Protein 5N1T (pdb70)

Nearest PDB structures (foldseek):
  5n1t-assembly1_M  TM=1.008E+00  e=1.669E-22  Thioalkalivibrio paradoxus ARh 1
  5n1t-assembly1_W  TM=9.907E-01  e=2.065E-19  Thioalkalivibrio paradoxus ARh 1
  8ytr-assembly1_A  TM=9.575E-01  e=2.217E-18  Thioalkalivibrio paradoxus ARh 1
  2c9r-assembly1_A  TM=8.818E-01  e=1.464E-06  Pseudomonas syringae pv. tomato
  6d5a-assembly1_A  TM=7.548E-01  e=6.895E-02  Mycobacterium tuberculosis H37Rv

Secondary structure (DSSP, 8-state):
--EEEEE--SHHHHHHHHHHHHH-TTSEEEEE-S-SEEE-STTHHHHHTTSS-SGGGEEESTHHHHTT--EEE-S-EEEEETTTTEEEETTS-EEE-SEEEE---EEE-TTSSBT-SGGGGTTS---SS-SHHHHHHHHHHHHS-TT-EEEEE--SSS----HHHHHHHHHHHHHHHH-TT-EEEEE-SSS--TTHHHHHHHHHHHSTTTEEEE-GGGT----EEETTTTEEEETTEEEE-SEEEE---EEE-HHHHHTT---TTSSB-B-TTT-BBSSSTTEEE-GGGB--TT--S-HHHHHHHHHHHHHHHHHHHTT-------EEEEEEEEEETTEEEEEEEEEEESSSSEEEPTT-EEPPTT--HHHHHHHHHHHHHHHHHHHHHHH-/-HHHHHHHHHHHHHH-GGG--SSSSPP-TT--HHHHHHHHHHHHHSSS--SSHHHHHTTS-HHHHHHHHHHHHH-/---EEEEES-SSEE--TT--EEEEEESS---TTT-EEEEEEE---TT-B-SHHHHHHHHHT--SS--S-SSEEE--EEE---EEEEE-SSPPPSEEEEEEEEEE-TTS-EEEEEEEEEE-----/---EEEEES-SSEE--SS--EEEEEEEEEEESTT-EEEEEEE---TT-B-SHHHHHHHHTT--TT--S-SSEE---EEE--EEEEEEEE-SSPPPSEEEEEEEEEEBTTS-EEEEEEEEEE---

Solvent-accessible surface area: 28149 Å² total

CATH classification: 3.50.50.60 (+2 more: 3.50.50.60, 3.90.760.10)

Foldseek 3Di:
DAEEEEEAQALFRLLLLQLLCVVPVPYQAEYEHQDQKDADLVVLLCVLLVNDHRVVRMFGQVCCCVPSNHHYHNFAFDAQPLPQQWTATPVRDIDHHQFYEYEFAKDFDQPFAAQRHPVLCQQANQCLPPDPRSVSQSVLLVPDAQQFEEEEEAEDDDDLFCSSLLSLLSSLSSCVVPRLNYAYEYLYLAPDGDCRLVSVVLCCPPPNPRYDYDYNVNFSHFRHDHSVFQWTQTPVGIDHGSHYHYNHDIAADPHCVVHVQADPVRAGEAQLQQQAGPTRGRYHYAALRHDNFPQGNYSQRSSFNSNSNSQSVVCVVVVHDRDFGKGKDKDWGPSDLQFIKMWIFIWGQDPSHIDTDPPTGIPDNDDDSVVRNVNSVVSVVCSVVSCVSSRD/DVLLVVLQVVVCVQCNVLQPRPDDPHGDAPDALCVQLVVLVCLCVCVDPDPCSNVVSVVDDSVSSSSNSHVSNVD/DWDWDAKPVGAEADAPAQAFKIKTFIPAAFDDVPKDKWKWFDDADPVGDDDSVVLQVRQVVDEPPDDDDPTDIDDWDWDAVRMIMTGHPGRDDWGWMKMWMWTADPVGDTDIDIGIHGHHHDHD/DWAFPDWPVAAEEDADAFAFKIKTATPFKWAPVPKDKWKWFQDAPPVGDDDSVVLQVSLVVDARPDDDDPIGTDDWDWDARIDRMIMIGDPGGDDWGKMKMWMWTQGPVGDTDIDIGIYGHPHD

Radius of gyration: 30.97 Å; Cα contacts (8 Å, |Δi|>4): 1777; chains: 4; bounding box: 60×83×96 Å

Sequence (715 aa):
AQRVVVIGGGFGGSTCARYLRHFDPDLEVTLINPSDTYTTCPFSNLVLGGERDLASITHDLSQLEHHHGVRLVQRWVESIDADGHRVVLDDGSAIGYDRLVVSPGIDLRWDAVEGYDQAAQEAMPHAWRPGEQTLLLRRQLEAMSDGGVVVIAPPANPFRPPGPYERASLIAHYLKHHKPRSKILILDAKDAFAKQGLFQTGWETLYPGMIEWVPGIEGGTVERVDAATGEVFTPSGRYRGDVVNLIPPQHAGAIARNTGLTDDSGWCPVNQQTFESLQIPHIHVIGDASIAGAMPKAGFAANSQAKVCAAAVVAALHGFDPTEPSWSSTCYSLVGPEYGISVSAVYRLDNGSIVASEGAGVSPGEADDHFRQLEAVYARGWYDNITAEMYGDLRGALLAGNCYGCHGPNGDSQGGIPSLSGLDADQIAETMLAFRSGTRESTVMQRQASGYSEDEIASIAQHIAQHHAHLRAADPPEAIVDAAGLREIRLVFSEPVVDRFSTFRAFRLSLPENGIRNLTQLNTLASELGVDTEESAHHEVELESDLSAEVTLHSDEPLPAGAYAVVWRVLSVDGHTTTGFHAFVHAGGTAHAHLRAADPPEAIVDAAGLREIRLVFSEPVVDRFSTFRAFRLSLPENGIRNLTQLNTLASELGVDTEESAHHEVELESDLSQSAEVTLHSDEPLPAGAYAVVWRVLSVDGHTTTGFHAFVHAGG

B-factor: mean 56.75, std 15.1, range [27.3, 133.66]

Structure (mmCIF, N/CA/C/O backbone):
data_5N1T
#
_entry.id   5N1T
#
_cell.length_a   39.530
_cell.length_b   138.400
_cell.length_c   155.810
_cell.angle_alpha   90.00
_cell.angle_beta   90.00
_cell.angle_gamma   90.00
#
_symmetry.space_group_name_H-M   'P 21 21 21'
#
loop_
_entity.id
_entity.type
_entity.pdbx_description
1 polymer 'flavin-binding subunit of sulfide dehydrogenase'
2 polymer 'Cytochrome C'
3 polymer CopC
4 non-polymer 'FLAVIN-ADENINE DINUCLEOTIDE'
5 non-polymer 'HEME C'
6 non-polymer 'COPPER (II) ION'
7 non-polymer GLYCEROL
8 water water
#
loop_
_atom_site.group_PDB
_atom_site.id
_atom_site.type_symbol
_atom_site.label_atom_id
_atom_site.label_alt_id
_atom_site.label_comp_id
_atom_site.label_asym_id
_atom_site.label_entity_id
_atom_site.label_seq_id
_atom_site.pdbx_PDB_ins_code
_atom_site.Cartn_x
_atom_site.Cartn_y
_atom_site.Cartn_z
_atom_site.occupancy
_atom_site.B_iso_or_equiv
_atom_site.auth_seq_id
_atom_site.auth_comp_id
_atom_site.auth_asym_id
_atom_site.auth_atom_id
_atom_site.pdbx_PDB_model_num
ATOM 1 N N . ALA A 1 37 ? -9.957 -23.302 5.774 1.00 58.77 33 ALA A N 1
ATOM 2 C CA . ALA A 1 37 ? -9.451 -21.916 5.524 1.00 68.07 33 ALA A CA 1
ATOM 3 C C . ALA A 1 37 ? -8.286 -21.625 6.454 1.00 75.16 33 ALA A C 1
ATOM 4 O O . ALA A 1 37 ? -8.441 -21.617 7.692 1.00 81.58 33 ALA A O 1
ATOM 6 N N . GLN A 1 38 ? -7.122 -21.387 5.858 1.00 70.99 34 GLN A N 1
ATOM 7 C CA . GLN A 1 38 ? -5.907 -21.086 6.609 1.00 69.49 34 GLN A CA 1
ATOM 8 C C . GLN A 1 38 ? -5.851 -19.723 7.335 1.00 71.15 34 GLN A C 1
ATOM 9 O O . GLN A 1 38 ? -6.299 -18.698 6.796 1.00 70.35 34 GLN A O 1
ATOM 15 N N . ARG A 1 39 ? -5.300 -19.731 8.558 1.00 68.54 35 ARG A N 1
ATOM 16 C CA . ARG A 1 39 ? -5.263 -18.523 9.423 1.00 70.94 35 ARG A CA 1
ATOM 17 C C . ARG A 1 39 ? -3.866 -17.858 9.653 1.00 64.99 35 ARG A C 1
ATOM 18 O O . ARG A 1 39 ? -2.854 -18.521 9.962 1.00 58.46 35 ARG A O 1
ATOM 26 N N . VAL A 1 40 ? -3.824 -16.541 9.458 1.00 60.29 36 VAL A N 1
ATOM 27 C CA . VAL A 1 40 ? -2.672 -15.732 9.864 1.00 54.97 36 VAL A CA 1
ATOM 28 C C . VAL A 1 40 ? -3.121 -14.647 10.845 1.00 55.12 36 VAL A C 1
ATOM 29 O O . VAL A 1 40 ? -4.066 -13.858 10.594 1.00 47.76 36 VAL A O 1
ATOM 33 N N . VAL A 1 41 ? -2.437 -14.640 11.978 1.00 56.11 37 VAL A N 1
ATOM 34 C CA . VAL A 1 41 ? -2.682 -13.650 12.997 1.00 55.26 37 VAL A CA 1
ATOM 35 C C . VAL A 1 41 ? -1.471 -12.744 13.012 1.00 50.53 37 VAL A C 1
ATOM 36 O O . VAL A 1 41 ? -0.311 -13.207 13.085 1.00 47.56 37 VAL A O 1
ATOM 40 N N . VAL A 1 42 ? -1.779 -11.459 12.878 1.00 46.03 38 VAL A N 1
ATOM 41 C CA . VAL A 1 42 ? -0.810 -10.387 12.959 1.00 49.49 38 VAL A CA 1
ATOM 42 C C . VAL A 1 42 ? -1.004 -9.573 14.271 1.00 52.88 38 VAL A C 1
ATOM 43 O O . VAL A 1 42 ? -2.120 -9.075 14.579 1.00 49.74 38 VAL A O 1
ATOM 47 N N . ILE A 1 43 ? 0.097 -9.472 15.028 1.00 49.55 39 ILE A N 1
ATOM 48 C CA . ILE A 1 43 ? 0.180 -8.670 16.240 1.00 45.95 39 ILE A CA 1
ATOM 49 C C . ILE A 1 43 ? 0.784 -7.294 15.939 1.00 46.64 39 ILE A C 1
ATOM 50 O O . ILE A 1 43 ? 2.000 -7.151 15.623 1.00 43.29 39 ILE A O 1
ATOM 55 N N . GLY A 1 44 ? -0.093 -6.295 16.039 1.00 41.22 40 GLY A N 1
ATOM 56 C CA . GLY A 1 44 ? 0.267 -4.906 15.952 1.00 40.59 40 GLY A CA 1
ATOM 57 C C . GLY A 1 44 ? -0.181 -4.248 14.686 1.00 41.35 40 GLY A C 1
ATOM 58 O O . GLY A 1 44 ? -0.050 -4.821 13.615 1.00 45.96 40 GLY A O 1
ATOM 59 N N . GLY A 1 45 ? -0.682 -3.027 14.803 1.00 40.88 41 GLY A N 1
ATOM 60 C CA . GLY A 1 45 ? -1.226 -2.318 13.661 1.00 42.70 41 GLY A CA 1
ATOM 61 C C . GLY A 1 45 ? -0.422 -1.122 13.206 1.00 48.97 41 GLY A C 1
ATOM 62 O O . GLY A 1 45 ? -0.975 -0.228 12.565 1.00 52.47 41 GLY A O 1
ATOM 63 N N . GLY A 1 46 ? 0.879 -1.113 13.523 1.00 45.88 42 GLY A N 1
ATOM 64 C CA . GLY A 1 46 ? 1.792 -0.080 13.062 1.00 40.76 42 GLY A CA 1
ATOM 65 C C . GLY A 1 46 ? 2.364 -0.325 11.682 1.00 47.14 42 GLY A C 1
ATOM 66 O O . GLY A 1 46 ? 1.739 -1.020 10.870 1.00 54.73 42 GLY A O 1
ATOM 67 N N . PHE A 1 47 ? 3.553 0.235 11.410 1.00 41.63 43 PHE A N 1
ATOM 68 C CA . PHE A 1 47 ? 4.137 0.176 10.071 1.00 40.10 43 PHE A CA 1
ATOM 69 C C . PHE A 1 47 ? 4.240 -1.270 9.555 1.00 44.18 43 PHE A C 1
ATOM 70 O O . PHE A 1 47 ? 3.858 -1.550 8.422 1.00 53.98 43 PHE A O 1
ATOM 78 N N . GLY A 1 48 ? 4.676 -2.180 10.419 1.00 43.29 44 GLY A N 1
ATOM 79 C CA . GLY A 1 48 ? 4.886 -3.558 10.065 1.00 44.35 44 GLY A CA 1
ATOM 80 C C . GLY A 1 48 ? 3.588 -4.298 9.903 1.00 47.70 44 GLY A C 1
ATOM 81 O O . GLY A 1 48 ? 3.277 -4.757 8.816 1.00 51.17 44 GLY A O 1
ATOM 82 N N . GLY A 1 49 ? 2.815 -4.397 10.976 1.00 50.27 45 GLY A N 1
ATOM 83 C CA . GLY A 1 49 ? 1.634 -5.265 10.990 1.00 54.78 45 GLY A CA 1
ATOM 84 C C . GLY A 1 49 ? 0.494 -4.949 10.021 1.00 59.83 45 GLY A C 1
ATOM 85 O O . GLY A 1 49 ? -0.055 -5.852 9.375 1.00 63.71 45 GLY A O 1
ATOM 86 N N . SER A 1 50 ? 0.133 -3.676 9.925 1.00 50.84 46 SER A N 1
ATOM 87 C CA . SER A 1 50 ? -0.933 -3.274 9.061 1.00 49.45 46 SER A CA 1
ATOM 88 C C . SER A 1 50 ? -0.534 -3.531 7.595 1.00 49.90 46 SER A C 1
ATOM 89 O O . SER A 1 50 ? -1.298 -4.131 6.843 1.00 51.68 46 SER A O 1
ATOM 92 N N . THR A 1 51 ? 0.668 -3.121 7.209 1.00 47.76 47 THR A N 1
ATOM 93 C CA . THR A 1 51 ? 1.195 -3.484 5.893 1.00 50.52 47 THR A CA 1
ATOM 94 C C . THR A 1 51 ? 1.150 -5.021 5.665 1.00 49.83 47 THR A C 1
ATOM 95 O O . THR A 1 51 ? 0.725 -5.468 4.600 1.00 54.49 47 THR A O 1
ATOM 99 N N . CYS A 1 52 ? 1.538 -5.811 6.662 1.00 43.30 48 CYS A N 1
ATOM 100 C CA . CYS A 1 52 ? 1.491 -7.266 6.538 1.00 45.01 48 CYS A CA 1
ATOM 101 C C . CYS A 1 52 ? 0.054 -7.720 6.331 1.00 45.77 48 CYS A C 1
ATOM 102 O O . CYS A 1 52 ? -0.248 -8.385 5.361 1.00 49.74 48 CYS A O 1
ATOM 105 N N . ALA A 1 53 ? -0.848 -7.318 7.208 1.00 51.56 49 ALA A N 1
ATOM 106 C CA . ALA A 1 53 ? -2.230 -7.746 7.072 1.00 54.43 49 ALA A CA 1
ATOM 107 C C . ALA A 1 53 ? -2.791 -7.447 5.652 1.00 60.28 49 ALA A C 1
ATOM 108 O O . ALA A 1 53 ? -3.285 -8.377 5.005 1.00 59.02 49 ALA A O 1
ATOM 110 N N . ARG A 1 54 ? -2.644 -6.199 5.157 1.00 55.19 50 ARG A N 1
ATOM 111 C CA . ARG A 1 54 ? -3.103 -5.808 3.822 1.00 51.66 50 ARG A CA 1
ATOM 112 C C . ARG A 1 54 ? -2.524 -6.677 2.701 1.00 59.10 50 ARG A C 1
ATOM 113 O O . ARG A 1 54 ? -3.251 -7.054 1.768 1.00 66.26 50 ARG A O 1
ATOM 121 N N . TYR A 1 55 ? -1.229 -6.985 2.793 1.00 53.20 51 TYR A N 1
ATOM 122 C CA . TYR A 1 55 ? -0.536 -7.686 1.716 1.00 52.72 51 TYR A CA 1
ATOM 123 C C . TYR A 1 55 ? -0.822 -9.170 1.715 1.00 53.45 51 TYR A C 1
ATOM 124 O O . TYR A 1 55 ? -0.775 -9.829 0.658 1.00 53.26 51 TYR A O 1
ATOM 133 N N . LEU A 1 56 ? -1.087 -9.685 2.910 1.00 50.78 52 LEU A N 1
ATOM 134 C CA . LEU A 1 56 ? -1.520 -11.059 3.085 1.00 51.51 52 LEU A CA 1
ATOM 135 C C . LEU A 1 56 ? -2.807 -11.332 2.287 1.00 49.80 52 LEU A C 1
ATOM 136 O O . LEU A 1 56 ? -2.832 -12.219 1.437 1.00 55.08 52 LEU A O 1
ATOM 141 N N . ARG A 1 57 ? -3.831 -10.518 2.503 1.00 46.28 53 ARG A N 1
ATOM 142 C CA . ARG A 1 57 ? -5.032 -10.551 1.680 1.00 47.49 53 ARG A CA 1
ATOM 143 C C . ARG A 1 57 ? -4.806 -10.255 0.170 1.00 50.30 53 ARG A C 1
ATOM 144 O O . ARG A 1 57 ? -5.539 -10.785 -0.679 1.00 52.58 53 ARG A O 1
ATOM 152 N N . HIS A 1 58 ? -3.824 -9.418 -0.166 1.00 47.97 54 HIS A N 1
ATOM 153 C CA . HIS A 1 58 ? -3.457 -9.179 -1.572 1.00 48.96 54 HIS A CA 1
ATOM 154 C C . HIS A 1 58 ? -2.822 -10.433 -2.168 1.00 53.01 54 HIS A C 1
ATOM 155 O O . HIS A 1 58 ? -3.092 -10.772 -3.308 1.00 59.24 54 HIS A O 1
ATOM 162 N N . PHE A 1 59 ? -1.998 -11.134 -1.398 1.00 55.13 55 PHE A N 1
ATOM 163 C CA . PHE A 1 59 ? -1.269 -12.259 -1.933 1.00 53.91 55 PHE A CA 1
ATOM 164 C C . PHE A 1 59 ? -2.068 -13.550 -1.931 1.00 57.58 55 PHE A C 1
ATOM 165 O O . PHE A 1 59 ? -1.909 -14.388 -2.816 1.00 53.47 55 PHE A O 1
ATOM 173 N N . ASP A 1 60 ? -2.917 -13.715 -0.925 1.00 57.97 56 ASP A N 1
ATOM 174 C CA . ASP A 1 60 ? -3.830 -14.836 -0.890 1.00 53.15 56 ASP A CA 1
ATOM 175 C C . ASP A 1 60 ? -5.148 -14.441 -0.261 1.00 49.70 56 ASP A C 1
ATOM 176 O O . ASP A 1 60 ? -5.292 -14.579 0.955 1.00 57.52 56 ASP A O 1
ATOM 181 N N . PRO A 1 61 ? -6.123 -13.981 -1.071 1.00 49.07 57 PRO A N 1
ATOM 182 C CA . PRO A 1 61 ? -7.438 -13.582 -0.488 1.00 51.31 57 PRO A CA 1
ATOM 183 C C . PRO A 1 61 ? -8.292 -14.732 0.134 1.00 53.50 57 PRO A C 1
ATOM 184 O O . PRO A 1 61 ? -9.338 -14.464 0.717 1.00 56.91 57 PRO A O 1
ATOM 188 N N . ASP A 1 62 ? -7.814 -15.971 0.058 1.00 53.52 58 ASP A N 1
ATOM 189 C CA . ASP A 1 62 ? -8.400 -17.102 0.775 1.00 60.68 58 ASP A CA 1
ATOM 190 C C . ASP A 1 62 ? -8.004 -17.198 2.263 1.00 65.37 58 ASP A C 1
ATOM 191 O O . ASP A 1 62 ? -8.390 -18.172 2.942 1.00 67.93 58 ASP A O 1
ATOM 196 N N . LEU A 1 63 ? -7.217 -16.257 2.791 1.00 68.07 59 LEU A N 1
ATOM 197 C CA . LEU A 1 63 ? -6.782 -16.411 4.206 1.00 58.68 59 LEU A CA 1
ATOM 198 C C . LEU A 1 63 ? -7.717 -15.723 5.144 1.00 58.28 59 LEU A C 1
ATOM 199 O O . LEU A 1 63 ? -8.279 -14.660 4.801 1.00 58.46 59 LEU A O 1
ATOM 204 N N . GLU A 1 64 ? -7.897 -16.361 6.307 1.00 59.60 60 GLU A N 1
ATOM 205 C CA . GLU A 1 64 ? -8.570 -15.752 7.457 1.00 62.29 60 GLU A CA 1
ATOM 206 C C . GLU A 1 64 ? -7.454 -14.998 8.192 1.00 61.50 60 GLU A C 1
ATOM 207 O O . GLU A 1 64 ? -6.620 -15.620 8.882 1.00 63.88 60 GLU A O 1
ATOM 209 N N . VAL A 1 65 ? -7.416 -13.675 7.987 1.00 55.32 61 VAL A N 1
ATOM 210 C CA . VAL A 1 65 ? -6.360 -12.784 8.521 1.00 50.31 61 VAL A CA 1
ATOM 211 C C . VAL A 1 65 ? -6.918 -11.954 9.671 1.00 53.98 61 VAL A C 1
ATOM 212 O O . VAL A 1 65 ? -7.864 -11.153 9.503 1.00 55.20 61 VAL A O 1
ATOM 216 N N . THR A 1 66 ? -6.314 -12.123 10.841 1.00 60.11 62 THR A N 1
ATOM 217 C CA . THR A 1 66 ? -6.730 -11.346 12.002 1.00 61.34 62 THR A CA 1
ATOM 218 C C . THR A 1 66 ? -5.557 -10.511 12.523 1.00 60.63 62 THR A C 1
ATOM 219 O O . THR A 1 66 ? -4.496 -11.048 12.872 1.00 54.88 62 THR A O 1
ATOM 223 N N . LEU A 1 67 ? -5.768 -9.198 12.556 1.00 60.75 63 LEU A N 1
ATOM 224 C CA . LEU A 1 67 ? -4.804 -8.255 13.092 1.00 60.14 63 LEU A CA 1
ATOM 225 C C . LEU A 1 67 ? -5.266 -7.725 14.448 1.00 63.89 63 LEU A C 1
ATOM 226 O O . LEU A 1 67 ? -6.401 -7.213 14.571 1.00 58.57 63 LEU A O 1
ATOM 231 N N . ILE A 1 68 ? -4.356 -7.811 15.430 1.00 56.59 64 ILE A N 1
ATOM 232 C CA . ILE A 1 68 ? -4.639 -7.492 16.841 1.00 50.26 64 ILE A CA 1
ATOM 233 C C . ILE A 1 68 ? -3.790 -6.319 17.310 1.00 49.46 64 ILE A C 1
ATOM 234 O O . ILE A 1 68 ? -2.567 -6.335 17.214 1.00 50.58 64 ILE A O 1
ATOM 239 N N . ASN A 1 69 ? -4.464 -5.313 17.843 1.00 45.72 65 ASN A N 1
ATOM 240 C CA . ASN A 1 69 ? -3.833 -4.089 18.209 1.00 47.67 65 ASN A CA 1
ATOM 241 C C . ASN A 1 69 ? -4.690 -3.465 19.318 1.00 48.77 65 ASN A C 1
ATOM 242 O O . ASN A 1 69 ? -5.897 -3.561 19.262 1.00 52.69 65 ASN A O 1
ATOM 247 N N . PRO A 1 70 ? -4.079 -2.850 20.353 1.00 54.73 66 PRO A N 1
ATOM 248 C CA . PRO A 1 70 ? -4.936 -2.357 21.467 1.00 50.93 66 PRO A CA 1
ATOM 249 C C . 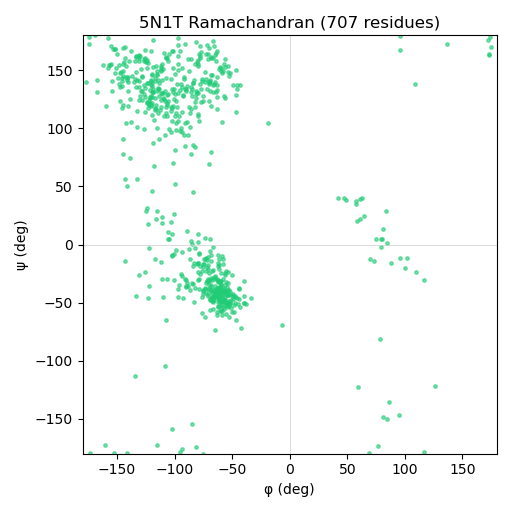PRO A 1 70 ? -5.927 -1.304 21.063 1.00 48.11 66 PRO A C 1
ATOM 250 O O . PRO A 1 70 ? -6.783 -0.962 21.842 1.00 53.71 66 PRO A O 1
ATOM 254 N N . SER A 1 71 ? -5.832 -0.787 19.853 1.00 49.87 67 SER A N 1
ATOM 255 C CA . SER A 1 71 ? -6.629 0.372 19.535 1.00 49.64 67 SER A CA 1
ATOM 256 C C . SER A 1 71 ? -7.082 0.442 18.082 1.00 54.24 67 SER A C 1
ATOM 257 O O . SER A 1 71 ? -6.412 -0.023 17.170 1.00 62.64 67 SER A O 1
ATOM 260 N N . ASP A 1 72 ? -8.267 1.015 17.926 1.00 59.31 68 ASP A N 1
ATOM 261 C CA . ASP A 1 72 ? -8.891 1.403 16.682 1.00 53.77 68 ASP A CA 1
ATOM 262 C C . ASP A 1 72 ? -8.038 2.419 15.904 1.00 53.49 68 ASP A C 1
ATOM 263 O O . ASP A 1 72 ? -8.155 2.550 14.672 1.00 53.81 68 ASP A O 1
ATOM 268 N N . THR A 1 73 ? -7.198 3.155 16.635 1.00 55.88 69 THR A N 1
ATOM 269 C CA . THR A 1 73 ? -6.337 4.195 16.053 1.00 55.24 69 THR A CA 1
ATOM 270 C C . THR A 1 73 ? -4.829 3.967 16.232 1.00 50.27 69 THR A C 1
ATOM 271 O O . THR A 1 73 ? -4.379 3.303 17.166 1.00 57.29 69 THR A O 1
ATOM 275 N N . TYR A 1 74 ? -4.054 4.513 15.310 1.00 46.37 70 TYR A N 1
ATOM 276 C CA . TYR A 1 74 ? -2.602 4.504 15.426 1.00 47.11 70 TYR A CA 1
ATOM 277 C C . TYR A 1 74 ? -2.010 5.896 15.202 1.00 48.97 70 TYR A C 1
ATOM 278 O O . TYR A 1 74 ? -2.286 6.562 14.183 1.00 45.11 70 TYR A O 1
ATOM 287 N N . THR A 1 75 ? -1.191 6.329 16.158 1.00 48.23 71 THR A N 1
ATOM 288 C CA . THR A 1 75 ? -0.451 7.568 15.987 1.00 50.01 71 THR A CA 1
ATOM 289 C C . THR A 1 75 ? 0.971 7.223 15.581 1.00 48.07 71 THR A C 1
ATOM 290 O O . THR A 1 75 ? 1.570 6.307 16.161 1.00 46.18 71 THR A O 1
ATOM 294 N N . THR A 1 76 ? 1.465 7.936 14.559 1.00 42.77 72 THR A N 1
ATOM 295 C CA . THR A 1 76 ? 2.785 7.717 13.984 1.00 42.51 72 THR A CA 1
ATOM 296 C C . THR A 1 76 ? 3.789 8.516 14.805 1.00 46.79 72 THR A C 1
ATOM 297 O O . THR A 1 76 ? 3.481 9.672 15.161 1.00 47.18 72 THR A O 1
ATOM 301 N N . CYS A 1 77 ? 4.943 7.903 15.141 1.00 48.37 73 CYS A N 1
ATOM 302 C CA . CYS A 1 77 ? 6.105 8.640 15.681 1.00 44.30 73 CYS A CA 1
ATOM 303 C C . CYS A 1 77 ? 6.671 9.542 14.560 1.00 44.68 73 CYS A C 1
ATOM 304 O O . CYS A 1 77 ? 6.902 10.736 14.784 1.00 43.29 73 CYS A O 1
ATOM 307 N N . PRO A 1 78 ? 6.823 9.011 13.319 1.00 41.96 74 PRO A N 1
ATOM 308 C CA . PRO A 1 78 ? 7.091 9.929 12.214 1.00 38.05 74 PRO A CA 1
ATOM 309 C C . PRO A 1 78 ? 6.132 11.086 12.193 1.00 36.08 74 PRO A C 1
ATOM 310 O O . PRO A 1 78 ? 4.951 10.927 12.411 1.00 40.46 74 PRO A O 1
ATOM 314 N N . PHE A 1 79 ? 6.664 12.258 11.950 1.00 40.22 75 PHE A N 1
ATOM 315 C CA . PHE A 1 79 ? 5.891 13.503 11.955 1.00 39.84 75 PHE A CA 1
ATOM 316 C C . PHE A 1 79 ? 5.447 14.045 13.321 1.00 40.79 75 PHE A C 1
ATOM 317 O O . PHE A 1 79 ? 5.124 15.240 13.426 1.00 41.12 75 PHE A O 1
ATOM 325 N N . SER A 1 80 ? 5.534 13.210 14.373 1.00 41.87 76 SER A N 1
ATOM 326 C CA . SER A 1 80 ? 5.414 13.698 15.752 1.00 39.74 76 SER A CA 1
ATOM 327 C C . SER A 1 80 ? 6.437 14.797 16.034 1.00 44.14 76 SER A C 1
ATOM 328 O O . SER A 1 80 ? 6.152 15.655 16.883 1.00 53.60 76 SER A O 1
ATOM 331 N N . ASN A 1 81 ? 7.589 14.834 15.336 1.00 37.42 77 ASN A N 1
ATOM 332 C CA . ASN A 1 81 ? 8.452 16.008 15.537 1.00 36.75 77 ASN A CA 1
ATOM 333 C C . ASN A 1 81 ? 7.739 17.316 15.165 1.00 41.83 77 ASN A C 1
ATOM 334 O O . ASN A 1 81 ? 7.805 18.299 15.907 1.00 44.48 77 ASN A O 1
ATOM 339 N N . LEU A 1 82 ? 7.002 17.319 14.059 1.00 42.61 78 LEU A N 1
ATOM 340 C CA . LEU A 1 82 ? 6.180 18.479 13.713 1.00 37.30 78 LEU A CA 1
ATOM 341 C C . LEU A 1 82 ? 5.151 18.831 14.797 1.00 37.92 78 LEU A C 1
ATOM 342 O O . LEU A 1 82 ? 4.800 20.004 14.941 1.00 34.16 78 LEU A O 1
ATOM 347 N N . VAL A 1 83 ? 4.671 17.835 15.559 1.00 37.13 79 VAL A N 1
ATOM 348 C CA . VAL A 1 83 ? 3.851 18.135 16.766 1.00 38.81 79 VAL A CA 1
ATOM 349 C C . VAL A 1 83 ? 4.726 18.847 17.794 1.00 40.43 79 VAL A C 1
ATOM 350 O O . VAL A 1 83 ? 4.334 19.879 18.349 1.00 46.51 79 VAL A O 1
ATOM 354 N N . LEU A 1 84 ? 5.935 18.347 18.014 1.00 41.32 80 LEU A N 1
ATOM 355 C CA . LEU A 1 84 ? 6.797 19.000 18.975 1.00 37.98 80 LEU A CA 1
ATOM 356 C C . LEU A 1 84 ? 7.123 20.407 18.516 1.00 38.24 80 LEU A C 1
ATOM 357 O O . LEU A 1 84 ? 7.149 21.334 19.324 1.00 39.09 80 LEU A O 1
ATOM 362 N N . GLY A 1 85 ? 7.307 20.580 17.210 1.00 37.60 81 GLY A N 1
ATOM 363 C CA . GLY A 1 85 ? 7.562 21.889 16.659 1.00 41.59 81 GLY A CA 1
ATOM 364 C C . GLY A 1 85 ? 6.322 22.745 16.477 1.00 45.09 81 GLY A C 1
ATOM 365 O O . GLY A 1 85 ? 6.417 23.804 15.869 1.00 54.69 81 GLY A O 1
ATOM 366 N N . GLY A 1 86 ? 5.177 22.289 16.996 1.00 45.98 82 GLY A N 1
ATOM 367 C CA . GLY A 1 86 ? 3.880 22.991 16.918 1.00 46.49 82 GLY A CA 1
ATOM 368 C C . GLY A 1 86 ? 3.380 23.307 15.497 1.00 56.30 82 GLY A C 1
ATOM 369 O O . GLY A 1 86 ? 2.777 24.370 15.283 1.00 54.20 82 GLY A O 1
ATOM 370 N N . GLU A 1 87 ? 3.653 22.416 14.528 1.00 52.79 83 GLU A N 1
ATOM 371 C CA . GLU A 1 87 ? 3.172 22.556 13.142 1.00 52.98 83 GLU A CA 1
ATOM 372 C C . GLU A 1 87 ? 1.848 21.806 12.885 1.00 53.52 83 GLU A C 1
ATOM 373 O O . GLU A 1 87 ? 1.087 22.176 11.986 1.00 53.40 83 GLU A O 1
ATOM 379 N N . ARG A 1 88 ? 1.599 20.741 13.652 1.00 49.86 84 ARG A N 1
ATOM 380 C CA . ARG A 1 88 ? 0.375 19.944 13.567 1.00 47.93 84 ARG A CA 1
ATOM 381 C C . ARG A 1 88 ? -0.028 19.544 14.966 1.00 51.11 84 ARG A C 1
ATOM 382 O O . ARG A 1 88 ? 0.689 19.868 15.940 1.00 57.88 84 ARG A O 1
ATOM 390 N N . ASP A 1 89 ? -1.127 18.794 15.075 1.00 45.42 85 ASP A N 1
ATOM 391 C CA . ASP A 1 89 ? -1.478 18.161 16.356 1.00 48.33 85 ASP A CA 1
ATOM 392 C C . ASP A 1 89 ? -1.508 16.633 16.255 1.00 46.78 85 ASP A C 1
ATOM 393 O O . ASP A 1 89 ? -1.343 16.079 15.167 1.00 47.86 85 ASP A O 1
ATOM 398 N N . LEU A 1 90 ? -1.726 15.954 17.378 1.00 43.29 86 LEU A N 1
ATOM 399 C CA . LEU A 1 90 ? -1.770 14.520 17.357 1.00 43.53 86 LEU A CA 1
ATOM 400 C C . LEU A 1 90 ? -2.853 13.946 16.445 1.00 48.71 86 LEU A C 1
ATOM 401 O O . LEU A 1 90 ? -2.638 12.868 15.871 1.00 53.78 86 LEU A O 1
ATOM 406 N N . ALA A 1 91 ? -3.989 14.646 16.290 1.00 48.19 87 ALA A N 1
ATOM 407 C CA . ALA A 1 91 ? -5.083 14.149 15.428 1.00 48.23 87 ALA A CA 1
ATOM 408 C C . ALA A 1 91 ? -4.601 13.994 13.981 1.00 43.99 87 ALA A C 1
ATOM 409 O O . ALA A 1 91 ? -4.758 12.944 13.386 1.00 44.12 87 ALA A O 1
ATOM 411 N N . SER A 1 92 ? -3.960 15.030 13.469 1.00 45.23 88 SER A N 1
ATOM 412 C CA . SER A 1 92 ? -3.358 15.032 12.141 1.00 49.07 88 SER A CA 1
ATOM 413 C C . SER A 1 92 ? -2.277 13.964 11.872 1.00 52.17 88 SER A C 1
ATOM 414 O O . SER A 1 92 ? -1.863 13.785 10.732 1.00 58.40 88 SER A O 1
ATOM 417 N N . ILE A 1 93 ? -1.811 13.253 12.886 1.00 49.91 89 ILE A N 1
ATOM 418 C CA . ILE A 1 93 ? -0.893 12.143 12.626 1.00 43.61 89 ILE A CA 1
ATOM 419 C C . ILE A 1 93 ? -1.427 10.845 13.194 1.00 48.77 89 ILE A C 1
ATOM 420 O O . ILE A 1 93 ? -0.677 9.879 13.357 1.00 57.71 89 ILE A O 1
ATOM 425 N N . THR A 1 94 ? -2.733 10.834 13.491 1.00 56.27 90 THR A N 1
ATOM 426 C CA . THR A 1 94 ? -3.473 9.636 13.926 1.00 55.64 90 THR A CA 1
ATOM 427 C C . THR A 1 94 ? -4.337 9.059 12.797 1.00 54.89 90 THR A C 1
ATOM 428 O O . THR A 1 94 ? -4.880 9.814 11.969 1.00 60.06 90 THR A O 1
ATOM 432 N N . HIS A 1 95 ? -4.422 7.728 12.730 1.00 49.40 91 HIS A N 1
ATOM 433 C CA . HIS A 1 95 ? -5.094 7.059 11.598 1.00 45.02 91 HIS A CA 1
ATOM 434 C C . HIS A 1 95 ? -6.030 5.976 12.096 1.00 51.55 91 HIS A C 1
ATOM 435 O O . HIS A 1 95 ? -5.773 5.351 13.137 1.00 49.92 91 HIS A O 1
ATOM 442 N N . ASP A 1 96 ? -7.114 5.761 11.344 1.00 55.92 92 ASP A N 1
ATOM 443 C CA . ASP A 1 96 ? -8.076 4.693 11.627 1.00 58.73 92 ASP A CA 1
ATOM 444 C C . ASP A 1 96 ? -7.581 3.403 10.965 1.00 51.53 92 ASP A C 1
ATOM 445 O O . ASP A 1 96 ? -7.245 3.398 9.790 1.00 46.53 92 ASP A O 1
ATOM 450 N N . LEU A 1 97 ? -7.561 2.317 11.728 1.00 49.06 93 LEU A N 1
ATOM 451 C CA . LEU A 1 97 ? -7.316 0.960 11.216 1.00 49.96 93 LEU A CA 1
ATOM 452 C C . LEU A 1 97 ? -8.552 0.250 10.605 1.00 59.55 93 LEU A C 1
ATOM 453 O O . LEU A 1 97 ? -8.439 -0.886 10.121 1.00 63.47 93 LEU A O 1
ATOM 458 N N . SER A 1 98 ? -9.721 0.909 10.658 1.00 60.31 94 SER A N 1
ATOM 459 C CA . SER A 1 98 ? -11.015 0.306 10.312 1.00 63.88 94 SER A CA 1
ATOM 460 C C . SER A 1 98 ? -11.038 -0.138 8.852 1.00 62.29 94 SER A C 1
ATOM 461 O O . SER A 1 98 ? -11.475 -1.247 8.541 1.00 60.28 94 SER A O 1
ATOM 464 N N . GLN A 1 99 ? -10.534 0.722 7.976 1.00 58.20 95 GLN A N 1
ATOM 465 C CA . GLN A 1 99 ? -10.297 0.374 6.590 1.00 58.23 95 GLN A CA 1
ATOM 466 C C . GLN A 1 99 ? -9.730 -1.038 6.351 1.00 59.07 95 GLN A C 1
ATOM 467 O O . GLN A 1 99 ? -10.039 -1.653 5.346 1.00 60.91 95 GLN A O 1
ATOM 473 N N . LEU A 1 100 ? -8.944 -1.583 7.271 1.00 53.79 96 LEU A N 1
ATOM 474 C CA . LEU A 1 100 ? -8.391 -2.919 7.027 1.00 56.31 96 LEU A CA 1
ATOM 475 C C . LEU A 1 100 ? -9.443 -4.029 7.038 1.00 59.84 96 LEU A C 1
ATOM 476 O O . LEU A 1 100 ? -9.262 -5.075 6.384 1.00 54.59 96 LEU A O 1
ATOM 481 N N . GLU A 1 101 ? -10.508 -3.794 7.815 1.00 65.94 97 GLU A N 1
ATOM 482 C CA . GLU A 1 101 ? -11.652 -4.702 7.985 1.00 61.37 97 GLU A CA 1
ATOM 483 C C . GLU A 1 101 ? -12.715 -4.310 6.967 1.00 63.83 97 GLU A C 1
ATOM 484 O O . GLU A 1 101 ? -13.255 -5.175 6.267 1.00 64.86 97 GLU A O 1
ATOM 490 N N . HIS A 1 102 ? -12.986 -3.008 6.861 1.00 59.63 98 HIS A N 1
ATOM 491 C CA . HIS A 1 102 ? -14.075 -2.539 6.030 1.00 63.51 98 HIS A CA 1
ATOM 492 C C . HIS A 1 102 ? -13.735 -2.827 4.570 1.00 69.65 98 HIS A C 1
ATOM 493 O O . HIS A 1 102 ? -14.582 -3.367 3.836 1.00 74.30 98 HIS A O 1
ATOM 500 N N . HIS A 1 103 ? -12.492 -2.538 4.167 1.00 65.71 99 HIS A N 1
ATOM 501 C CA . HIS A 1 103 ? -12.103 -2.699 2.761 1.00 60.42 99 HIS A CA 1
ATOM 502 C C . HIS A 1 103 ? -11.382 -4.002 2.419 1.00 56.53 99 HIS A C 1
ATOM 503 O O . HIS A 1 103 ? -11.738 -4.646 1.437 1.00 62.16 99 HIS A O 1
ATOM 510 N N . HIS A 1 104 ? -10.416 -4.422 3.229 1.00 57.29 100 HIS A N 1
ATOM 511 C CA . HIS A 1 104 ? -9.527 -5.554 2.869 1.00 53.02 100 HIS A CA 1
ATOM 512 C C . HIS A 1 104 ? -9.836 -6.848 3.643 1.00 52.68 100 HIS A C 1
ATOM 513 O O . HIS A 1 104 ? -9.113 -7.861 3.529 1.00 50.85 100 HIS A O 1
ATOM 520 N N . GLY A 1 105 ? -10.908 -6.803 4.439 1.00 51.86 101 GLY A N 1
ATOM 521 C CA . GLY A 1 105 ? -11.456 -7.990 5.111 1.00 55.95 101 GLY A CA 1
ATOM 522 C C . GLY A 1 105 ? -10.510 -8.628 6.100 1.00 62.44 101 GLY A C 1
ATOM 523 O O . GLY A 1 105 ? -10.401 -9.853 6.166 1.00 64.68 101 GLY A O 1
ATOM 524 N N . VAL A 1 106 ? -9.798 -7.779 6.839 1.00 66.12 102 VAL A N 1
ATOM 525 C CA . VAL A 1 106 ? -8.941 -8.211 7.919 1.00 64.01 102 VAL A CA 1
ATOM 526 C C . VAL A 1 106 ? -9.767 -8.007 9.162 1.00 63.67 102 VAL A C 1
ATOM 527 O O . VAL A 1 106 ? -10.149 -6.881 9.463 1.00 64.95 102 VAL A O 1
ATOM 531 N N . ARG A 1 107 ? -10.036 -9.094 9.879 1.00 66.49 103 ARG A N 1
ATOM 532 C CA . ARG A 1 107 ? -10.702 -8.996 11.177 1.00 73.94 103 ARG A CA 1
ATOM 533 C C . ARG A 1 107 ? -9.821 -8.207 12.178 1.00 72.9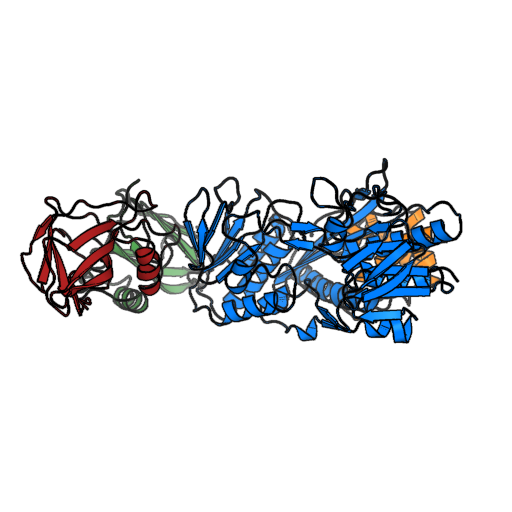0 103 ARG A C 1
ATOM 534 O O . ARG A 1 107 ? -8.693 -8.600 12.510 1.00 77.74 103 ARG A O 1
ATOM 542 N N . LEU A 1 108 ? -10.349 -7.076 12.613 1.00 63.18 104 LEU A N 1
ATOM 543 C CA . LEU A 1 108 ? -9.643 -6.167 13.467 1.00 65.68 104 LEU A CA 1
ATOM 544 C C . LEU A 1 108 ? -10.054 -6.346 14.938 1.00 63.71 104 LEU A C 1
ATOM 545 O O . LEU A 1 108 ? -11.143 -5.933 15.320 1.00 67.76 104 LEU A O 1
ATOM 550 N N . VAL A 1 109 ? -9.184 -6.978 15.737 1.00 60.86 105 VAL A N 1
ATOM 551 C CA . VAL A 1 109 ? -9.374 -7.207 17.197 1.00 57.80 105 VAL A CA 1
ATOM 552 C C . VAL A 1 109 ? -8.709 -6.089 18.058 1.00 59.69 105 VAL A C 1
ATOM 553 O O . VAL A 1 109 ? -7.486 -5.954 18.078 1.00 63.11 105 VAL A O 1
ATOM 557 N N . GLN A 1 110 ? -9.502 -5.297 18.767 1.00 58.93 106 GLN A N 1
ATOM 558 C CA . GLN A 1 110 ? -8.950 -4.299 19.671 1.00 60.05 106 GLN A CA 1
ATOM 559 C C . GLN A 1 110 ? -8.644 -4.867 21.054 1.00 65.33 106 GLN A C 1
ATOM 560 O O . GLN A 1 110 ? -9.406 -4.656 21.994 1.00 66.00 106 GLN A O 1
ATOM 566 N N . ARG A 1 111 ? -7.528 -5.582 21.173 1.00 72.84 107 ARG A N 1
ATOM 567 C CA . ARG A 1 111 ? -7.083 -6.174 22.437 1.00 71.30 107 ARG A CA 1
ATOM 568 C C . ARG A 1 111 ? -5.563 -6.095 22.554 1.00 68.59 107 ARG A C 1
ATOM 569 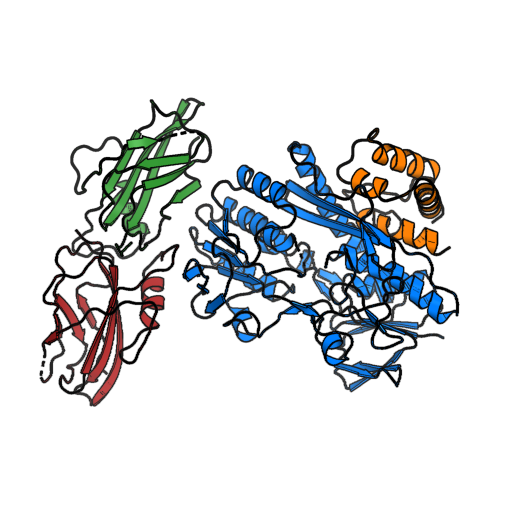O O . ARG A 1 111 ? -4.886 -5.729 21.596 1.00 70.44 107 ARG A O 1
ATOM 577 N N . TRP A 1 112 ? -5.052 -6.410 23.749 1.00 68.70 108 TRP A N 1
ATOM 578 C CA . TRP A 1 112 ? -3.627 -6.627 24.010 1.00 64.87 108 TRP A CA 1
ATOM 579 C C . TRP A 1 112 ? -3.359 -8.104 23.884 1.00 56.99 108 TRP A C 1
ATOM 580 O O . TRP A 1 112 ? -4.125 -8.885 24.382 1.00 62.35 108 TRP A O 1
ATOM 591 N N . VAL A 1 113 ? -2.296 -8.508 23.217 1.00 52.17 109 VAL A N 1
ATOM 592 C CA . VAL A 1 113 ? -1.904 -9.902 23.280 1.00 50.11 109 VAL A CA 1
ATOM 593 C C . VAL A 1 113 ? -1.008 -10.047 24.496 1.00 57.21 109 VAL A C 1
ATOM 594 O O . VAL A 1 113 ? 0.054 -9.428 24.542 1.00 62.40 109 VAL A O 1
ATOM 598 N N . GLU A 1 114 ? -1.438 -10.870 25.462 1.00 58.29 110 GLU A N 1
ATOM 599 C CA . GLU A 1 114 ? -0.687 -11.138 26.705 1.00 59.40 110 GLU A CA 1
ATOM 600 C C . GLU A 1 114 ? 0.313 -12.302 26.619 1.00 63.01 110 GLU A C 1
ATOM 601 O O . GLU A 1 114 ? 1.382 -12.260 27.246 1.00 62.63 110 GLU A O 1
ATOM 607 N N . SER A 1 115 ? -0.037 -13.347 25.868 1.00 59.78 111 SER A N 1
ATOM 608 C CA . SER A 1 115 ? 0.747 -14.584 25.871 1.00 58.86 111 SER A CA 1
ATOM 609 C C . SER A 1 115 ? 0.702 -15.202 24.480 1.00 61.53 111 SER A C 1
ATOM 610 O O . SER A 1 115 ? -0.292 -15.044 23.752 1.00 61.56 111 SER A O 1
ATOM 612 N N . ILE A 1 116 ? 1.785 -15.884 24.108 1.00 59.33 112 ILE A N 1
ATOM 613 C CA . ILE A 1 116 ? 1.819 -16.650 22.869 1.00 58.45 112 ILE A CA 1
ATOM 614 C C . ILE A 1 116 ? 2.013 -18.130 23.224 1.00 60.66 112 ILE A C 1
ATOM 615 O O . ILE A 1 116 ? 3.055 -18.530 23.805 1.00 55.76 112 ILE A O 1
ATOM 620 N N . ASP A 1 117 ? 0.991 -18.930 22.893 1.00 60.95 113 ASP A N 1
ATOM 621 C CA . ASP A 1 117 ? 1.083 -20.398 22.978 1.00 62.13 113 ASP A CA 1
ATOM 622 C C . ASP A 1 117 ? 1.634 -20.873 21.647 1.00 56.64 113 ASP A C 1
ATOM 623 O O . ASP A 1 117 ? 0.894 -21.027 20.684 1.00 57.52 113 ASP A O 1
ATOM 628 N N . ALA A 1 118 ? 2.949 -21.048 21.603 1.00 58.15 114 ALA A N 1
ATOM 629 C CA . ALA A 1 118 ? 3.659 -21.456 20.393 1.00 67.09 114 ALA A CA 1
ATOM 630 C C . ALA A 1 118 ? 3.299 -22.862 19.937 1.00 73.46 114 ALA A C 1
ATOM 631 O O . ALA A 1 118 ? 3.115 -23.091 18.746 1.00 83.30 114 ALA A O 1
ATOM 633 N N . ASP A 1 119 ? 3.231 -23.791 20.892 1.00 81.72 115 ASP A N 1
ATOM 634 C CA . ASP A 1 119 ? 2.885 -25.185 20.640 1.00 85.56 115 ASP A CA 1
ATOM 635 C C . ASP A 1 119 ? 1.429 -25.319 20.181 1.00 81.43 115 ASP A C 1
ATOM 636 O O . ASP A 1 119 ? 1.166 -25.854 19.101 1.00 83.27 115 ASP A O 1
ATOM 641 N N . GLY A 1 120 ? 0.503 -24.799 20.989 1.00 69.35 116 GLY A N 1
ATOM 642 C CA . GLY A 1 120 ? -0.921 -24.836 20.687 1.00 68.54 116 GLY A CA 1
ATOM 643 C C . GLY A 1 120 ? -1.401 -23.886 19.592 1.00 72.74 116 GLY A C 1
ATOM 644 O O . GLY A 1 120 ? -2.623 -23.771 19.367 1.00 73.22 116 GLY A O 1
ATOM 645 N N . HIS A 1 121 ? -0.452 -23.198 18.936 1.00 68.13 117 HIS A N 1
ATOM 646 C CA . HIS A 1 121 ? -0.692 -22.268 17.813 1.00 60.41 117 HIS A CA 1
ATOM 647 C C . HIS A 1 121 ? -1.831 -21.270 18.052 1.00 59.26 117 HIS A C 1
ATOM 648 O O . HIS A 1 121 ? -2.641 -20.953 17.154 1.00 53.82 117 HIS A O 1
ATOM 655 N N . ARG A 1 122 ? -1.860 -20.788 19.294 1.00 59.82 118 ARG A N 1
ATOM 656 C CA . ARG A 1 122 ? -2.874 -19.885 19.802 1.00 58.16 118 ARG A CA 1
ATOM 657 C C . ARG A 1 122 ? -2.208 -18.614 20.404 1.00 62.45 118 ARG A C 1
ATOM 658 O O . ARG A 1 122 ? -1.016 -18.585 20.753 1.00 67.90 118 ARG A O 1
ATOM 660 N N . VAL A 1 123 ? -3.010 -17.571 20.514 1.00 63.38 119 VAL A N 1
ATOM 661 C CA . VAL A 1 123 ? -2.627 -16.272 21.017 1.00 63.19 119 VAL A CA 1
ATOM 662 C C . VAL A 1 123 ? -3.676 -15.993 22.133 1.00 75.04 119 VAL A C 1
ATOM 663 O O . VAL A 1 123 ? -4.887 -16.181 21.907 1.00 73.56 119 VAL A O 1
ATOM 667 N N . VAL A 1 124 ? -3.224 -15.611 23.340 1.00 74.77 120 VAL A N 1
ATOM 668 C CA . VAL A 1 124 ? -4.140 -15.270 24.452 1.00 68.36 120 VAL A CA 1
ATOM 669 C C . VAL A 1 124 ? -4.236 -13.760 24.615 1.00 68.82 120 VAL A C 1
ATOM 670 O O . VAL A 1 124 ? -3.225 -13.074 24.641 1.00 73.58 120 VAL A O 1
ATOM 674 N N . LEU A 1 125 ? -5.458 -13.263 24.753 1.00 66.90 121 LEU A N 1
ATOM 675 C CA . LEU A 1 125 ? -5.701 -11.837 24.920 1.00 64.97 121 LEU A CA 1
ATOM 676 C C . LEU A 1 125 ? -5.881 -11.394 26.393 1.00 67.97 121 LEU A C 1
ATOM 677 O O . LEU A 1 125 ? -5.807 -12.221 27.307 1.00 71.28 121 LEU A O 1
ATOM 682 N N . ASP A 1 126 ? -6.066 -10.087 26.609 1.00 65.18 122 ASP A N 1
ATOM 683 C CA . ASP A 1 126 ? -6.176 -9.503 27.948 1.00 67.28 122 ASP A CA 1
ATOM 684 C C . ASP A 1 126 ? -7.539 -9.788 28.559 1.00 77.65 122 ASP A C 1
ATOM 685 O O . ASP A 1 126 ? -7.684 -9.754 29.783 1.00 92.19 122 ASP A O 1
ATOM 690 N N . ASP A 1 127 ? -8.528 -10.064 27.703 1.00 80.00 123 ASP A N 1
ATOM 691 C CA . ASP A 1 127 ? -9.911 -10.355 28.117 1.00 69.21 123 ASP A CA 1
ATOM 692 C C . ASP A 1 127 ? -10.066 -11.834 28.469 1.00 64.76 123 ASP A C 1
ATOM 693 O O . ASP A 1 127 ? -11.163 -12.269 28.810 1.00 70.69 123 ASP A O 1
ATOM 698 N N . GLY A 1 128 ? -8.973 -12.592 28.353 1.00 57.70 124 GLY A N 1
ATOM 699 C CA . GLY A 1 128 ? -8.972 -14.031 28.546 1.00 52.95 124 GLY A CA 1
ATOM 700 C C . GLY A 1 128 ? -9.279 -14.856 27.298 1.00 61.62 124 GLY A C 1
ATOM 701 O O . GLY A 1 128 ? -9.023 -16.061 27.299 1.00 59.42 124 GLY A O 1
ATOM 702 N N . SER A 1 129 ? -9.824 -14.243 26.233 1.00 61.64 125 SER A N 1
ATOM 703 C CA . SER A 1 129 ? -10.129 -14.989 24.987 1.00 59.69 125 SER A CA 1
ATOM 704 C C . SER A 1 129 ? -8.856 -15.531 24.300 1.00 59.95 125 SER A C 1
ATOM 705 O O . SER A 1 129 ? -7.728 -15.126 24.648 1.00 67.93 125 SER A O 1
ATOM 708 N N . ALA A 1 130 ? -9.033 -16.490 23.390 1.00 54.45 126 ALA A N 1
ATOM 709 C CA . ALA A 1 130 ? -7.928 -17.030 22.570 1.00 56.71 126 ALA A CA 1
ATOM 710 C C . ALA A 1 130 ? -8.250 -16.977 21.066 1.00 60.74 126 ALA A C 1
ATOM 711 O O . ALA A 1 130 ? -9.421 -16.877 20.687 1.00 65.09 126 ALA A O 1
ATOM 713 N N . ILE A 1 131 ? -7.209 -16.997 20.225 1.00 62.91 127 ILE A N 1
ATOM 714 C CA . ILE A 1 131 ? -7.318 -16.843 18.757 1.00 54.85 127 ILE A CA 1
ATOM 715 C C . ILE A 1 131 ? -6.202 -17.676 18.132 1.00 59.32 127 ILE A C 1
ATOM 716 O O . ILE A 1 131 ? -5.041 -17.516 18.478 1.00 71.09 127 ILE A O 1
ATOM 721 N N . GLY A 1 132 ? -6.561 -18.608 17.255 1.00 60.44 128 GLY A N 1
ATOM 722 C CA . GLY A 1 132 ? -5.611 -19.617 16.742 1.00 53.17 128 GLY A CA 1
ATOM 723 C C . GLY A 1 132 ? -5.036 -19.211 15.401 1.00 56.05 128 GLY A C 1
ATOM 724 O O . GLY A 1 132 ? -5.649 -18.443 14.639 1.00 55.66 128 GLY A O 1
ATOM 725 N N . TYR A 1 133 ? -3.852 -19.736 15.110 1.00 57.06 129 TYR A N 1
ATOM 726 C CA . TYR A 1 133 ? -3.029 -19.254 13.996 1.00 55.92 129 TYR A CA 1
ATOM 727 C C . TYR A 1 133 ? -2.356 -20.435 13.337 1.00 58.61 129 TYR A C 1
ATOM 728 O O . TYR A 1 133 ? -1.971 -21.410 14.015 1.00 61.50 129 TYR A O 1
ATOM 737 N N . ASP A 1 134 ? -2.211 -20.369 12.019 1.00 59.63 130 ASP A N 1
ATOM 738 C CA . ASP A 1 134 ? -1.391 -21.375 11.328 1.00 61.06 130 ASP A CA 1
ATOM 739 C C . ASP A 1 134 ? -0.006 -20.839 11.180 1.00 60.19 130 ASP A C 1
ATOM 740 O O . ASP A 1 134 ? 0.951 -21.598 11.062 1.00 60.83 130 ASP A O 1
ATOM 745 N N . ARG A 1 135 ? 0.065 -19.508 11.178 1.00 64.93 131 ARG A N 1
ATOM 746 C CA . ARG A 1 135 ? 1.292 -18.744 11.014 1.00 57.28 131 ARG A CA 1
ATOM 747 C C . ARG A 1 135 ? 1.081 -17.407 11.691 1.00 56.72 131 ARG A C 1
ATOM 748 O O . ARG A 1 135 ? 0.036 -16.750 11.511 1.00 62.58 131 ARG A O 1
ATOM 756 N N . LEU A 1 136 ? 2.052 -17.021 12.505 1.00 57.63 132 LEU A N 1
ATOM 757 C CA . LEU A 1 136 ? 1.941 -15.781 13.297 1.00 58.06 132 LEU A CA 1
ATOM 758 C C . LEU A 1 136 ? 2.961 -14.678 12.894 1.00 57.45 132 LEU A C 1
ATOM 759 O O . LEU A 1 136 ? 4.176 -14.916 12.791 1.00 56.11 132 LEU A O 1
ATOM 764 N N . VAL A 1 137 ? 2.444 -13.480 12.643 1.00 55.68 133 VAL A N 1
ATOM 765 C CA . VAL A 1 137 ? 3.295 -12.318 12.415 1.00 55.13 133 VAL A CA 1
ATOM 766 C C . VAL A 1 137 ? 3.277 -11.391 13.643 1.00 52.94 133 VAL A C 1
ATOM 767 O O . VAL A 1 137 ? 2.232 -10.927 14.101 1.00 48.93 133 VAL A O 1
ATOM 771 N N . VAL A 1 138 ? 4.469 -11.145 14.161 1.00 54.88 134 VAL A N 1
ATOM 772 C CA . VAL A 1 138 ? 4.691 -10.347 15.358 1.00 52.42 134 VAL A CA 1
ATOM 773 C C . VAL A 1 138 ? 5.427 -9.061 14.939 1.00 48.83 134 VAL A C 1
ATOM 774 O O . VAL A 1 138 ? 6.553 -9.126 14.419 1.00 56.29 134 VAL A O 1
ATOM 778 N N . SER A 1 139 ? 4.783 -7.913 15.120 1.00 42.29 135 SER A N 1
ATOM 779 C CA . SER A 1 139 ? 5.424 -6.639 14.829 1.00 42.84 135 SER A CA 1
ATOM 780 C C . SER A 1 139 ? 5.078 -5.642 15.894 1.00 42.68 135 SER A C 1
ATOM 781 O O . SER A 1 139 ? 4.286 -4.759 15.603 1.00 44.75 135 SER A O 1
ATOM 784 N N . PRO A 1 140 ? 5.686 -5.763 17.121 1.00 43.60 136 PRO A N 1
ATOM 785 C CA . PRO A 1 140 ? 5.258 -5.016 18.311 1.00 39.32 136 PRO A CA 1
ATOM 786 C C . PRO A 1 140 ? 5.981 -3.721 18.554 1.00 44.26 136 PRO A C 1
ATOM 787 O O . PRO A 1 140 ? 5.601 -2.986 19.466 1.00 48.93 136 PRO A O 1
ATOM 791 N N . GLY A 1 141 ? 7.010 -3.425 17.768 1.00 46.53 137 GLY A N 1
ATOM 792 C CA . GLY A 1 141 ? 7.729 -2.176 17.958 1.00 45.87 137 GLY A CA 1
ATOM 793 C C . GLY A 1 141 ? 8.730 -2.288 19.082 1.00 45.05 137 GLY A C 1
ATOM 794 O O . GLY A 1 141 ? 9.299 -3.360 19.329 1.00 50.64 137 GLY A O 1
ATOM 795 N N . ILE A 1 142 ? 8.952 -1.171 19.752 1.00 46.21 138 ILE A N 1
ATOM 796 C CA . ILE A 1 142 ? 9.968 -1.070 20.805 1.00 47.60 138 ILE A CA 1
ATOM 797 C C . ILE A 1 142 ? 9.393 -0.877 22.214 1.00 48.13 138 ILE A C 1
ATOM 798 O O . ILE A 1 142 ? 8.281 -0.351 22.403 1.00 44.87 138 ILE A O 1
ATOM 803 N N . ASP A 1 143 ? 10.184 -1.323 23.189 1.00 50.92 139 ASP A N 1
ATOM 804 C CA . ASP A 1 143 ? 10.098 -0.873 24.563 1.00 47.39 139 ASP A CA 1
ATOM 805 C C . ASP A 1 143 ? 11.379 -0.167 24.939 1.00 43.50 139 ASP A C 1
ATOM 806 O O . ASP A 1 143 ? 12.450 -0.403 24.345 1.00 47.82 139 ASP A O 1
ATOM 811 N N . LEU A 1 144 ? 11.247 0.738 25.897 1.00 43.34 140 LEU A N 1
ATOM 812 C CA . LEU A 1 144 ? 12.385 1.479 26.502 1.00 41.36 140 LEU A CA 1
ATOM 813 C C . LEU A 1 144 ? 13.023 0.696 27.618 1.00 42.66 140 LEU A C 1
ATOM 814 O O . LEU A 1 144 ? 12.326 0.110 28.448 1.00 48.08 140 LEU A O 1
ATOM 819 N N . ARG A 1 145 ? 14.346 0.630 27.635 1.00 45.46 141 ARG A N 1
ATOM 820 C CA . ARG A 1 145 ? 15.029 -0.148 28.682 1.00 46.89 141 ARG A CA 1
ATOM 821 C C . ARG A 1 145 ? 15.067 0.653 29.987 1.00 50.44 141 ARG A C 1
ATOM 822 O O . ARG A 1 145 ? 15.812 1.633 30.112 1.00 57.95 141 ARG A O 1
ATOM 830 N N . TRP A 1 146 ? 14.246 0.246 30.953 1.00 52.99 142 TRP A N 1
ATOM 831 C CA . TRP A 1 146 ? 14.071 1.026 32.175 1.00 55.98 142 TRP A CA 1
ATOM 832 C C . TRP A 1 146 ? 15.255 0.917 33.168 1.00 62.03 142 TRP A C 1
ATOM 833 O O . TRP A 1 146 ? 15.458 1.772 34.051 1.00 72.69 142 TRP A O 1
ATOM 844 N N . ASP A 1 147 ? 16.048 -0.127 32.997 1.00 59.65 143 ASP A N 1
ATOM 845 C CA . ASP A 1 147 ? 17.186 -0.388 33.859 1.00 57.96 143 ASP A CA 1
ATOM 846 C C . ASP A 1 147 ? 18.523 0.058 33.234 1.00 57.33 143 ASP A C 1
ATOM 847 O O . ASP A 1 147 ? 19.560 -0.485 33.566 1.00 59.39 143 ASP A O 1
ATOM 852 N N . ALA A 1 148 ? 18.516 1.040 32.338 1.00 54.22 144 ALA A N 1
ATOM 853 C CA . ALA A 1 148 ? 19.701 1.239 31.507 1.00 48.64 144 ALA A CA 1
ATOM 854 C C . ALA A 1 148 ? 20.482 2.496 31.821 1.00 50.75 144 ALA A C 1
ATOM 855 O O . ALA A 1 148 ? 21.732 2.452 31.859 1.00 53.48 144 ALA A O 1
ATOM 857 N N . VAL A 1 149 ? 19.741 3.600 31.984 1.00 42.97 145 VAL A N 1
ATOM 858 C CA . VAL A 1 149 ? 20.265 4.885 32.400 1.00 41.98 145 VAL A CA 1
ATOM 859 C C . VAL A 1 149 ? 19.789 5.054 33.838 1.00 44.85 145 VAL A C 1
ATOM 860 O O . VAL A 1 149 ? 18.593 5.192 34.099 1.00 47.96 145 VAL A O 1
ATOM 864 N N . GLU A 1 150 ? 20.747 5.038 34.759 1.00 45.37 146 GLU A N 1
ATOM 865 C CA . GLU A 1 150 ? 20.524 5.241 36.162 1.00 47.06 146 GLU A CA 1
ATOM 866 C C . GLU A 1 150 ? 19.630 6.455 36.347 1.00 47.16 146 GLU A C 1
ATOM 867 O O . GLU A 1 150 ? 19.873 7.521 35.755 1.00 55.14 146 GLU A O 1
ATOM 873 N N . GLY A 1 151 ? 18.565 6.287 37.112 1.00 43.03 147 GLY A N 1
ATOM 874 C CA . GLY A 1 151 ? 17.644 7.393 37.349 1.00 40.80 147 GLY A CA 1
ATOM 875 C C . GLY A 1 151 ? 16.398 7.338 36.489 1.00 44.35 147 GLY A C 1
ATOM 876 O O . GLY A 1 151 ? 15.388 7.951 36.817 1.00 51.07 147 GLY A O 1
ATOM 877 N N . TYR A 1 152 ? 16.448 6.603 35.389 1.00 44.15 148 TYR A N 1
ATOM 878 C CA . TYR A 1 152 ? 15.364 6.662 34.392 1.00 44.97 148 TYR A CA 1
ATOM 879 C C . TYR A 1 152 ? 14.600 5.374 34.300 1.00 50.92 148 TYR A C 1
ATOM 880 O O . TYR A 1 152 ? 14.954 4.472 33.530 1.00 55.12 148 TYR A O 1
ATOM 889 N N . ASP A 1 153 ? 13.551 5.300 35.100 1.00 56.60 149 ASP A N 1
ATOM 890 C CA . ASP A 1 153 ? 12.712 4.123 35.177 1.00 60.10 149 ASP A CA 1
ATOM 891 C C . ASP A 1 153 ? 11.358 4.567 34.653 1.00 64.68 149 ASP A C 1
ATOM 892 O O . ASP A 1 153 ? 11.223 5.697 34.182 1.00 68.87 149 ASP A O 1
ATOM 897 N N . GLN A 1 154 ? 10.350 3.711 34.758 1.00 64.74 150 GLN A N 1
ATOM 898 C CA . GLN A 1 154 ? 9.020 4.069 34.312 1.00 61.56 150 GLN A CA 1
ATOM 899 C C . GLN A 1 154 ? 8.518 5.386 34.909 1.00 59.44 150 GLN A C 1
ATOM 900 O O . GLN A 1 154 ? 7.964 6.212 34.187 1.00 65.04 150 GLN A O 1
ATOM 906 N N . ALA A 1 155 ? 8.752 5.599 36.199 1.00 54.44 151 ALA A N 1
ATOM 907 C CA . ALA A 1 155 ? 8.297 6.801 36.893 1.00 55.04 151 ALA A CA 1
ATOM 908 C C . ALA A 1 155 ? 8.955 8.124 36.396 1.00 63.89 151 ALA A C 1
ATOM 909 O O . ALA A 1 155 ? 8.327 9.206 36.436 1.00 63.86 151 ALA A O 1
ATOM 911 N N . ALA A 1 156 ? 10.199 8.042 35.907 1.00 63.19 152 ALA A N 1
ATOM 912 C CA . ALA A 1 156 ? 10.892 9.234 35.375 1.00 63.83 152 ALA A CA 1
ATOM 913 C C . ALA A 1 156 ? 10.289 9.788 34.062 1.00 62.48 152 ALA A C 1
ATOM 914 O O . ALA A 1 156 ? 10.576 10.924 33.698 1.00 64.12 152 ALA A O 1
ATOM 916 N N . GLN A 1 157 ? 9.436 9.016 33.381 1.00 56.66 153 GLN A N 1
ATOM 917 C CA . GLN A 1 157 ? 8.963 9.400 32.051 1.00 61.12 153 GLN A CA 1
ATOM 918 C C . GLN A 1 157 ? 7.922 10.527 32.010 1.00 60.75 153 GLN A C 1
ATOM 919 O O . GLN A 1 157 ? 7.668 11.083 30.946 1.00 65.85 153 GLN A O 1
ATOM 925 N N . GLU A 1 158 ? 7.349 10.880 33.156 1.00 66.80 154 GLU A N 1
ATOM 926 C CA . GLU A 1 158 ? 6.374 11.976 33.192 1.00 73.43 154 GLU A CA 1
ATOM 927 C C . GLU A 1 158 ? 7.072 13.324 33.171 1.00 69.84 154 GLU A C 1
ATOM 928 O O . GLU A 1 158 ? 6.588 14.255 32.522 1.00 74.15 154 GLU A O 1
ATOM 934 N N . ALA A 1 159 ? 8.201 13.421 33.875 1.00 65.81 155 ALA A N 1
ATOM 935 C CA . ALA A 1 159 ? 8.979 14.677 33.943 1.00 66.38 155 ALA A CA 1
ATOM 936 C C . ALA A 1 159 ? 10.034 14.787 32.850 1.00 62.23 155 ALA A C 1
ATOM 937 O O . ALA A 1 159 ? 10.264 15.874 32.321 1.00 70.80 155 ALA A O 1
ATOM 939 N N . MET A 1 160 ? 10.644 13.651 32.506 1.00 52.54 156 MET A N 1
ATOM 940 C CA . MET A 1 160 ? 11.739 13.559 31.535 1.00 48.60 156 MET A CA 1
ATOM 941 C C . MET A 1 160 ? 11.277 12.673 30.348 1.00 46.11 156 MET A C 1
ATOM 942 O O . MET A 1 160 ? 11.792 11.583 30.135 1.00 51.11 156 MET A O 1
ATOM 947 N N . PRO A 1 161 ? 10.313 13.148 29.549 1.00 41.16 157 PRO A N 1
ATOM 948 C CA . PRO A 1 161 ? 9.752 12.270 28.534 1.00 40.81 157 PRO A CA 1
ATOM 949 C C . PRO A 1 161 ? 10.770 11.829 27.484 1.00 40.33 157 PRO A C 1
ATOM 950 O O . PRO A 1 161 ? 11.646 12.605 27.119 1.00 40.94 157 PRO A O 1
ATOM 954 N N . HIS A 1 162 ? 10.647 10.583 27.023 1.00 41.42 158 HIS A N 1
ATOM 955 C CA . HIS A 1 162 ? 11.369 10.100 25.855 1.00 39.83 158 HIS A CA 1
ATOM 956 C C . HIS A 1 162 ? 10.609 10.496 24.576 1.00 42.35 158 HIS A C 1
ATOM 957 O O . HIS A 1 162 ? 11.189 11.051 23.652 1.00 42.46 158 HIS A O 1
ATOM 964 N N . ALA A 1 163 ? 9.303 10.220 24.532 1.00 41.47 159 ALA A N 1
ATOM 965 C CA . ALA A 1 163 ? 8.497 10.406 23.322 1.00 40.29 159 ALA A CA 1
ATOM 966 C C . ALA A 1 163 ? 8.982 9.564 22.159 1.00 40.43 159 ALA A C 1
ATOM 967 O O . ALA A 1 163 ? 8.729 9.908 21.011 1.00 42.65 159 ALA A O 1
ATOM 969 N N . TRP A 1 164 ? 9.707 8.490 22.452 1.00 41.25 160 TRP A N 1
ATOM 970 C CA . TRP A 1 164 ? 10.082 7.513 21.418 1.00 41.58 160 TRP A CA 1
ATOM 971 C C . TRP A 1 164 ? 8.959 6.523 21.048 1.00 41.39 160 TRP A C 1
ATOM 972 O O . TRP A 1 164 ? 9.048 5.825 20.035 1.00 42.61 160 TRP A O 1
ATOM 983 N N . ARG A 1 165 ? 7.945 6.449 21.918 1.00 43.29 161 ARG A N 1
ATOM 984 C CA . ARG A 1 165 ? 6.603 5.961 21.601 1.00 41.99 161 ARG A CA 1
ATOM 985 C C . ARG A 1 165 ? 5.622 7.120 21.659 1.00 38.56 161 ARG A C 1
ATOM 986 O O . ARG A 1 165 ? 5.589 7.855 22.632 1.00 37.10 161 ARG A O 1
ATOM 994 N N . PRO A 1 166 ? 4.889 7.347 20.561 1.00 39.11 162 PRO A N 1
ATOM 995 C CA . PRO A 1 166 ? 4.136 8.579 20.364 1.00 38.80 162 PRO A CA 1
ATOM 996 C C . PRO A 1 166 ? 2.747 8.537 21.008 1.00 40.60 162 PRO A C 1
ATOM 997 O O . PRO A 1 166 ? 2.200 7.463 21.234 1.00 45.33 162 PRO A O 1
ATOM 1001 N N . GLY A 1 167 ? 2.177 9.702 21.251 1.00 39.49 163 GLY A N 1
ATOM 1002 C CA . GLY A 1 167 ? 0.861 9.830 21.829 1.00 40.85 163 GLY A CA 1
ATOM 1003 C C . GLY A 1 167 ? 0.968 10.715 23.050 1.00 44.81 163 GLY A C 1
ATOM 1004 O O . GLY A 1 167 ? 1.419 11.872 22.969 1.00 41.64 163 GLY A O 1
ATOM 1005 N N . GLU A 1 168 ? 0.551 10.135 24.171 1.00 46.99 164 GLU A N 1
ATOM 1006 C CA . GLU A 1 168 ? 0.671 10.690 25.500 1.00 47.92 164 GLU A CA 1
ATOM 1007 C C . GLU A 1 168 ? 2.026 11.417 25.754 1.00 49.94 164 GLU A C 1
ATOM 1008 O O . GLU A 1 168 ? 2.038 12.574 26.203 1.00 47.53 164 GLU A O 1
ATOM 1014 N N . GLN A 1 169 ? 3.145 10.753 25.437 1.00 46.84 165 GLN A N 1
ATOM 1015 C CA . GLN A 1 169 ? 4.488 11.318 25.626 1.00 40.50 165 GLN A CA 1
ATOM 1016 C C . GLN A 1 169 ? 4.768 12.549 24.731 1.00 42.79 165 GLN A C 1
ATOM 1017 O O . GLN A 1 169 ? 5.245 13.570 25.250 1.00 43.76 165 GLN A O 1
ATOM 1023 N N . THR A 1 170 ? 4.404 12.490 23.434 1.00 37.29 166 THR A N 1
ATOM 1024 C CA . THR A 1 170 ? 4.572 13.612 22.492 1.00 33.77 166 THR A CA 1
ATOM 1025 C C . THR A 1 170 ? 3.890 14.822 23.085 1.00 38.45 166 THR A C 1
ATOM 1026 O O . THR A 1 170 ? 4.383 15.959 22.983 1.00 40.75 166 THR A O 1
ATOM 1030 N N . LEU A 1 171 ? 2.766 14.552 23.744 1.00 41.28 167 LEU A N 1
ATOM 1031 C CA . LEU A 1 171 ? 1.869 15.577 24.180 1.00 43.37 167 LEU A CA 1
ATOM 1032 C C . LEU A 1 171 ? 2.483 16.231 25.399 1.00 46.32 167 LEU A C 1
ATOM 1033 O O . LEU A 1 171 ? 2.530 17.463 25.503 1.00 46.08 167 LEU A O 1
ATOM 1038 N N . LEU A 1 172 ? 2.983 15.392 26.292 1.00 45.00 168 LEU A N 1
ATOM 1039 C CA . LEU A 1 172 ? 3.674 15.837 27.477 1.00 48.49 168 LEU A CA 1
ATOM 1040 C C . LEU A 1 172 ? 4.882 16.713 27.141 1.00 46.80 168 LEU A C 1
ATOM 1041 O O . LEU A 1 172 ? 5.000 17.794 27.690 1.00 52.98 168 LEU A O 1
ATOM 1046 N N . LEU A 1 173 ? 5.741 16.289 26.217 1.00 45.09 169 LEU A N 1
ATOM 1047 C CA . LEU A 1 173 ? 6.930 17.070 25.864 1.00 44.48 169 LEU A CA 1
ATOM 1048 C C . LEU A 1 173 ? 6.570 18.409 25.245 1.00 44.96 169 LEU A C 1
ATOM 1049 O O . LEU A 1 173 ? 7.220 19.404 25.533 1.00 55.42 169 LEU A O 1
ATOM 1054 N N . ARG A 1 174 ? 5.575 18.440 24.364 1.00 41.94 170 ARG A N 1
ATOM 1055 C CA . ARG A 1 174 ? 5.189 19.697 23.709 1.00 39.29 170 ARG A CA 1
ATOM 1056 C C . ARG A 1 174 ? 4.688 20.709 24.749 1.00 40.37 170 ARG A C 1
ATOM 1057 O O . ARG A 1 174 ? 5.066 21.864 24.687 1.00 44.82 170 ARG A O 1
ATOM 1065 N N . ARG A 1 175 ? 3.836 20.259 25.675 1.00 41.00 171 ARG A N 1
ATOM 1066 C CA . ARG A 1 175 ? 3.312 21.073 26.758 1.00 47.35 171 ARG A CA 1
ATOM 1067 C C . ARG A 1 175 ? 4.476 21.617 27.604 1.00 48.59 171 ARG A C 1
ATOM 1068 O O . ARG A 1 175 ? 4.485 22.820 27.972 1.00 51.37 171 ARG A O 1
ATOM 1076 N N . GLN A 1 176 ? 5.493 20.783 27.836 1.00 41.36 172 GLN A N 1
ATOM 1077 C CA . GLN A 1 176 ? 6.728 21.305 28.432 1.00 42.47 172 GLN A CA 1
ATOM 1078 C C . GLN A 1 176 ? 7.377 22.455 27.609 1.00 44.44 172 GLN A C 1
ATOM 1079 O O . GLN A 1 176 ? 7.679 23.505 28.176 1.00 54.13 172 GLN A O 1
ATOM 1085 N N . LEU A 1 177 ? 7.550 22.279 26.291 1.00 43.02 173 LEU A N 1
ATOM 1086 C CA . LEU A 1 177 ? 8.181 23.300 25.428 1.00 41.67 173 LEU A CA 1
ATOM 1087 C C . LEU A 1 177 ? 7.389 24.594 25.378 1.00 45.85 173 LEU A C 1
ATOM 1088 O O . LEU A 1 177 ? 7.950 25.693 25.212 1.00 48.32 173 LEU A O 1
ATOM 1093 N N . GLU A 1 178 ? 6.080 24.447 25.541 1.00 47.49 174 GLU A N 1
ATOM 1094 C CA . GLU A 1 178 ? 5.168 25.565 25.525 1.00 44.40 174 GLU A CA 1
ATOM 1095 C C . GLU A 1 178 ? 5.271 26.348 26.836 1.00 45.05 174 GLU A C 1
ATOM 1096 O O . GLU A 1 178 ? 5.244 27.577 26.849 1.00 47.35 174 GLU A O 1
ATOM 1102 N N . ALA A 1 179 ? 5.396 25.626 27.937 1.00 41.40 175 ALA A N 1
ATOM 1103 C CA . ALA A 1 179 ? 5.523 26.253 29.232 1.00 44.78 175 ALA A CA 1
ATOM 1104 C C . ALA A 1 179 ? 6.920 26.799 29.504 1.00 48.07 175 ALA A C 1
ATOM 1105 O O . ALA A 1 179 ? 7.070 27.632 30.392 1.00 51.75 175 ALA A O 1
ATOM 1107 N N . MET A 1 180 ? 7.931 26.345 28.761 1.00 48.80 176 MET A N 1
ATOM 1108 C CA . MET A 1 180 ? 9.302 26.796 29.014 1.00 51.57 176 MET A CA 1
ATOM 1109 C C . MET A 1 180 ? 9.413 28.278 28.687 1.00 50.90 176 MET A C 1
ATOM 1110 O O . MET A 1 180 ? 8.961 28.744 27.636 1.00 54.16 176 MET A O 1
ATOM 1115 N N . SER A 1 181 ? 9.997 29.019 29.610 1.00 54.60 177 SER A N 1
ATOM 1116 C CA . SER A 1 181 ? 10.214 30.450 29.416 1.00 54.69 177 SER A CA 1
ATOM 1117 C C . SER A 1 181 ? 11.386 30.676 28.457 1.00 51.52 177 SER A C 1
ATOM 1118 O O . SER A 1 181 ? 12.393 29.948 28.471 1.00 49.76 177 SER A O 1
ATOM 1121 N N . ASP A 1 182 ? 11.209 31.680 27.607 1.00 49.25 178 ASP A N 1
ATOM 1122 C CA . ASP A 1 182 ? 12.187 32.116 26.638 1.00 46.37 178 ASP A CA 1
ATOM 1123 C C . ASP A 1 182 ? 13.529 32.197 27.321 1.00 46.86 178 ASP A C 1
ATOM 1124 O O . ASP A 1 182 ? 13.644 32.720 28.421 1.00 48.51 178 ASP A O 1
ATOM 1129 N N . GLY A 1 183 ? 14.549 31.662 26.680 1.00 49.99 179 GLY A N 1
ATOM 1130 C CA . GLY A 1 183 ? 15.880 31.728 27.267 1.00 51.93 179 GLY A CA 1
ATOM 1131 C C . GLY A 1 183 ? 16.301 30.432 27.909 1.00 47.46 179 GLY A C 1
ATOM 1132 O O . GLY A 1 183 ? 17.469 30.287 28.240 1.00 49.70 179 GLY A O 1
ATOM 1133 N N . GLY A 1 184 ? 15.355 29.498 28.067 1.00 48.05 180 GLY A N 1
ATOM 1134 C CA . GLY A 1 184 ? 15.632 28.147 28.585 1.00 45.94 180 GLY A CA 1
ATOM 1135 C C . GLY A 1 184 ? 16.395 27.226 27.633 1.00 45.07 180 GLY A C 1
ATOM 1136 O O . GLY A 1 184 ? 16.585 27.540 26.431 1.00 38.80 180 GLY A O 1
ATOM 1137 N N . VAL A 1 185 ? 16.787 26.074 28.181 1.00 42.10 181 VAL A N 1
ATOM 1138 C CA . VAL A 1 185 ? 17.658 25.102 27.533 1.00 43.88 181 VAL A CA 1
ATOM 1139 C C . VAL A 1 185 ? 16.897 23.788 27.424 1.00 46.32 181 VAL A C 1
ATOM 1140 O O . VAL A 1 185 ? 16.495 23.205 28.451 1.00 53.10 181 VAL A O 1
ATOM 1144 N N . VAL A 1 186 ? 16.706 23.318 26.198 1.00 44.44 182 VAL A N 1
ATOM 1145 C CA . VAL A 1 186 ? 16.135 21.983 25.940 1.00 42.49 182 VAL A CA 1
ATOM 1146 C C . VAL A 1 186 ? 17.278 20.998 25.808 1.00 38.36 182 VAL A C 1
ATOM 1147 O O . VAL A 1 186 ? 18.191 21.226 25.035 1.00 40.27 182 VAL A O 1
ATOM 1151 N N . VAL A 1 187 ? 17.231 19.902 26.543 1.00 36.27 183 VAL A N 1
ATOM 1152 C CA . VAL A 1 187 ? 18.308 18.918 26.485 1.00 36.76 183 VAL A CA 1
ATOM 1153 C C . VAL A 1 187 ? 17.755 17.672 25.819 1.00 40.98 183 VAL A C 1
ATOM 1154 O O . VAL A 1 187 ? 16.668 17.173 26.192 1.00 45.50 183 VAL A O 1
ATOM 1158 N N . ILE A 1 188 ? 18.488 17.189 24.825 1.00 35.35 184 ILE A N 1
ATOM 1159 C CA . ILE A 1 188 ? 18.104 16.010 24.097 1.00 36.57 184 ILE A CA 1
ATOM 1160 C C . ILE A 1 188 ? 19.284 15.044 24.222 1.00 38.67 184 ILE A C 1
ATOM 1161 O O . ILE A 1 188 ? 20.415 15.364 23.785 1.00 37.81 184 ILE A O 1
ATOM 1166 N N . ALA A 1 189 ? 18.986 13.860 24.770 1.00 33.45 185 ALA A N 1
ATOM 1167 C CA . ALA A 1 189 ? 19.963 12.841 25.058 1.00 34.71 185 ALA A CA 1
ATOM 1168 C C . ALA A 1 189 ? 19.682 11.549 24.275 1.00 36.85 185 ALA A C 1
ATOM 1169 O O . ALA A 1 189 ? 19.006 10.640 24.787 1.00 39.85 185 ALA A O 1
ATOM 1171 N N . PRO A 1 190 ? 20.215 11.450 23.037 1.00 35.85 186 PRO A N 1
ATOM 1172 C CA . PRO A 1 190 ? 19.956 10.247 22.270 1.00 35.39 186 PRO A CA 1
ATOM 1173 C C . PRO A 1 190 ? 20.872 9.099 22.671 1.00 37.20 186 PRO A C 1
ATOM 1174 O O . PRO A 1 190 ? 21.963 9.330 23.211 1.00 35.65 186 PRO A O 1
ATOM 1178 N N . PRO A 1 191 ? 20.437 7.853 22.404 1.00 40.61 187 PRO A N 1
ATOM 1179 C CA . PRO A 1 191 ? 21.233 6.746 22.925 1.00 40.95 187 PRO A CA 1
ATOM 1180 C C . PRO A 1 191 ? 22.282 6.211 21.928 1.00 39.28 187 PRO A C 1
ATOM 1181 O O . PRO A 1 191 ? 22.453 6.754 20.846 1.00 38.43 187 PRO A O 1
ATOM 1185 N N . ALA A 1 192 ? 22.970 5.152 22.331 1.00 41.09 188 ALA A N 1
ATOM 1186 C CA . ALA A 1 192 ? 23.867 4.386 21.483 1.00 41.93 188 ALA A CA 1
ATOM 1187 C C . ALA A 1 192 ? 23.084 3.532 20.495 1.00 43.40 188 ALA A C 1
ATOM 1188 O O . ALA A 1 192 ? 22.012 3.039 20.815 1.00 51.51 188 ALA A O 1
ATOM 1190 N N . ASN A 1 193 ? 23.631 3.295 19.318 1.00 40.09 189 ASN A N 1
ATOM 1191 C CA . ASN A 1 193 ? 23.028 2.299 18.440 1.00 39.10 189 ASN A CA 1
ATOM 1192 C C . ASN A 1 193 ? 22.902 0.920 19.111 1.00 43.04 189 ASN A C 1
ATOM 1193 O O . ASN A 1 193 ? 23.659 0.619 20.019 1.00 47.21 189 ASN A O 1
ATOM 1198 N N . PRO A 1 194 ? 21.931 0.101 18.700 1.00 47.47 190 PRO A N 1
ATOM 1199 C CA . PRO A 1 194 ? 20.891 0.483 17.703 1.00 40.53 190 PRO A CA 1
ATOM 1200 C C . PRO A 1 194 ? 19.611 1.018 18.376 1.00 41.15 190 PRO A C 1
ATOM 1201 O O . PRO A 1 194 ? 19.276 0.656 19.512 1.00 41.82 190 PRO A O 1
ATOM 1205 N N . PHE A 1 195 ? 18.896 1.884 17.680 1.00 41.33 191 PHE A N 1
ATOM 1206 C CA . PHE A 1 195 ? 17.648 2.438 18.209 1.00 38.87 191 PHE A CA 1
ATOM 1207 C C . PHE A 1 195 ? 16.713 2.860 17.068 1.00 42.72 191 PHE A C 1
ATOM 1208 O O . PHE A 1 195 ? 17.141 2.938 15.881 1.00 45.72 191 PHE A O 1
ATOM 1216 N N . ARG A 1 196 ? 15.456 3.142 17.433 1.00 38.79 192 ARG A N 1
ATOM 1217 C CA . ARG A 1 196 ? 14.432 3.471 16.484 1.00 35.36 192 ARG A CA 1
ATOM 1218 C C . ARG A 1 196 ? 14.711 4.844 15.877 1.00 37.37 192 ARG A C 1
ATOM 1219 O O . ARG A 1 196 ? 14.789 5.848 16.594 1.00 43.87 192 ARG A O 1
ATOM 1234 N N . PRO A 1 198 ? 17.378 6.359 13.454 1.00 38.35 194 PRO A N 1
ATOM 1235 C CA . PRO A 1 198 ? 18.620 7.020 13.856 1.00 41.12 194 PRO A CA 1
ATOM 1236 C C . PRO A 1 198 ? 18.706 8.550 13.594 1.00 40.46 194 PRO A C 1
ATOM 1237 O O . PRO A 1 198 ? 19.415 9.233 14.307 1.00 43.18 194 PRO A O 1
ATOM 1241 N N . PRO A 1 199 ? 18.038 9.087 12.563 1.00 42.85 195 PRO A N 1
ATOM 1242 C CA . PRO A 1 199 ? 18.111 10.577 12.519 1.00 38.93 195 PRO A CA 1
ATOM 1243 C C . PRO A 1 199 ? 17.144 11.292 13.450 1.00 40.45 195 PRO A C 1
ATOM 1244 O O . PRO A 1 199 ? 17.302 12.501 13.744 1.00 41.56 195 PRO A O 1
ATOM 1248 N N . GLY A 1 200 ? 16.140 10.547 13.907 1.00 40.80 196 GLY A N 1
ATOM 1249 C CA . GLY A 1 200 ? 14.975 11.094 14.593 1.00 38.44 196 GLY A CA 1
ATOM 1250 C C . GLY A 1 200 ? 15.299 12.124 15.651 1.00 40.12 196 GLY A C 1
ATOM 1251 O O . GLY A 1 200 ? 14.643 13.163 15.675 1.00 40.84 196 GLY A O 1
ATOM 1252 N N . PRO A 1 201 ? 16.317 11.851 16.531 1.00 41.56 197 PRO A N 1
ATOM 1253 C CA . PRO A 1 201 ? 16.647 12.827 17.594 1.00 38.93 197 PRO A CA 1
ATOM 1254 C C . PRO A 1 201 ? 17.178 14.143 17.039 1.00 38.82 197 PRO A C 1
ATOM 1255 O O . PRO A 1 201 ? 16.975 15.184 17.666 1.00 34.45 197 PRO A O 1
ATOM 1259 N N . TYR A 1 202 ? 17.798 14.085 15.849 1.00 38.57 198 TYR A N 1
ATOM 1260 C CA . TYR A 1 202 ? 18.446 15.259 15.209 1.00 40.00 198 TYR A CA 1
ATOM 1261 C C . TYR A 1 202 ? 17.446 16.095 14.405 1.00 44.22 198 TYR A C 1
ATOM 1262 O O . TYR A 1 202 ? 17.546 17.325 14.385 1.00 42.56 198 TYR A O 1
ATOM 1271 N N . GLU A 1 203 ? 16.449 15.435 13.805 1.00 44.84 199 GLU A N 1
ATOM 1272 C CA . GLU A 1 203 ? 15.246 16.144 13.354 1.00 43.65 199 GLU A CA 1
ATOM 1273 C C . GLU A 1 203 ? 14.471 16.724 14.568 1.00 43.86 199 GLU A C 1
ATOM 1274 O O . GLU A 1 203 ? 13.969 17.885 14.532 1.00 43.60 199 GLU A O 1
ATOM 1280 N N . ARG A 1 204 ? 14.380 15.955 15.657 1.00 39.73 200 ARG A N 1
ATOM 1281 C CA . ARG A 1 204 ? 13.718 16.504 16.828 1.00 38.43 200 ARG A CA 1
ATOM 1282 C C . ARG A 1 204 ? 14.379 17.836 17.242 1.00 41.46 200 ARG A C 1
ATOM 1283 O O . ARG A 1 204 ? 13.677 18.839 17.421 1.00 44.61 200 ARG A O 1
ATOM 1291 N N . ALA A 1 205 ? 15.707 17.846 17.339 1.00 35.65 201 ALA A N 1
ATOM 1292 C CA . ALA A 1 205 ? 16.432 19.067 17.628 1.00 39.71 201 ALA A CA 1
ATOM 1293 C C . ALA A 1 205 ? 16.097 20.214 16.644 1.00 40.01 201 ALA A C 1
ATOM 1294 O O . ALA A 1 205 ? 15.740 21.332 17.063 1.00 39.52 201 ALA A O 1
ATOM 1296 N N . SER A 1 206 ? 16.196 19.895 15.353 1.00 38.49 202 SER A N 1
ATOM 1297 C CA . SER A 1 206 ? 15.897 20.780 14.249 1.00 38.46 202 SER A CA 1
ATOM 1298 C C . SER A 1 206 ? 14.535 21.446 14.373 1.00 42.38 202 SER A C 1
ATOM 1299 O O . SER A 1 206 ? 14.446 22.656 14.314 1.00 43.96 202 SER A O 1
ATOM 1302 N N . LEU A 1 207 ? 13.478 20.649 14.544 1.00 43.94 203 LEU A N 1
ATOM 1303 C CA . LEU A 1 207 ? 12.130 21.192 14.620 1.00 42.62 203 LEU A CA 1
ATOM 1304 C C . LEU A 1 207 ? 11.837 21.913 15.960 1.00 46.16 203 LEU A C 1
ATOM 1305 O O . LEU A 1 207 ? 11.148 22.927 15.970 1.00 53.07 203 LEU A O 1
ATOM 1310 N N . ILE A 1 208 ? 12.343 21.403 17.086 1.00 45.29 204 ILE A N 1
ATOM 1311 C CA . ILE A 1 208 ? 12.245 22.151 18.340 1.00 42.09 204 ILE A CA 1
ATOM 1312 C C . ILE A 1 208 ? 12.913 23.518 18.129 1.00 44.35 204 ILE A C 1
ATOM 1313 O O . ILE A 1 208 ? 12.364 24.563 18.559 1.00 42.58 204 ILE A O 1
ATOM 1318 N N . ALA A 1 209 ? 14.045 23.521 17.411 1.00 41.76 205 ALA A N 1
ATOM 1319 C CA . ALA A 1 209 ? 14.740 24.790 17.097 1.00 41.27 205 ALA A CA 1
ATOM 1320 C C . ALA A 1 209 ? 13.839 25.696 16.295 1.00 40.88 205 ALA A C 1
ATOM 1321 O O . ALA A 1 209 ? 13.779 26.894 16.568 1.00 46.79 205 ALA A O 1
ATOM 1323 N N . HIS A 1 210 ? 13.103 25.120 15.352 1.00 40.75 206 HIS A N 1
ATOM 1324 C CA . HIS A 1 210 ? 12.192 25.892 14.505 1.00 43.61 206 HIS A CA 1
ATOM 1325 C C . HIS A 1 210 ? 11.100 26.578 15.362 1.00 46.02 206 HIS A C 1
ATOM 1326 O O . HIS A 1 210 ? 10.711 27.735 15.111 1.00 47.24 206 HIS A 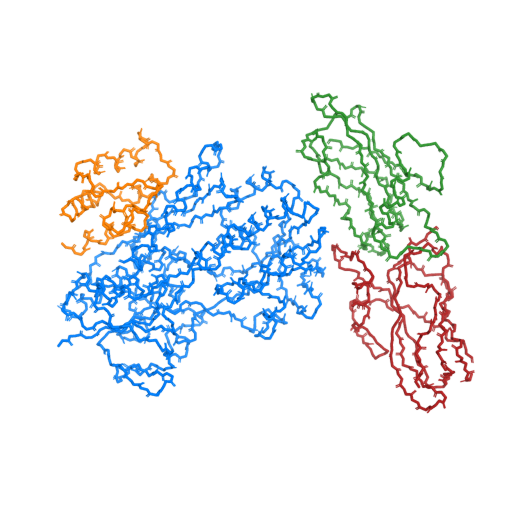O 1
ATOM 1333 N N . TYR A 1 211 ? 10.608 25.850 16.359 1.00 43.28 207 TYR A N 1
ATOM 1334 C CA . TYR A 1 211 ? 9.621 26.383 17.250 1.00 44.25 207 TYR A CA 1
ATOM 1335 C C . TYR A 1 211 ? 10.261 27.458 18.107 1.00 45.37 207 TYR A C 1
ATOM 1336 O O . TYR A 1 211 ? 9.693 28.538 18.223 1.00 47.04 207 TYR A O 1
ATOM 1345 N N . LEU A 1 212 ? 11.435 27.169 18.680 1.00 46.08 208 LEU A N 1
ATOM 1346 C CA . LEU A 1 212 ? 12.191 28.158 19.475 1.00 47.53 208 LEU A CA 1
ATOM 1347 C C . LEU A 1 212 ? 12.530 29.440 18.721 1.00 53.41 208 LEU A C 1
ATOM 1348 O O . LEU A 1 212 ? 12.268 30.537 19.225 1.00 56.10 208 LEU A O 1
ATOM 1353 N N . LYS A 1 213 ? 13.057 29.304 17.499 1.00 56.68 209 LYS A N 1
ATOM 1354 C CA . LYS A 1 213 ? 13.410 30.457 16.640 1.00 54.89 209 LYS A CA 1
ATOM 1355 C C . LYS A 1 213 ? 12.279 31.453 16.427 1.00 51.56 209 LYS A C 1
ATOM 1356 O O . LYS A 1 213 ? 12.542 32.617 16.358 1.00 60.56 209 LYS A O 1
ATOM 1362 N N . HIS A 1 214 ? 11.035 31.000 16.379 1.00 50.13 210 HIS A N 1
ATOM 1363 C CA . HIS A 1 214 ? 9.882 31.877 16.110 1.00 50.88 210 HIS A CA 1
ATOM 1364 C C . HIS A 1 214 ? 9.043 32.263 17.344 1.00 51.93 210 HIS A C 1
ATOM 1365 O O . HIS A 1 214 ? 8.171 33.134 17.251 1.00 55.48 210 HIS A O 1
ATOM 1372 N N . HIS A 1 215 ? 9.291 31.624 18.489 1.00 51.49 211 HIS A N 1
ATOM 1373 C CA . HIS A 1 215 ? 8.496 31.869 19.696 1.00 50.70 211 HIS A CA 1
ATOM 1374 C C . HIS A 1 215 ? 9.340 32.130 20.939 1.00 56.23 211 HIS A C 1
ATOM 1375 O O . HIS A 1 215 ? 8.864 32.792 21.859 1.00 55.75 211 HIS A O 1
ATOM 1382 N N . LYS A 1 216 ? 10.574 31.611 20.963 1.00 52.77 212 LYS A N 1
ATOM 1383 C CA . LYS A 1 216 ? 11.445 31.667 22.146 1.00 47.59 212 LYS A CA 1
ATOM 1384 C C . LYS A 1 216 ? 12.913 31.872 21.753 1.00 48.20 212 LYS A C 1
ATOM 1385 O O . LYS A 1 216 ? 13.768 31.084 22.170 1.00 50.61 212 LYS A O 1
ATOM 1391 N N . PRO A 1 217 ? 13.221 32.954 20.989 1.00 47.21 213 PRO A N 1
ATOM 1392 C CA . PRO A 1 217 ? 14.486 33.062 20.213 1.00 46.59 213 PRO A CA 1
ATOM 1393 C C . PRO A 1 217 ? 15.769 33.046 21.058 1.00 46.56 213 PRO A C 1
ATOM 1394 O O . PRO A 1 217 ? 16.872 32.774 20.553 1.00 47.88 213 PRO A O 1
ATOM 1398 N N . ARG A 1 218 ? 15.612 33.318 22.342 1.00 46.38 214 ARG A N 1
ATOM 1399 C CA . ARG A 1 218 ? 16.737 33.273 23.244 1.00 51.57 214 ARG A CA 1
ATOM 1400 C C . ARG A 1 218 ? 17.089 31.850 23.611 1.00 51.06 214 ARG A C 1
ATOM 1401 O O . ARG A 1 218 ? 18.252 31.590 23.901 1.00 55.95 214 ARG A O 1
ATOM 1409 N N . SER A 1 219 ? 16.111 30.936 23.543 1.00 45.69 215 SER A N 1
ATOM 1410 C CA . SER A 1 219 ? 16.271 29.557 23.995 1.00 43.94 215 SER A CA 1
ATOM 1411 C C . SER A 1 219 ? 17.373 28.771 23.279 1.00 41.83 215 SER A C 1
ATOM 1412 O O . SER A 1 219 ? 17.718 29.062 22.148 1.00 49.06 215 SER A O 1
ATOM 1415 N N . LYS A 1 220 ? 17.945 27.795 23.966 1.00 42.20 216 LYS A N 1
ATOM 1416 C CA . LYS A 1 220 ? 19.066 26.989 23.442 1.00 43.20 216 LYS A CA 1
ATOM 1417 C C . LYS A 1 220 ? 18.772 25.467 23.439 1.00 40.24 216 LYS A C 1
ATOM 1418 O O . LYS A 1 220 ? 17.976 24.982 24.231 1.00 44.51 216 LYS A O 1
ATOM 1424 N N . ILE A 1 221 ? 19.387 24.729 22.523 1.00 38.40 217 ILE A N 1
ATOM 1425 C CA . ILE A 1 221 ? 19.266 23.261 22.498 1.00 40.55 217 ILE A CA 1
ATOM 1426 C C . ILE A 1 221 ? 20.666 22.695 22.660 1.00 37.92 217 ILE A C 1
ATOM 1427 O O . ILE A 1 221 ? 21.623 23.201 22.063 1.00 42.52 217 ILE A O 1
ATOM 1432 N N . LEU A 1 222 ? 20.731 21.642 23.464 1.00 34.36 218 LEU A N 1
ATOM 1433 C CA . LEU A 1 222 ? 21.933 20.977 23.883 1.00 34.92 218 LEU A CA 1
ATOM 1434 C C . LEU A 1 222 ? 21.764 19.453 23.721 1.00 33.88 218 LEU A C 1
ATOM 1435 O O . LEU A 1 222 ? 20.978 18.839 24.428 1.00 32.81 218 LEU A O 1
ATOM 1440 N N . ILE A 1 223 ? 22.552 18.862 22.833 1.00 34.17 219 ILE A N 1
ATOM 1441 C CA . ILE A 1 223 ? 22.478 17.435 22.565 1.00 37.36 219 ILE A CA 1
ATOM 1442 C C . ILE A 1 223 ? 23.632 16.717 23.254 1.00 37.85 219 ILE A C 1
ATOM 1443 O O . ILE A 1 223 ? 24.812 16.915 22.927 1.00 39.38 219 ILE A O 1
ATOM 1448 N N . LEU A 1 224 ? 23.258 15.874 24.206 1.00 38.61 220 LEU A N 1
ATOM 1449 C CA . LEU A 1 224 ? 24.198 15.050 24.945 1.00 40.80 220 LEU A CA 1
ATOM 1450 C C . LEU A 1 224 ? 24.120 13.609 24.395 1.00 41.81 220 LEU A C 1
ATOM 1451 O O . LEU A 1 224 ? 23.246 12.795 24.759 1.00 42.72 220 LEU A O 1
ATOM 1456 N N . ASP A 1 225 ? 25.059 13.330 23.500 1.00 40.02 221 ASP A N 1
ATOM 1457 C CA . ASP A 1 225 ? 25.043 12.152 22.697 1.00 39.77 221 ASP A CA 1
ATOM 1458 C C . ASP A 1 225 ? 25.946 11.096 23.301 1.00 41.23 221 ASP A C 1
ATOM 1459 O O . ASP A 1 225 ? 27.045 11.408 23.747 1.00 42.38 221 ASP A O 1
ATOM 1464 N N . ALA A 1 226 ? 25.469 9.846 23.291 1.00 39.62 222 ALA A N 1
ATOM 1465 C CA . ALA A 1 226 ? 26.256 8.660 23.646 1.00 37.80 222 ALA A CA 1
ATOM 1466 C C . ALA A 1 226 ? 27.233 8.258 22.527 1.00 40.67 222 ALA A C 1
ATOM 1467 O O . ALA A 1 226 ? 28.168 7.474 22.771 1.00 40.85 222 ALA A O 1
ATOM 1469 N N . LYS A 1 227 ? 26.993 8.786 21.320 1.00 40.10 223 LYS A N 1
ATOM 1470 C CA . LYS A 1 227 ? 27.681 8.379 20.092 1.00 39.22 223 LYS A CA 1
ATOM 1471 C C . LYS A 1 227 ? 28.682 9.451 19.660 1.00 40.26 223 LYS A C 1
ATOM 1472 O O . LYS A 1 227 ? 28.579 10.603 20.072 1.00 43.13 223 LYS A O 1
ATOM 1478 N N . ASP A 1 228 ? 29.638 9.075 18.822 1.00 43.61 224 ASP A N 1
ATOM 1479 C CA . ASP A 1 228 ? 30.625 10.031 18.308 1.00 45.53 224 ASP A CA 1
ATOM 1480 C C . ASP A 1 228 ? 30.322 10.459 16.888 1.00 44.55 224 ASP A C 1
ATOM 1481 O O . ASP A 1 228 ? 31.109 11.161 16.287 1.00 44.61 224 ASP A O 1
ATOM 1486 N N . ALA A 1 229 ? 29.142 10.067 16.398 1.00 46.25 225 ALA A N 1
ATOM 1487 C CA . ALA A 1 229 ? 28.686 10.258 15.015 1.00 44.93 225 ALA A CA 1
ATOM 1488 C C . ALA A 1 229 ? 27.185 9.955 14.952 1.00 46.09 225 ALA A C 1
ATOM 1489 O O . ALA A 1 229 ? 26.689 8.997 15.585 1.00 50.64 225 ALA A O 1
ATOM 1491 N N . PHE A 1 230 ? 26.469 10.743 14.159 1.00 44.34 226 PHE A N 1
ATOM 1492 C CA . PHE A 1 230 ? 25.059 10.471 13.874 1.00 41.10 226 PHE A CA 1
ATOM 1493 C C . PHE A 1 230 ? 24.630 10.527 12.384 1.00 44.01 226 PHE A C 1
ATOM 1494 O O . PHE A 1 230 ? 25.353 11.097 11.525 1.00 45.83 226 PHE A O 1
ATOM 1502 N N . ALA A 1 231 ? 23.460 9.932 12.101 1.00 42.32 227 ALA A N 1
ATOM 1503 C CA . ALA A 1 231 ? 22.840 9.871 10.758 1.00 38.03 227 ALA A CA 1
ATOM 1504 C C . ALA A 1 231 ? 22.642 11.249 10.145 1.00 43.44 227 ALA A C 1
ATOM 1505 O O . ALA A 1 231 ? 22.018 12.147 10.758 1.00 40.18 227 ALA A O 1
ATOM 1507 N N . LYS A 1 232 ? 23.176 11.392 8.925 1.00 45.62 228 LYS A N 1
ATOM 1508 C CA . LYS A 1 232 ? 23.111 12.618 8.128 1.00 41.57 228 LYS A CA 1
ATOM 1509 C C . LYS A 1 232 ? 23.730 13.767 8.910 1.00 40.98 228 LYS A C 1
ATOM 1510 O O . LYS A 1 232 ? 23.235 14.897 8.824 1.00 43.34 228 LYS A O 1
ATOM 1516 N N . GLN A 1 233 ? 24.803 13.478 9.660 1.00 40.85 229 GLN A N 1
ATOM 1517 C CA . GLN A 1 233 ? 25.477 14.489 10.506 1.00 44.03 229 GLN A CA 1
ATOM 1518 C C . GLN A 1 233 ? 25.876 15.754 9.727 1.00 43.00 229 GLN A C 1
ATOM 1519 O O . GLN A 1 233 ? 25.478 16.867 10.132 1.00 45.04 229 GLN A O 1
ATOM 1525 N N . GLY A 1 234 ? 26.586 15.576 8.593 1.00 43.68 230 GLY A N 1
ATOM 1526 C CA . GLY A 1 234 ? 26.991 16.680 7.675 1.00 39.78 230 GLY A CA 1
ATOM 1527 C C . GLY A 1 234 ? 25.814 17.549 7.273 1.00 45.85 230 GLY A C 1
ATOM 1528 O O . GLY A 1 234 ? 25.814 18.783 7.422 1.00 50.00 230 GLY A O 1
ATOM 1529 N N . LEU A 1 235 ? 24.767 16.876 6.823 1.00 47.40 231 LEU A N 1
ATOM 1530 C CA . LEU A 1 235 ? 23.543 17.539 6.411 1.00 46.94 231 LEU A CA 1
ATOM 1531 C C . LEU A 1 235 ? 22.823 18.308 7.526 1.00 50.02 231 LEU A C 1
ATOM 1532 O O . LEU A 1 235 ? 22.473 19.487 7.340 1.00 50.89 231 LEU A O 1
ATOM 1537 N N . PHE A 1 236 ? 22.614 17.662 8.674 1.00 48.69 232 PHE A N 1
ATOM 1538 C CA . PHE A 1 236 ? 21.967 18.330 9.796 1.00 47.45 232 PHE A CA 1
ATOM 1539 C C . PHE A 1 236 ? 22.782 19.537 10.195 1.00 47.88 232 PHE A C 1
ATOM 1540 O O . PHE A 1 236 ? 22.230 20.631 10.315 1.00 47.82 232 PHE A O 1
ATOM 1548 N N . GLN A 1 237 ? 24.089 19.348 10.373 1.00 45.96 233 GLN A N 1
ATOM 1549 C CA . GLN A 1 237 ? 24.909 20.439 10.895 1.00 50.80 233 GLN A CA 1
ATOM 1550 C C . GLN A 1 237 ? 24.921 21.656 9.951 1.00 53.11 233 GLN A C 1
ATOM 1551 O O . GLN A 1 237 ? 24.796 22.794 10.440 1.00 48.75 233 GLN A O 1
ATOM 1557 N N . THR A 1 238 ? 25.029 21.416 8.623 1.00 49.94 234 THR A N 1
ATOM 1558 C CA . THR A 1 238 ? 24.907 22.495 7.615 1.00 47.63 234 THR A CA 1
ATOM 1559 C C . THR A 1 238 ? 23.519 23.147 7.689 1.00 47.26 234 THR A C 1
ATOM 1560 O O . THR A 1 238 ? 23.421 24.368 7.682 1.00 57.75 234 THR A O 1
ATOM 1564 N N . GLY A 1 239 ? 22.465 22.337 7.783 1.00 44.17 235 GLY A N 1
ATOM 1565 C CA . GLY A 1 239 ? 21.108 22.837 8.004 1.00 47.19 235 GLY A CA 1
ATOM 1566 C C . GLY A 1 239 ? 20.985 23.752 9.230 1.00 51.89 235 GLY A C 1
ATOM 1567 O O . GLY A 1 239 ? 20.340 24.809 9.152 1.00 50.40 235 GLY A O 1
ATOM 1568 N N . TRP A 1 240 ? 21.617 23.353 10.350 1.00 53.28 236 TRP A N 1
ATOM 1569 C CA . TRP A 1 240 ? 21.553 24.079 11.647 1.00 47.96 236 TRP A CA 1
ATOM 1570 C C . TRP A 1 240 ? 22.294 25.393 11.572 1.00 47.76 236 TRP A C 1
ATOM 1571 O O . TRP A 1 240 ? 21.744 26.439 11.964 1.00 45.02 236 TRP A O 1
ATOM 1582 N N . GLU A 1 241 ? 23.512 25.330 11.020 1.00 48.20 237 GLU A N 1
ATOM 1583 C CA . GLU A 1 241 ? 24.317 26.507 10.734 1.00 48.74 237 GLU A CA 1
ATOM 1584 C C . GLU A 1 241 ? 23.478 27.540 9.951 1.00 46.65 237 GLU A C 1
ATOM 1585 O O . GLU A 1 241 ? 23.423 28.707 10.334 1.00 57.66 237 GLU A O 1
ATOM 1587 N N . THR A 1 242 ? 22.721 27.112 8.958 1.00 45.40 238 THR A N 1
ATOM 1588 C CA . THR A 1 242 ? 21.961 28.090 8.167 1.00 49.35 238 THR A CA 1
ATOM 1589 C C . THR A 1 242 ? 20.552 28.440 8.669 1.00 49.52 238 THR A C 1
ATOM 1590 O O . THR A 1 242 ? 20.118 29.573 8.495 1.00 59.27 238 THR A O 1
ATOM 1594 N N . LEU A 1 243 ? 19.829 27.510 9.284 1.00 51.95 239 LEU A N 1
ATOM 1595 C CA . LEU A 1 243 ? 18.493 27.847 9.797 1.00 50.98 239 LEU A CA 1
ATOM 1596 C C . LEU A 1 243 ? 18.538 28.347 11.229 1.00 53.26 239 LEU A C 1
ATOM 1597 O O . LEU A 1 243 ? 17.739 29.224 11.597 1.00 52.23 239 LEU A O 1
ATOM 1602 N N . TYR A 1 244 ? 19.422 27.777 12.051 1.00 46.73 240 TYR A N 1
ATOM 1603 C CA . TYR A 1 244 ? 19.373 28.087 13.497 1.00 50.95 240 TYR A CA 1
ATOM 1604 C C . TYR A 1 244 ? 20.751 28.409 14.041 1.00 51.04 240 TYR A C 1
ATOM 1605 O O . TYR A 1 244 ? 21.190 27.773 14.984 1.00 54.39 240 TYR A O 1
ATOM 1614 N N . PRO A 1 245 ? 21.442 29.406 13.453 1.00 56.79 241 PRO A N 1
ATOM 1615 C CA . PRO A 1 245 ? 22.841 29.531 13.852 1.00 50.89 241 PRO A CA 1
ATOM 1616 C C . PRO A 1 245 ? 22.914 29.916 15.333 1.00 47.78 241 PRO A C 1
ATOM 1617 O O . PRO A 1 245 ? 22.063 30.696 15.847 1.00 40.21 241 PRO A O 1
ATOM 1621 N N . GLY A 1 246 ? 23.877 29.303 16.010 1.00 47.01 242 GLY A N 1
ATOM 1622 C CA . GLY A 1 246 ? 24.012 29.462 17.450 1.00 53.48 242 GLY A CA 1
ATOM 1623 C C . GLY A 1 246 ? 22.986 28.848 18.399 1.00 53.39 242 GLY A C 1
ATOM 1624 O O . GLY A 1 246 ? 23.225 28.819 19.617 1.00 71.80 242 GLY A O 1
ATOM 1625 N N . MET A 1 247 ? 21.848 28.386 17.884 1.00 50.58 243 MET A N 1
ATOM 1626 C CA . MET A 1 247 ? 20.838 27.691 18.702 1.00 47.44 243 MET A CA 1
ATOM 1627 C C . MET A 1 247 ? 21.248 26.330 19.311 1.00 44.25 243 MET A C 1
ATOM 1628 O O . MET A 1 247 ? 20.818 25.993 20.411 1.00 49.13 243 MET A O 1
ATOM 1633 N N . ILE A 1 248 ? 22.050 25.538 18.597 1.00 41.29 244 ILE A N 1
ATOM 1634 C CA . ILE A 1 248 ? 22.194 24.089 18.874 1.00 38.98 244 ILE A CA 1
ATOM 1635 C C . ILE A 1 248 ? 23.643 23.678 19.172 1.00 43.08 244 ILE A C 1
ATOM 1636 O O . ILE A 1 248 ? 24.549 23.936 18.370 1.00 46.21 244 ILE A O 1
ATOM 1641 N N . GLU A 1 249 ? 23.866 23.045 20.319 1.00 40.45 245 GLU A N 1
ATOM 1642 C CA . GLU A 1 249 ? 25.171 22.579 20.645 1.00 39.92 245 GLU A CA 1
ATOM 1643 C C . GLU A 1 249 ? 25.087 21.082 20.662 1.00 46.54 245 GLU A C 1
ATOM 1644 O O . GLU A 1 249 ? 24.125 20.519 21.241 1.00 54.21 245 GLU A O 1
ATOM 1650 N N . TRP A 1 250 ? 26.069 20.436 20.018 1.00 44.49 246 TRP A N 1
ATOM 1651 C CA . TRP A 1 250 ? 26.182 18.980 19.999 1.00 39.79 246 TRP A CA 1
ATOM 1652 C C . TRP A 1 250 ? 27.461 18.471 20.674 1.00 43.34 246 TRP A C 1
ATOM 1653 O O . TRP A 1 250 ? 28.559 18.752 20.210 1.00 48.24 246 TRP A O 1
ATOM 1664 N N . VAL A 1 251 ? 27.312 17.701 21.753 1.00 40.23 247 VAL A N 1
ATOM 1665 C CA . VAL A 1 251 ? 28.464 17.181 22.482 1.00 36.78 247 VAL A CA 1
ATOM 1666 C C . VAL A 1 251 ? 28.605 15.659 22.269 1.00 38.21 247 VAL A C 1
ATOM 1667 O O . VAL A 1 251 ? 27.772 14.893 22.778 1.00 38.47 247 VAL A O 1
ATOM 1671 N N . PRO A 1 252 ? 29.650 15.197 21.536 1.00 41.47 248 PRO A N 1
ATOM 1672 C CA . PRO A 1 252 ? 29.714 13.735 21.342 1.00 43.67 248 PRO A CA 1
ATOM 1673 C C . PRO A 1 252 ? 30.128 12.971 22.607 1.00 50.67 248 PRO A C 1
ATOM 1674 O O . PRO A 1 252 ? 30.621 13.571 23.559 1.00 56.16 248 PRO A O 1
ATOM 1678 N N . GLY A 1 253 ? 29.901 11.655 22.623 1.00 62.41 249 GLY A N 1
ATOM 1679 C CA . GLY A 1 253 ? 30.300 10.768 23.736 1.00 56.88 249 GLY A CA 1
ATOM 1680 C C . GLY A 1 253 ? 31.774 10.890 24.104 1.00 58.51 249 GLY A C 1
ATOM 1681 O O . GLY A 1 253 ? 32.110 10.895 25.297 1.00 55.32 249 GLY A O 1
ATOM 1682 N N . ILE A 1 254 ? 32.625 11.023 23.070 1.00 55.94 250 ILE A N 1
ATOM 1683 C CA . ILE A 1 254 ? 34.094 11.139 23.196 1.00 55.20 250 ILE A CA 1
ATOM 1684 C C . ILE A 1 254 ? 34.504 12.440 23.888 1.00 54.74 250 ILE A C 1
ATOM 1685 O O . ILE A 1 254 ? 35.599 12.510 24.427 1.00 59.14 250 ILE A O 1
ATOM 1690 N N . GLU A 1 255 ? 33.628 13.448 23.881 1.00 48.69 251 GLU A N 1
ATOM 1691 C CA . GLU A 1 255 ? 33.867 14.677 24.624 1.00 44.69 251 GLU A CA 1
ATOM 1692 C C . GLU A 1 255 ? 33.055 14.758 25.910 1.00 42.54 251 GLU A C 1
ATOM 1693 O O . GLU A 1 255 ? 32.885 15.830 26.496 1.00 41.43 251 GLU A O 1
ATOM 1699 N N . GLY A 1 256 ? 32.589 13.609 26.373 1.00 43.69 252 GLY A N 1
ATOM 1700 C CA . GLY A 1 256 ? 31.817 13.533 27.606 1.00 45.62 252 GLY A CA 1
ATOM 1701 C C . GLY A 1 256 ? 30.337 13.837 27.428 1.00 46.39 252 GLY A C 1
ATOM 1702 O O . GLY A 1 256 ? 29.694 14.332 28.352 1.00 51.52 252 GLY A O 1
ATOM 1703 N N . GLY A 1 257 ? 29.797 13.556 26.245 1.00 42.87 253 GLY A N 1
ATOM 1704 C CA . GLY A 1 257 ? 28.364 13.692 26.008 1.00 43.50 253 GLY A CA 1
ATOM 1705 C C . GLY A 1 257 ? 27.424 12.631 26.604 1.00 43.64 253 GLY A C 1
ATOM 1706 O O . GLY A 1 257 ? 26.242 12.875 26.681 1.00 43.58 253 GLY A O 1
ATOM 1707 N N . THR A 1 258 ? 27.937 11.472 27.019 1.00 47.38 254 THR A N 1
ATOM 1708 C CA . THR A 1 258 ? 27.118 10.333 27.469 1.00 48.77 254 THR A CA 1
ATOM 1709 C C . THR A 1 258 ? 26.409 10.559 28.793 1.00 49.83 254 THR A C 1
ATOM 1710 O O . THR A 1 258 ? 27.011 10.976 29.787 1.00 51.51 254 THR A O 1
ATOM 1714 N N . VAL A 1 259 ? 25.122 10.244 28.799 1.00 51.86 255 VAL A N 1
ATOM 1715 C CA . VAL A 1 259 ? 24.326 10.278 30.019 1.00 51.59 255 VAL A CA 1
ATOM 1716 C C . VAL A 1 259 ? 24.548 9.028 30.880 1.00 51.46 255 VAL A C 1
ATOM 1717 O O . VAL A 1 259 ? 24.148 7.941 30.515 1.00 53.61 255 VAL A O 1
ATOM 1721 N N . GLU A 1 260 ? 25.192 9.217 32.024 1.00 53.24 256 GLU A N 1
ATOM 1722 C CA . GLU A 1 260 ? 25.407 8.165 33.016 1.00 56.13 256 GLU A CA 1
ATOM 1723 C C . GLU A 1 260 ? 24.273 8.086 34.052 1.00 56.15 256 GLU A C 1
ATOM 1724 O O . GLU A 1 260 ? 23.926 7.010 34.555 1.00 59.30 256 GLU A O 1
ATOM 1730 N N . ARG A 1 261 ? 23.657 9.226 34.326 1.00 53.77 257 ARG A N 1
ATOM 1731 C CA . ARG A 1 261 ? 22.620 9.298 35.332 1.00 51.22 257 ARG A CA 1
ATOM 1732 C C . ARG A 1 261 ? 21.770 10.514 35.036 1.00 49.73 257 ARG A C 1
ATOM 1733 O O . ARG A 1 261 ? 22.242 11.489 34.430 1.00 50.16 257 ARG A O 1
ATOM 1741 N N . VAL A 1 262 ? 20.507 10.433 35.434 1.00 45.38 258 VAL A N 1
ATOM 1742 C CA . VAL A 1 262 ? 19.593 11.559 35.349 1.00 45.47 258 VAL A CA 1
ATOM 1743 C C . VAL A 1 262 ? 18.847 11.666 36.654 1.00 47.07 258 VAL A C 1
ATOM 1744 O O . VAL A 1 262 ? 18.747 10.661 37.371 1.00 49.03 258 VAL A O 1
ATOM 1748 N N . ASP A 1 263 ? 18.315 12.864 36.935 1.00 48.94 259 ASP A N 1
ATOM 1749 C CA . ASP A 1 263 ? 17.456 13.143 38.105 1.00 52.01 259 ASP A CA 1
ATOM 1750 C C . ASP A 1 263 ? 16.156 13.783 37.655 1.00 52.71 259 ASP A C 1
ATOM 1751 O O . ASP A 1 263 ? 16.126 15.007 37.402 1.00 53.53 259 ASP A O 1
ATOM 1756 N N . ALA A 1 264 ? 15.099 12.954 37.559 1.00 56.17 260 ALA A N 1
ATOM 1757 C CA . ALA A 1 264 ? 13.757 13.350 37.040 1.00 55.45 260 ALA A CA 1
ATOM 1758 C C . ALA A 1 264 ? 13.110 14.474 37.857 1.00 57.05 260 ALA A C 1
ATOM 1759 O O . ALA A 1 264 ? 12.428 15.354 37.305 1.00 56.77 260 ALA A O 1
ATOM 1761 N N . ALA A 1 265 ? 13.371 14.451 39.165 1.00 55.34 261 ALA A N 1
ATOM 1762 C CA . ALA A 1 265 ? 12.973 15.503 40.069 1.00 54.08 261 ALA A CA 1
ATOM 1763 C C . ALA A 1 265 ? 13.567 16.837 39.651 1.00 59.36 261 ALA A C 1
ATOM 1764 O O . ALA A 1 265 ? 12.823 17.821 39.553 1.00 66.20 261 ALA A O 1
ATOM 1766 N N . THR A 1 266 ? 14.875 16.881 39.370 1.00 57.08 262 THR A N 1
ATOM 1767 C CA . THR A 1 266 ? 15.558 18.183 39.184 1.00 60.58 262 THR A CA 1
ATOM 1768 C C . THR A 1 266 ? 15.937 18.659 37.738 1.00 61.71 262 THR A C 1
ATOM 1769 O O . THR A 1 266 ? 16.575 19.699 37.577 1.00 59.38 262 THR A O 1
ATOM 1773 N N . GLY A 1 267 ? 15.548 17.922 36.693 1.00 64.53 263 GLY A N 1
ATOM 1774 C CA . GLY A 1 267 ? 15.936 18.272 35.305 1.00 58.39 263 GLY A CA 1
ATOM 1775 C C . GLY A 1 267 ? 17.451 18.264 35.084 1.00 55.61 263 GLY A C 1
ATOM 1776 O O . GLY A 1 267 ? 18.012 19.115 34.374 1.00 45.04 263 GLY A O 1
ATOM 1777 N N . GLU A 1 268 ? 18.104 17.280 35.698 1.00 52.16 264 GLU A N 1
ATOM 1778 C CA . GLU A 1 268 ? 19.532 17.220 35.706 1.00 51.13 264 GLU A CA 1
ATOM 1779 C C . GLU A 1 268 ? 20.002 15.952 35.077 1.00 51.00 264 GLU A C 1
ATOM 1780 O O . GLU A 1 268 ? 19.436 14.883 35.296 1.00 47.45 264 GLU A O 1
ATOM 1786 N N . VAL A 1 269 ? 21.038 16.106 34.266 1.00 50.08 265 VAL A N 1
ATOM 1787 C CA . VAL A 1 269 ? 21.623 15.034 33.518 1.00 49.57 265 VAL A CA 1
ATOM 1788 C C . VAL A 1 269 ? 23.093 15.021 33.920 1.00 50.76 265 VAL A C 1
ATOM 1789 O O . VAL A 1 269 ? 23.703 16.079 34.102 1.00 55.35 265 VAL A O 1
ATOM 1793 N N . PHE A 1 270 ? 23.643 13.831 34.105 1.00 46.61 266 PHE A N 1
ATOM 1794 C CA . PHE A 1 270 ? 25.003 13.673 34.632 1.00 48.16 266 PHE A CA 1
ATOM 1795 C C . PHE A 1 270 ? 25.840 12.958 33.595 1.00 52.12 266 PHE A C 1
ATOM 1796 O O . PHE A 1 270 ? 25.414 11.931 33.048 1.00 56.86 266 PHE A O 1
ATOM 1804 N N . THR A 1 271 ? 27.017 13.511 33.307 1.00 48.68 267 THR A N 1
ATOM 1805 C CA . THR A 1 271 ? 27.834 13.045 32.194 1.00 45.15 267 THR A CA 1
ATOM 1806 C C . THR A 1 271 ? 29.274 13.122 32.630 1.00 45.13 267 THR A C 1
ATOM 1807 O O . THR A 1 271 ? 29.578 13.866 33.572 1.00 42.14 267 THR A O 1
ATOM 1811 N N . PRO A 1 272 ? 30.179 12.381 31.932 1.00 48.33 268 PRO A N 1
ATOM 1812 C CA . PRO A 1 272 ? 31.581 12.531 32.279 1.00 46.50 268 PRO A CA 1
ATOM 1813 C C . PRO A 1 272 ? 32.107 13.968 32.060 1.00 49.87 268 PRO A C 1
ATOM 1814 O O . PRO A 1 272 ? 33.127 14.295 32.637 1.00 60.99 268 PRO A O 1
ATOM 1818 N N . SER A 1 273 ? 31.432 14.827 31.285 1.00 44.73 269 SER A N 1
ATOM 1819 C CA . SER A 1 273 ? 31.838 16.248 31.215 1.00 41.30 269 SER A CA 1
ATOM 1820 C C . SER A 1 273 ? 31.164 17.118 32.274 1.00 43.61 269 SER A C 1
ATOM 1821 O O . SER A 1 273 ? 31.208 18.354 32.199 1.00 50.34 269 SER A O 1
ATOM 1824 N N . GLY A 1 274 ? 30.506 16.501 33.246 1.00 41.03 270 GLY A N 1
ATOM 1825 C CA . GLY A 1 274 ? 29.783 17.298 34.214 1.00 41.07 270 GLY A CA 1
ATOM 1826 C C . GLY A 1 274 ? 28.298 17.106 34.251 1.00 43.59 270 GLY A C 1
ATOM 1827 O O . GLY A 1 274 ? 27.721 16.276 33.530 1.00 51.01 270 GLY A O 1
ATOM 1828 N N . ARG A 1 275 ? 27.704 17.893 35.129 1.00 43.51 271 ARG A N 1
ATOM 1829 C CA . ARG A 1 275 ? 26.292 17.914 35.412 1.00 45.83 271 ARG A CA 1
ATOM 1830 C C . ARG A 1 275 ? 25.685 19.038 34.526 1.00 44.59 271 ARG A C 1
ATOM 1831 O O . ARG A 1 275 ? 26.292 20.072 34.342 1.00 50.58 271 ARG A O 1
ATOM 1839 N N . TYR A 1 276 ? 24.528 18.800 33.924 1.00 43.43 272 TYR A N 1
ATOM 1840 C CA . TYR A 1 276 ? 23.817 19.837 33.133 1.00 44.54 272 TYR A CA 1
ATOM 1841 C C . TYR A 1 276 ? 22.389 19.912 33.588 1.00 44.96 272 TYR A C 1
ATOM 1842 O O . TYR A 1 276 ? 21.836 18.906 34.057 1.00 53.27 272 TYR A O 1
ATOM 1851 N N . ARG A 1 277 ? 21.776 21.077 33.465 1.00 43.96 273 ARG A N 1
ATOM 1852 C CA . ARG A 1 277 ? 20.363 21.142 33.776 1.00 47.49 273 ARG A CA 1
ATOM 1853 C C . ARG A 1 277 ? 19.556 21.645 32.626 1.00 46.83 273 ARG A C 1
ATOM 1854 O O . ARG A 1 277 ? 19.955 22.567 31.930 1.00 56.06 273 ARG A O 1
ATOM 1862 N N . GLY A 1 278 ? 18.420 21.013 32.434 1.00 40.35 274 GLY A N 1
ATOM 1863 C CA . GLY A 1 278 ? 17.566 21.394 31.365 1.00 45.04 274 GLY A CA 1
ATOM 1864 C C . GLY A 1 278 ? 16.269 21.880 31.927 1.00 47.38 274 GLY A C 1
ATOM 1865 O O . GLY A 1 278 ? 15.756 21.292 32.896 1.00 47.91 274 GLY A O 1
ATOM 1866 N N . ASP A 1 279 ? 15.737 22.946 31.313 1.00 48.07 275 ASP A N 1
ATOM 1867 C CA . ASP A 1 279 ? 14.400 23.425 31.629 1.00 46.64 275 ASP A CA 1
ATOM 1868 C C . ASP A 1 279 ? 13.369 22.455 31.093 1.00 49.22 275 ASP A C 1
ATOM 1869 O O . ASP A 1 279 ? 12.295 22.295 31.666 1.00 54.29 275 ASP A O 1
ATOM 1874 N N . VAL A 1 280 ? 13.725 21.818 29.982 1.00 42.78 276 VAL A N 1
ATOM 1875 C CA . VAL A 1 280 ? 13.032 20.665 29.438 1.00 39.98 276 VAL A CA 1
ATOM 1876 C C . VAL A 1 280 ? 14.141 19.676 29.100 1.00 40.77 276 VAL A C 1
ATOM 1877 O O . VAL A 1 280 ? 15.170 20.063 28.554 1.00 40.38 276 VAL A O 1
ATOM 1881 N N . VAL A 1 281 ? 13.950 18.407 29.456 1.00 41.14 277 VAL A N 1
ATOM 1882 C CA . VAL A 1 281 ? 14.857 17.384 28.994 1.00 41.66 277 VAL A CA 1
ATOM 1883 C C . VAL A 1 281 ? 14.184 16.174 28.409 1.00 41.61 277 VAL A C 1
ATOM 1884 O O . VAL A 1 281 ? 13.318 15.536 29.024 1.00 39.62 277 VAL A O 1
ATOM 1888 N N . ASN A 1 282 ? 14.603 15.909 27.178 1.00 39.56 278 ASN A N 1
ATOM 1889 C CA . ASN A 1 282 ? 14.157 14.767 26.445 1.00 39.79 278 ASN A CA 1
ATOM 1890 C C . ASN A 1 282 ? 15.215 13.675 26.562 1.00 40.92 278 ASN A C 1
ATOM 1891 O O . ASN A 1 282 ? 16.236 13.692 25.852 1.00 41.74 278 ASN A O 1
ATOM 1896 N N . LEU A 1 283 ? 14.989 12.739 27.467 1.00 38.18 279 LEU A N 1
ATOM 1897 C CA . LEU A 1 283 ? 15.906 11.627 27.565 1.00 43.74 279 LEU A CA 1
ATOM 1898 C C . LEU A 1 283 ? 15.414 10.478 26.693 1.00 44.76 279 LEU A C 1
ATOM 1899 O O . LEU A 1 283 ? 14.275 10.038 26.850 1.00 51.67 279 LEU A O 1
ATOM 1904 N N . ILE A 1 284 ? 16.266 9.952 25.817 1.00 42.11 280 ILE A N 1
ATOM 1905 C CA . ILE A 1 284 ? 15.856 8.826 24.949 1.00 39.77 280 ILE A CA 1
ATOM 1906 C C . ILE A 1 284 ? 16.701 7.602 25.313 1.00 39.95 280 ILE A C 1
ATOM 1907 O O . ILE A 1 284 ? 17.865 7.513 24.908 1.00 47.21 280 ILE A O 1
ATOM 1912 N N . PRO A 1 285 ? 16.133 6.674 26.105 1.00 39.43 281 PRO A N 1
ATOM 1913 C CA . PRO A 1 285 ? 16.952 5.617 26.661 1.00 39.87 281 PRO A CA 1
ATOM 1914 C C . PRO A 1 285 ? 17.235 4.556 25.606 1.00 45.76 281 PRO A C 1
ATOM 1915 O O . PRO A 1 285 ? 16.513 4.484 24.610 1.00 47.36 281 PRO A O 1
ATOM 1919 N N . PRO A 1 286 ? 18.277 3.733 25.814 1.00 49.21 282 PRO A N 1
ATOM 1920 C CA . PRO A 1 286 ? 18.400 2.592 24.898 1.00 48.67 282 PRO A CA 1
ATOM 1921 C C . PRO A 1 286 ? 17.129 1.736 24.905 1.00 47.32 282 PRO A C 1
ATOM 1922 O O . PRO A 1 286 ? 16.338 1.806 25.837 1.00 41.61 282 PRO A O 1
ATOM 1926 N N . GLN A 1 287 ? 16.950 0.946 23.847 1.00 52.39 283 GLN A N 1
ATOM 1927 C CA . GLN A 1 287 ? 15.661 0.313 23.531 1.00 50.49 283 GLN A CA 1
ATOM 1928 C C . GLN A 1 287 ? 15.815 -1.209 23.388 1.00 49.41 283 GLN A C 1
ATOM 1929 O O . GLN A 1 287 ? 16.940 -1.719 23.333 1.00 48.61 283 GLN A O 1
ATOM 1935 N N . HIS A 1 288 ? 14.694 -1.929 23.366 1.00 47.31 284 HIS A N 1
ATOM 1936 C CA . HIS A 1 288 ? 14.678 -3.337 22.941 1.00 45.62 284 HIS A CA 1
ATOM 1937 C C . HIS A 1 288 ? 13.289 -3.671 22.383 1.00 49.23 284 HIS A C 1
ATOM 1938 O O . HIS A 1 288 ? 12.407 -2.779 22.341 1.00 48.05 284 HIS A O 1
ATOM 1945 N N . ALA A 1 289 ? 13.103 -4.932 21.954 1.00 45.24 285 ALA A N 1
ATOM 1946 C CA . ALA A 1 289 ? 11.841 -5.410 21.398 1.00 41.25 285 ALA A CA 1
ATOM 1947 C C . ALA A 1 289 ? 10.680 -5.299 22.366 1.00 42.01 285 ALA A C 1
ATOM 1948 O O . ALA A 1 289 ? 10.861 -5.376 23.573 1.00 46.54 285 ALA A O 1
ATOM 1950 N N . GLY A 1 290 ? 9.480 -5.102 21.826 1.00 48.47 286 GLY A N 1
ATOM 1951 C CA . GLY A 1 290 ? 8.242 -5.042 22.622 1.00 47.82 286 GLY A CA 1
ATOM 1952 C C . GLY A 1 290 ? 8.057 -6.236 23.550 1.00 50.00 286 GLY A C 1
ATOM 1953 O O . GLY A 1 290 ? 8.510 -7.359 23.246 1.00 48.96 286 GLY A O 1
ATOM 1954 N N . ALA A 1 291 ? 7.428 -5.970 24.699 1.00 45.47 287 ALA A N 1
ATOM 1955 C CA . ALA A 1 291 ? 7.180 -6.975 25.725 1.00 42.79 287 ALA A CA 1
ATOM 1956 C C . ALA A 1 291 ? 6.812 -8.374 25.150 1.00 46.31 287 ALA A C 1
ATOM 1957 O O . ALA A 1 291 ? 7.442 -9.388 25.512 1.00 44.58 287 ALA A O 1
ATOM 1959 N N . ILE A 1 292 ? 5.837 -8.426 24.234 1.00 47.73 288 ILE A N 1
ATOM 1960 C CA . ILE A 1 292 ? 5.356 -9.718 23.727 1.00 48.94 288 ILE A CA 1
ATOM 1961 C C . ILE A 1 292 ? 6.426 -10.586 23.081 1.00 50.72 288 ILE A C 1
ATOM 1962 O O . ILE A 1 292 ? 6.414 -11.790 23.284 1.00 61.44 288 ILE A O 1
ATOM 1967 N N . ALA A 1 293 ? 7.354 -9.960 22.358 1.00 45.57 289 ALA A N 1
ATOM 1968 C CA . ALA A 1 293 ? 8.494 -10.621 21.756 1.00 45.33 289 ALA A CA 1
ATOM 1969 C C . ALA A 1 293 ? 9.445 -11.125 22.816 1.00 48.72 289 ALA A C 1
ATOM 1970 O O . ALA A 1 293 ? 9.921 -12.254 22.712 1.00 57.92 289 ALA A O 1
ATOM 1972 N N . ARG A 1 294 ? 9.743 -10.282 23.806 1.00 49.64 290 ARG A N 1
ATOM 1973 C CA . ARG A 1 294 ? 10.675 -10.624 24.911 1.00 51.79 290 ARG A CA 1
ATOM 1974 C C . ARG A 1 294 ? 10.122 -11.811 25.754 1.00 51.32 290 ARG A C 1
ATOM 1975 O O . ARG A 1 294 ? 10.746 -12.899 25.833 1.00 43.21 290 ARG A O 1
ATOM 1983 N N . ASN A 1 295 ? 8.918 -11.601 26.299 1.00 50.32 291 ASN A N 1
ATOM 1984 C CA . ASN A 1 295 ? 8.215 -12.570 27.110 1.00 51.35 291 ASN A CA 1
ATOM 1985 C C . ASN A 1 295 ? 8.013 -13.900 26.433 1.00 57.75 291 ASN A C 1
ATOM 1986 O O . ASN A 1 295 ? 8.167 -14.930 27.073 1.00 71.92 291 ASN A O 1
ATOM 1991 N N . THR A 1 296 ? 7.702 -13.883 25.136 1.00 62.64 292 THR A N 1
ATOM 1992 C CA . THR A 1 296 ? 7.470 -15.104 24.338 1.00 53.27 292 THR A CA 1
ATOM 1993 C C . THR A 1 296 ? 8.756 -15.888 24.028 1.00 52.38 292 THR A C 1
ATOM 1994 O O . THR A 1 296 ? 8.661 -17.021 23.573 1.00 52.22 292 THR A O 1
ATOM 1998 N N . GLY A 1 297 ? 9.938 -15.308 24.278 1.00 49.76 293 GLY A N 1
ATOM 1999 C CA . GLY A 1 297 ? 11.224 -15.955 23.917 1.00 45.76 293 GLY A CA 1
ATOM 2000 C C . GLY A 1 297 ? 11.685 -15.822 22.466 1.00 48.32 293 GLY A C 1
ATOM 2001 O O . GLY A 1 297 ? 12.613 -16.505 22.060 1.00 51.46 293 GLY A O 1
ATOM 2002 N N . LEU A 1 298 ? 11.069 -14.923 21.696 1.00 50.39 294 LEU A N 1
ATOM 2003 C CA . LEU A 1 298 ? 11.504 -14.562 20.319 1.00 53.19 294 LEU A CA 1
ATOM 2004 C C . LEU A 1 298 ? 12.795 -13.750 20.178 1.00 53.95 294 LEU A C 1
ATOM 2005 O O . LEU A 1 298 ? 13.394 -13.729 19.091 1.00 54.09 294 LEU A O 1
ATOM 2010 N N . THR A 1 299 ? 13.179 -13.068 21.273 1.00 55.20 295 THR A N 1
ATOM 2011 C CA . THR A 1 299 ? 14.394 -12.192 21.384 1.00 51.33 295 THR A CA 1
ATOM 2012 C C . THR A 1 299 ? 15.613 -13.011 21.796 1.00 47.08 295 THR A C 1
ATOM 2013 O O . THR A 1 299 ? 15.466 -14.003 22.491 1.00 45.90 295 THR A O 1
ATOM 2017 N N . ASP A 1 300 ? 16.810 -12.636 21.370 1.00 45.16 296 ASP A N 1
ATOM 2018 C CA . ASP A 1 300 ? 18.003 -13.285 21.916 1.00 45.17 296 ASP A CA 1
ATOM 2019 C C . ASP A 1 300 ? 18.687 -12.384 22.965 1.00 51.20 296 ASP A C 1
ATOM 2020 O O . ASP A 1 300 ? 18.027 -11.479 23.512 1.00 53.90 296 ASP A O 1
ATOM 2025 N N . ASP A 1 301 ? 19.979 -12.608 23.244 1.00 51.88 297 ASP A N 1
ATOM 2026 C CA . ASP A 1 301 ? 20.704 -11.807 24.244 1.00 57.29 297 ASP A CA 1
ATOM 2027 C C . ASP A 1 301 ? 20.613 -10.301 24.101 1.00 54.77 297 ASP A C 1
ATOM 2028 O O . ASP A 1 301 ? 20.320 -9.623 25.079 1.00 61.70 297 ASP A O 1
ATOM 2033 N N . SER A 1 302 ? 20.830 -9.797 22.891 1.00 50.49 298 SER A N 1
ATOM 2034 C CA . SER A 1 302 ? 20.710 -8.370 22.559 1.00 46.24 298 SER A CA 1
ATOM 2035 C C . SER A 1 302 ? 19.362 -7.712 22.827 1.00 42.48 298 SER A C 1
ATOM 2036 O O . SER A 1 302 ? 19.303 -6.514 22.731 1.00 39.50 298 SER A O 1
ATOM 2039 N N . GLY A 1 303 ? 18.291 -8.470 23.099 1.00 38.99 299 GLY A N 1
ATOM 2040 C CA . GLY A 1 303 ? 16.963 -7.893 23.309 1.00 40.25 299 GLY A CA 1
ATOM 2041 C C . GLY A 1 303 ? 16.157 -7.635 22.030 1.00 47.18 299 GLY A C 1
ATOM 2042 O O . GLY A 1 303 ? 14.996 -7.114 22.081 1.00 42.58 299 GLY A O 1
ATOM 2043 N N . TRP A 1 304 ? 16.768 -7.991 20.891 1.00 47.39 300 TRP A N 1
ATOM 2044 C CA . TRP A 1 304 ? 16.099 -8.024 19.568 1.00 51.42 300 TRP A CA 1
ATOM 2045 C C . TRP A 1 304 ? 15.880 -9.475 19.041 1.00 55.03 300 TRP A C 1
ATOM 2046 O O . TRP A 1 304 ? 16.486 -10.426 19.565 1.00 52.61 300 TRP A O 1
ATOM 2057 N N . CYS A 1 305 ? 15.011 -9.634 18.027 1.00 52.48 301 CYS A N 1
ATOM 2058 C CA . CYS A 1 305 ? 14.584 -10.966 17.552 1.00 45.47 301 CYS A CA 1
ATOM 2059 C C . CYS A 1 305 ? 15.332 -11.426 16.335 1.00 42.71 301 CYS A C 1
ATOM 2060 O O . CYS A 1 305 ? 15.173 -10.808 15.282 1.00 43.83 301 CYS A O 1
ATOM 2063 N N . PRO A 1 306 ? 16.165 -12.489 16.463 1.00 44.24 302 PRO A N 1
ATOM 2064 C CA . PRO A 1 306 ? 16.792 -13.093 15.263 1.00 47.51 302 PRO A CA 1
ATOM 2065 C C . PRO A 1 306 ? 15.764 -13.889 14.466 1.00 50.54 302 PRO A C 1
ATOM 2066 O O . PRO A 1 306 ? 14.889 -14.593 15.056 1.00 48.28 302 PRO A O 1
ATOM 2070 N N . VAL A 1 307 ? 15.898 -13.736 13.150 1.00 47.10 303 VAL A N 1
ATOM 2071 C CA . VAL A 1 307 ? 14.939 -14.152 12.139 1.00 49.76 303 VAL A CA 1
ATOM 2072 C C . VAL A 1 307 ? 15.691 -14.526 10.865 1.00 54.69 303 VAL A C 1
ATOM 2073 O O . VAL A 1 307 ? 16.698 -13.877 10.496 1.00 52.77 303 VAL A O 1
ATOM 2077 N N . ASN A 1 308 ? 15.168 -15.558 10.196 1.00 52.22 304 ASN A N 1
ATOM 2078 C CA . ASN A 1 308 ? 15.536 -15.910 8.844 1.00 53.00 304 ASN A CA 1
ATOM 2079 C C . ASN A 1 308 ? 15.544 -14.663 7.946 1.00 54.63 304 ASN A C 1
ATOM 2080 O O . ASN A 1 308 ? 14.498 -14.065 7.706 1.00 62.34 304 ASN A O 1
ATOM 2085 N N . GLN A 1 309 ? 16.707 -14.266 7.450 1.00 49.39 305 GLN A N 1
ATOM 2086 C CA . GLN A 1 309 ? 16.790 -13.045 6.640 1.00 51.49 305 GLN A CA 1
ATOM 2087 C C . GLN A 1 309 ? 15.968 -13.027 5.324 1.00 51.97 305 GLN A C 1
ATOM 2088 O O . GLN A 1 309 ? 15.794 -11.959 4.710 1.00 53.54 305 GLN A O 1
ATOM 2094 N N . GLN A 1 310 ? 15.472 -14.188 4.904 1.00 46.62 306 GLN A N 1
ATOM 2095 C CA . GLN A 1 310 ? 14.699 -14.301 3.678 1.00 51.07 306 GLN A CA 1
ATOM 2096 C C . GLN A 1 310 ? 13.201 -14.284 3.925 1.00 53.36 306 GLN A C 1
ATOM 2097 O O . GLN A 1 310 ? 12.434 -13.709 3.136 1.00 51.73 306 GLN A O 1
ATOM 2103 N N . THR A 1 311 ? 12.797 -14.937 5.015 1.00 53.94 307 THR A N 1
ATOM 2104 C CA . THR A 1 311 ? 11.388 -15.156 5.314 1.00 54.90 307 THR A CA 1
ATOM 2105 C C . THR A 1 311 ? 10.896 -14.383 6.539 1.00 54.38 307 THR A C 1
ATOM 2106 O O . THR A 1 311 ? 9.692 -14.250 6.762 1.00 53.54 307 THR A O 1
ATOM 2110 N N . PHE A 1 312 ? 11.836 -13.888 7.336 1.00 53.76 308 PHE A N 1
ATOM 2111 C CA . PHE A 1 312 ? 11.553 -13.231 8.614 1.00 52.22 308 PHE A CA 1
ATOM 2112 C C . PHE A 1 312 ? 10.791 -14.137 9.589 1.00 51.36 308 PHE A C 1
ATOM 2113 O O . PHE A 1 312 ? 10.159 -13.673 10.556 1.00 48.60 308 PHE A O 1
ATOM 2121 N N . GLU A 1 313 ? 10.879 -15.440 9.329 1.00 47.77 309 GLU A N 1
ATOM 2122 C CA . GLU A 1 313 ? 10.544 -16.420 10.342 1.00 51.52 309 GLU A CA 1
ATOM 2123 C C . GLU A 1 313 ? 11.622 -16.391 11.417 1.00 52.72 309 GLU A C 1
ATOM 2124 O O . GLU A 1 313 ? 12.820 -16.275 11.111 1.00 49.71 309 GLU A O 1
ATOM 2130 N N . SER A 1 314 ? 11.171 -16.476 12.667 1.00 50.56 310 SER A N 1
ATOM 2131 C CA . SER A 1 314 ? 12.021 -16.445 13.851 1.00 47.82 310 SER A CA 1
ATOM 2132 C C . SER A 1 314 ? 12.983 -17.621 13.899 1.00 50.26 310 SER A C 1
ATOM 2133 O O . SER A 1 314 ? 12.561 -18.779 13.793 1.00 58.79 310 SER A O 1
ATOM 2136 N N . LEU A 1 315 ? 14.272 -17.332 14.065 1.00 49.78 311 LEU A N 1
ATOM 2137 C CA . LEU A 1 315 ? 15.272 -18.389 14.185 1.00 49.19 311 LEU A CA 1
ATOM 2138 C C . LEU A 1 315 ? 15.102 -19.135 15.525 1.00 49.66 311 LEU A C 1
ATOM 2139 O O . LEU A 1 315 ? 15.885 -20.018 15.834 1.00 55.80 311 LEU A O 1
ATOM 2144 N N . GLN A 1 316 ? 14.063 -18.802 16.288 1.00 47.34 312 GLN A N 1
ATOM 2145 C CA . GLN A 1 316 ? 13.880 -19.373 17.617 1.00 51.75 312 GLN A CA 1
ATOM 2146 C C . GLN A 1 316 ? 12.572 -20.104 17.877 1.00 52.25 312 GLN A C 1
ATOM 2147 O O . GLN A 1 316 ? 12.573 -21.196 18.441 1.00 55.62 312 GLN A O 1
ATOM 2153 N N . ILE A 1 317 ? 11.457 -19.523 17.479 1.00 54.01 313 ILE A N 1
ATOM 2154 C CA . ILE A 1 317 ? 10.202 -20.267 17.529 1.00 58.20 313 ILE A CA 1
ATOM 2155 C C . ILE A 1 317 ? 9.576 -20.450 16.125 1.00 62.84 313 ILE A C 1
ATOM 2156 O O . ILE A 1 317 ? 9.026 -19.491 15.563 1.00 57.65 313 ILE A O 1
ATOM 2161 N N . PRO A 1 318 ? 9.634 -21.692 15.571 1.00 71.45 314 PRO A N 1
ATOM 2162 C CA . PRO A 1 318 ? 9.054 -21.945 14.247 1.00 71.81 314 PRO A CA 1
ATOM 2163 C C . PRO A 1 318 ? 7.593 -21.494 14.160 1.00 61.42 314 PRO A C 1
ATOM 2164 O O . PRO A 1 318 ? 6.861 -21.544 15.167 1.00 57.46 314 PRO A O 1
ATOM 2168 N N . HIS A 1 319 ? 7.222 -21.004 12.976 1.00 53.68 315 HIS A N 1
ATOM 2169 C CA . HIS A 1 319 ? 5.861 -20.547 12.642 1.00 51.46 315 HIS A CA 1
ATOM 2170 C C . HIS A 1 319 ? 5.487 -19.158 13.142 1.00 46.72 315 HIS A C 1
ATOM 2171 O O . HIS A 1 319 ? 4.376 -18.699 12.884 1.00 48.23 315 HIS A O 1
ATOM 2178 N N . ILE A 1 320 ? 6.387 -18.500 13.871 1.00 50.12 316 ILE A N 1
ATOM 2179 C CA . ILE A 1 320 ? 6.213 -17.069 14.192 1.00 53.56 316 ILE A CA 1
ATOM 2180 C C . ILE A 1 320 ? 7.207 -16.254 13.400 1.00 52.54 316 ILE A C 1
ATOM 2181 O O . ILE A 1 320 ? 8.393 -16.611 13.324 1.00 57.12 316 ILE A O 1
ATOM 2186 N N . HIS A 1 321 ? 6.700 -15.196 12.774 1.00 48.38 317 HIS A N 1
ATOM 2187 C CA . HIS A 1 321 ? 7.521 -14.271 12.007 1.00 47.66 317 HIS A CA 1
ATOM 2188 C C . HIS A 1 321 ? 7.627 -12.995 12.784 1.00 45.42 317 HIS A C 1
ATOM 2189 O O . HIS A 1 321 ? 6.644 -12.609 13.452 1.00 43.58 317 HIS A O 1
ATOM 2196 N N . VAL A 1 322 ? 8.815 -12.365 12.729 1.00 44.94 318 VAL A N 1
ATOM 2197 C CA . VAL A 1 322 ? 9.057 -11.045 13.397 1.00 45.64 318 VAL A CA 1
ATOM 2198 C C . VAL A 1 322 ? 9.518 -9.974 12.411 1.00 45.34 318 VAL A C 1
ATOM 2199 O O . VAL A 1 322 ? 10.575 -10.123 11.778 1.00 46.52 318 VAL A O 1
ATOM 2203 N N . ILE A 1 323 ? 8.732 -8.900 12.308 1.00 39.42 319 ILE A N 1
ATOM 2204 C CA . ILE A 1 323 ? 9.081 -7.765 11.456 1.00 39.79 319 ILE A CA 1
ATOM 2205 C C . ILE A 1 323 ? 9.204 -6.459 12.261 1.00 42.52 319 ILE A C 1
ATOM 2206 O O . ILE A 1 323 ? 8.773 -6.350 13.447 1.00 43.41 319 ILE A O 1
ATOM 2211 N N . GLY A 1 324 ? 9.794 -5.469 11.601 1.00 39.22 320 GLY A N 1
ATOM 2212 C CA . GLY A 1 324 ? 9.853 -4.133 12.141 1.00 39.17 320 GLY A CA 1
ATOM 2213 C C . GLY A 1 324 ? 11.005 -3.945 13.093 1.00 38.21 320 GLY A C 1
ATOM 2214 O O . GLY A 1 324 ? 12.082 -4.577 12.978 1.00 32.71 320 GLY A O 1
ATOM 2215 N N . ASP A 1 325 ? 10.776 -3.048 14.036 1.00 35.48 321 ASP A N 1
ATOM 2216 C CA . ASP A 1 325 ? 11.854 -2.649 14.921 1.00 37.32 321 ASP A CA 1
ATOM 2217 C C . ASP A 1 325 ? 12.332 -3.856 15.726 1.00 40.00 321 ASP A C 1
ATOM 2218 O O . ASP A 1 325 ? 13.515 -3.937 16.052 1.00 35.41 321 ASP A O 1
ATOM 2223 N N . ALA A 1 326 ? 11.414 -4.797 16.013 1.00 40.70 322 ALA A N 1
ATOM 2224 C CA . ALA A 1 326 ? 11.695 -5.914 16.912 1.00 38.70 322 ALA A CA 1
ATOM 2225 C C . ALA A 1 326 ? 12.648 -6.928 16.316 1.00 39.49 322 ALA A C 1
ATOM 2226 O O . ALA A 1 326 ? 13.235 -7.724 17.054 1.00 39.22 322 ALA A O 1
ATOM 2228 N N . SER A 1 327 ? 12.807 -6.886 14.986 1.00 42.30 323 SER A N 1
ATOM 2229 C CA . SER A 1 327 ? 13.634 -7.845 14.242 1.00 40.40 323 SER A CA 1
ATOM 2230 C C . SER A 1 327 ? 15.071 -7.415 14.145 1.00 38.74 323 SER A C 1
ATOM 2231 O O . SER A 1 327 ? 15.389 -6.237 14.315 1.00 40.38 323 SER A O 1
ATOM 2234 N N . ILE A 1 328 ? 15.934 -8.383 13.875 1.00 41.04 324 ILE A N 1
ATOM 2235 C CA . ILE A 1 328 ? 17.344 -8.123 13.537 1.00 43.46 324 ILE A CA 1
ATOM 2236 C C . ILE A 1 328 ? 17.369 -8.286 12.007 1.00 44.93 324 ILE A C 1
ATOM 2237 O O . ILE A 1 328 ? 17.239 -9.416 11.467 1.00 49.12 324 ILE A O 1
ATOM 2242 N N . ALA A 1 329 ? 17.475 -7.173 11.300 1.00 40.58 325 ALA A N 1
ATOM 2243 C CA . ALA A 1 329 ? 17.374 -7.237 9.839 1.00 43.71 325 ALA A CA 1
ATOM 2244 C C . ALA A 1 329 ? 18.610 -6.745 9.130 1.00 43.22 325 ALA A C 1
ATOM 2245 O O . ALA A 1 329 ? 18.499 -5.965 8.174 1.00 49.40 325 ALA A O 1
ATOM 2247 N N . GLY A 1 330 ? 19.779 -7.195 9.589 1.00 44.03 326 GLY A N 1
ATOM 2248 C CA . GLY A 1 330 ? 21.061 -6.880 8.919 1.00 43.44 326 GLY A CA 1
ATOM 2249 C C . GLY A 1 330 ? 21.280 -5.384 8.860 1.00 44.68 326 GLY A C 1
ATOM 2250 O O . GLY A 1 330 ? 21.201 -4.712 9.885 1.00 46.75 326 GLY A O 1
ATOM 2251 N N . ALA A 1 331 ? 21.455 -4.878 7.641 1.00 43.41 327 ALA A N 1
ATOM 2252 C CA . ALA A 1 331 ? 21.686 -3.457 7.334 1.00 42.00 327 ALA A CA 1
ATOM 2253 C C . ALA A 1 331 ? 20.523 -2.489 7.511 1.00 46.86 327 ALA A C 1
ATOM 2254 O O . ALA A 1 331 ? 20.712 -1.250 7.397 1.00 49.69 327 ALA A O 1
ATOM 2256 N N . MET A 1 332 ? 19.320 -3.038 7.718 1.00 47.10 328 MET A N 1
ATOM 2257 C CA . MET A 1 332 ? 18.095 -2.268 7.551 1.00 42.95 328 MET A CA 1
ATOM 2258 C C . MET A 1 332 ? 17.901 -1.450 8.805 1.00 40.24 328 MET A C 1
ATOM 2259 O O . MET A 1 332 ? 18.000 -1.982 9.902 1.00 46.33 328 MET A O 1
ATOM 2264 N N . PRO A 1 333 ? 17.633 -0.150 8.670 1.00 40.23 329 PRO A N 1
ATOM 2265 C CA . PRO A 1 333 ? 17.458 0.686 9.892 1.00 36.87 329 PRO A CA 1
ATOM 2266 C C . PRO A 1 333 ? 16.180 0.292 10.628 1.00 40.30 329 PRO A C 1
ATOM 2267 O O . PRO A 1 333 ? 15.300 -0.330 9.996 1.00 40.25 329 PRO A O 1
ATOM 2271 N N . LYS A 1 334 ? 16.039 0.643 11.920 1.00 40.48 330 LYS A N 1
ATOM 2272 C CA . LYS A 1 334 ? 14.734 0.433 12.601 1.00 37.10 330 LYS A CA 1
ATOM 2273 C C . LYS A 1 334 ? 13.920 1.660 12.242 1.00 36.49 330 LYS A C 1
ATOM 2274 O O . LYS A 1 334 ? 13.927 2.653 12.945 1.00 37.56 330 LYS A O 1
ATOM 2280 N N . ALA A 1 335 ? 13.272 1.580 11.086 1.00 36.10 331 ALA A N 1
ATOM 2281 C CA . ALA A 1 335 ? 12.494 2.688 10.525 1.00 41.67 331 ALA A CA 1
ATOM 2282 C C . ALA A 1 335 ? 11.113 2.196 10.112 1.00 38.49 331 ALA A C 1
ATOM 2283 O O . ALA A 1 335 ? 10.915 1.006 9.933 1.00 36.15 331 ALA A O 1
ATOM 2285 N N . GLY A 1 336 ? 10.162 3.122 10.015 1.00 38.90 332 GLY A N 1
ATOM 2286 C CA . GLY A 1 336 ? 8.802 2.825 9.552 1.00 41.21 332 GLY A CA 1
ATOM 2287 C C . GLY A 1 336 ? 8.782 2.252 8.144 1.00 42.67 332 GLY A C 1
ATOM 2288 O O . GLY A 1 336 ? 8.065 1.301 7.874 1.00 45.09 332 GLY A O 1
ATOM 2289 N N . PHE A 1 337 ? 9.601 2.815 7.256 1.00 42.30 333 PHE A N 1
ATOM 2290 C CA . PHE A 1 337 ? 9.676 2.392 5.863 1.00 39.20 333 PHE A CA 1
ATOM 2291 C C . PHE A 1 337 ? 10.185 0.960 5.815 1.00 42.95 333 PHE A C 1
ATOM 2292 O O . PHE A 1 337 ? 9.668 0.144 5.062 1.00 49.92 333 PHE A O 1
ATOM 2300 N N . ALA A 1 338 ? 11.203 0.671 6.618 1.00 40.71 334 ALA A N 1
ATOM 2301 C CA . ALA A 1 338 ? 11.771 -0.662 6.702 1.00 39.23 334 ALA A CA 1
ATOM 2302 C C . ALA A 1 338 ? 10.718 -1.653 7.156 1.00 37.94 334 ALA A C 1
ATOM 2303 O O . ALA A 1 338 ? 10.507 -2.663 6.499 1.00 37.18 334 ALA A O 1
ATOM 2305 N N . ALA A 1 339 ? 10.055 -1.365 8.272 1.00 38.41 335 ALA A N 1
ATOM 2306 C CA . ALA A 1 339 ? 8.969 -2.222 8.763 1.00 41.10 335 ALA A CA 1
ATOM 2307 C C . ALA A 1 339 ? 7.970 -2.566 7.626 1.00 42.70 335 ALA A C 1
ATOM 2308 O O . ALA A 1 339 ? 7.711 -3.737 7.360 1.00 44.41 335 ALA A O 1
ATOM 2310 N N . ASN A 1 340 ? 7.483 -1.532 6.928 1.00 39.85 336 ASN A N 1
ATOM 2311 C CA . ASN A 1 340 ? 6.535 -1.656 5.842 1.00 37.60 336 ASN A CA 1
ATOM 2312 C C . ASN A 1 340 ? 7.121 -2.527 4.734 1.00 40.68 336 ASN A C 1
ATOM 2313 O O . ASN A 1 340 ? 6.428 -3.383 4.138 1.00 37.30 336 ASN A O 1
ATOM 2318 N N . SER A 1 341 ? 8.410 -2.322 4.487 1.00 38.71 337 SER A N 1
ATOM 2319 C CA . SER A 1 341 ? 9.089 -3.052 3.448 1.00 36.99 337 SER A CA 1
ATOM 2320 C C . SER A 1 341 ? 9.159 -4.499 3.847 1.00 37.79 337 SER A C 1
ATOM 2321 O O . SER A 1 341 ? 8.787 -5.353 3.056 1.00 38.38 337 SER A O 1
ATOM 2324 N N . GLN A 1 342 ? 9.553 -4.754 5.098 1.00 41.81 338 GLN A N 1
ATOM 2325 C CA . GLN A 1 342 ? 9.752 -6.108 5.629 1.00 46.01 338 GLN A CA 1
ATOM 2326 C C . GLN A 1 342 ? 8.444 -6.884 5.619 1.00 47.89 338 GLN A C 1
ATOM 2327 O O . GLN A 1 342 ? 8.437 -8.091 5.428 1.00 50.44 338 GLN A O 1
ATOM 2333 N N . ALA A 1 343 ? 7.352 -6.148 5.801 1.00 46.95 339 ALA A N 1
ATOM 2334 C CA . ALA A 1 343 ? 5.997 -6.678 5.873 1.00 43.67 339 ALA A CA 1
ATOM 2335 C C . ALA A 1 343 ? 5.603 -7.384 4.601 1.00 45.01 339 ALA A C 1
ATOM 2336 O O . ALA A 1 343 ? 4.984 -8.431 4.677 1.00 44.98 339 ALA A O 1
ATOM 2338 N N . LYS A 1 344 ? 5.941 -6.768 3.456 1.00 43.71 340 LYS A N 1
ATOM 2339 C CA . LYS A 1 344 ? 5.643 -7.258 2.096 1.00 41.53 340 LYS A CA 1
ATOM 2340 C C . LYS A 1 344 ? 6.342 -8.581 1.815 1.00 44.90 340 LYS A C 1
ATOM 2341 O O . LYS A 1 344 ? 5.639 -9.575 1.576 1.00 49.70 340 LYS A O 1
ATOM 2347 N N . VAL A 1 345 ? 7.686 -8.592 1.877 1.00 40.07 341 VAL A N 1
ATOM 2348 C CA . VAL A 1 345 ? 8.505 -9.818 1.839 1.00 37.55 341 VAL A CA 1
ATOM 2349 C C . VAL A 1 345 ? 7.910 -10.890 2.737 1.00 38.64 341 VAL A C 1
ATOM 2350 O O . VAL A 1 345 ? 7.727 -12.024 2.277 1.00 43.52 341 VAL A O 1
ATOM 2354 N N . CYS A 1 346 ? 7.547 -10.507 3.967 1.00 39.58 342 CYS A N 1
ATOM 2355 C CA . CYS A 1 346 ? 6.978 -11.427 4.980 1.00 43.87 342 CYS A CA 1
ATOM 2356 C C . CYS A 1 346 ? 5.657 -12.051 4.566 1.00 45.20 342 CYS A C 1
ATOM 2357 O O . CYS A 1 346 ? 5.490 -13.245 4.728 1.00 53.93 342 CYS A O 1
ATOM 2360 N N . ALA A 1 347 ? 4.736 -11.247 4.046 1.00 50.17 343 ALA A N 1
ATOM 2361 C CA . ALA A 1 347 ? 3.430 -11.712 3.543 1.00 51.57 343 ALA A CA 1
ATOM 2362 C C . ALA A 1 347 ? 3.643 -12.759 2.462 1.00 51.40 343 ALA A C 1
ATOM 2363 O O . ALA A 1 347 ? 3.183 -13.894 2.592 1.00 59.10 343 ALA A O 1
ATOM 2365 N N . ALA A 1 348 ? 4.412 -12.387 1.447 1.00 48.36 344 ALA A N 1
ATOM 2366 C CA . ALA A 1 348 ? 4.834 -13.300 0.406 1.00 50.58 344 ALA A CA 1
ATOM 2367 C C . ALA A 1 348 ? 5.426 -14.602 0.962 1.00 54.30 344 ALA A C 1
ATOM 2368 O O . ALA A 1 348 ? 5.116 -15.677 0.471 1.00 55.11 344 ALA A O 1
ATOM 2370 N N . ALA A 1 349 ? 6.258 -14.498 1.995 1.00 52.28 345 ALA A N 1
ATOM 2371 C CA . ALA A 1 349 ? 6.938 -15.660 2.514 1.00 48.58 345 ALA A CA 1
ATOM 2372 C C . ALA A 1 349 ? 5.993 -16.576 3.263 1.00 51.34 345 ALA A C 1
ATOM 2373 O O . ALA A 1 349 ? 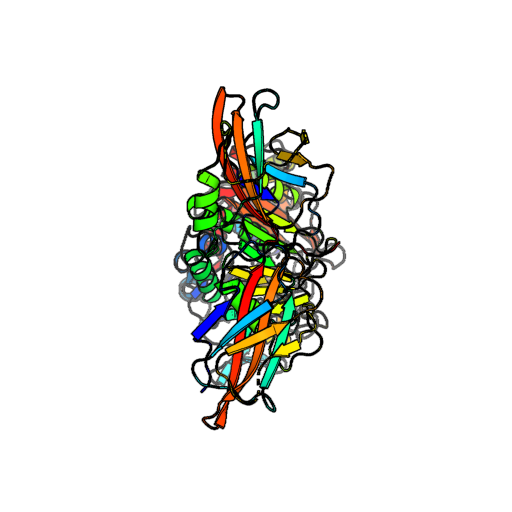6.232 -17.796 3.260 1.00 52.46 345 ALA A O 1
ATOM 2375 N N . VAL A 1 350 ? 4.954 -16.010 3.914 1.00 48.69 346 VAL A N 1
ATOM 2376 C CA . VAL A 1 350 ? 4.026 -16.832 4.705 1.00 47.25 346 VAL A CA 1
ATOM 2377 C C . VAL A 1 350 ? 3.023 -17.504 3.789 1.00 51.93 346 VAL A C 1
ATOM 2378 O O . VAL A 1 350 ? 2.595 -18.633 4.076 1.00 52.77 346 VAL A O 1
ATOM 2382 N N . VAL A 1 351 ? 2.684 -16.862 2.671 1.00 49.92 347 VAL A N 1
ATOM 2383 C CA . VAL A 1 351 ? 1.849 -17.563 1.716 1.00 51.18 347 VAL A CA 1
ATOM 2384 C C . VAL A 1 351 ? 2.629 -18.729 1.066 1.00 52.37 347 VAL A C 1
ATOM 2385 O O . VAL A 1 351 ? 2.061 -19.797 0.842 1.00 56.41 347 VAL A O 1
ATOM 2389 N N . ALA A 1 352 ? 3.928 -18.513 0.825 1.00 49.33 348 ALA A N 1
ATOM 2390 C CA . ALA A 1 352 ? 4.868 -19.531 0.356 1.00 43.98 348 ALA A CA 1
ATOM 2391 C C . ALA A 1 352 ? 4.872 -20.700 1.297 1.00 50.11 348 ALA A C 1
ATOM 2392 O O . ALA A 1 352 ? 4.716 -21.846 0.874 1.00 52.46 348 ALA A O 1
ATOM 2394 N N . ALA A 1 353 ? 4.998 -20.401 2.586 1.00 57.19 349 ALA A N 1
ATOM 2395 C CA . ALA A 1 353 ? 5.093 -21.449 3.583 1.00 60.45 349 ALA A CA 1
ATOM 2396 C C . ALA A 1 353 ? 3.757 -22.140 3.781 1.00 57.99 349 ALA A C 1
ATOM 2397 O O . ALA A 1 353 ? 3.724 -23.327 4.050 1.00 64.52 349 ALA A O 1
ATOM 2399 N N . LEU A 1 354 ? 2.667 -21.410 3.616 1.00 52.51 350 LEU A N 1
ATOM 2400 C CA . LEU A 1 354 ? 1.357 -21.996 3.810 1.00 53.79 350 LEU A CA 1
ATOM 2401 C C . LEU A 1 354 ? 0.849 -22.826 2.625 1.00 59.43 350 LEU A C 1
ATOM 2402 O O . LEU A 1 354 ? -0.117 -23.572 2.791 1.00 58.55 350 LEU A O 1
ATOM 2407 N N . HIS A 1 355 ? 1.463 -22.667 1.445 1.00 64.23 351 HIS A N 1
ATOM 2408 C CA . HIS A 1 355 ? 1.054 -23.357 0.198 1.00 58.28 351 HIS A CA 1
ATOM 2409 C C . HIS A 1 355 ? 2.178 -24.281 -0.272 1.00 61.00 351 HIS A C 1
ATOM 2410 O O . HIS A 1 355 ? 2.259 -24.642 -1.442 1.00 60.52 351 HIS A O 1
ATOM 2417 N N . GLY A 1 356 ? 3.050 -24.658 0.657 1.00 61.81 352 GLY A N 1
ATOM 2418 C CA . GLY A 1 356 ? 4.193 -25.528 0.381 1.00 58.82 352 GLY A CA 1
ATOM 2419 C C . GLY A 1 356 ? 5.071 -25.190 -0.803 1.00 60.17 352 GLY A C 1
ATOM 2420 O O . GLY A 1 356 ? 5.490 -26.096 -1.521 1.00 75.15 352 GLY A O 1
ATOM 2421 N N . PHE A 1 357 ? 5.329 -23.908 -1.047 1.00 56.97 353 PHE A N 1
ATOM 2422 C CA . PHE A 1 357 ? 6.383 -23.555 -2.006 1.00 56.69 353 PHE A CA 1
ATOM 2423 C C . PHE A 1 357 ? 7.537 -22.841 -1.368 1.00 56.51 353 PHE A C 1
ATOM 2424 O O . PHE A 1 357 ? 7.355 -22.145 -0.358 1.00 60.85 353 PHE A O 1
ATOM 2432 N N . ASP A 1 358 ? 8.724 -23.056 -1.944 1.00 59.04 354 ASP A N 1
ATOM 2433 C CA . ASP A 1 358 ? 9.929 -22.303 -1.600 1.00 61.69 354 ASP A CA 1
ATOM 2434 C C . ASP A 1 358 ? 9.568 -20.828 -1.542 1.00 67.85 354 ASP A C 1
ATOM 2435 O O . ASP A 1 358 ? 8.819 -20.337 -2.420 1.00 67.43 354 ASP A O 1
ATOM 2440 N N . PRO A 1 359 ? 10.086 -20.117 -0.516 1.00 61.53 355 PRO A N 1
ATOM 2441 C CA . PRO A 1 359 ? 10.080 -18.645 -0.474 1.00 57.31 355 PRO A CA 1
ATOM 2442 C C . PRO A 1 359 ? 10.712 -18.068 -1.734 1.00 54.65 355 PRO A C 1
ATOM 2443 O O . PRO A 1 359 ? 11.596 -18.685 -2.319 1.00 52.24 355 PRO A O 1
ATOM 2447 N N . THR A 1 360 ? 10.252 -16.903 -2.160 1.00 59.15 356 THR A N 1
ATOM 2448 C CA . THR A 1 360 ? 10.854 -16.222 -3.324 1.00 60.02 356 THR A CA 1
ATOM 2449 C C . THR A 1 360 ? 12.149 -15.437 -2.931 1.00 62.09 356 THR A C 1
ATOM 2450 O O . THR A 1 360 ? 12.507 -15.366 -1.741 1.00 65.60 356 THR A O 1
ATOM 2454 N N . GLU A 1 361 ? 12.855 -14.872 -3.908 1.00 56.56 357 GLU A N 1
ATOM 2455 C CA . GLU A 1 361 ? 13.957 -13.975 -3.602 1.00 57.01 357 GLU A CA 1
ATOM 2456 C C . GLU A 1 361 ? 13.378 -12.615 -3.223 1.00 59.79 357 GLU A C 1
ATOM 2457 O O . GLU A 1 361 ? 12.412 -12.172 -3.850 1.00 66.62 357 GLU A O 1
ATOM 2463 N N . PRO A 1 362 ? 13.937 -11.955 -2.177 1.00 55.68 358 PRO A N 1
ATOM 2464 C CA . PRO A 1 362 ? 13.235 -10.807 -1.645 1.00 48.23 358 PRO A CA 1
ATOM 2465 C C . PRO A 1 362 ? 13.890 -9.498 -2.047 1.00 41.81 358 PRO A C 1
ATOM 2466 O O . PRO A 1 362 ? 15.030 -9.499 -2.497 1.00 39.44 358 PRO A O 1
ATOM 2470 N N . SER A 1 363 ? 13.149 -8.408 -1.891 1.00 37.64 359 SER A N 1
ATOM 2471 C CA . SER A 1 363 ? 13.637 -7.052 -2.154 1.00 40.64 359 SER A CA 1
ATOM 2472 C C . SER A 1 363 ? 13.103 -6.063 -1.085 1.00 40.15 359 SER A C 1
ATOM 2473 O O . SER A 1 363 ? 11.944 -6.173 -0.608 1.00 46.01 359 SER A O 1
ATOM 2476 N N . TRP A 1 364 ? 13.949 -5.139 -0.654 1.00 34.11 360 TRP A N 1
ATOM 2477 C CA . TRP A 1 364 ? 13.510 -4.185 0.330 1.00 34.53 360 TRP A CA 1
ATOM 2478 C C . TRP A 1 364 ? 14.020 -2.847 -0.040 1.00 37.74 360 TRP A C 1
ATOM 2479 O O . TRP A 1 364 ? 14.937 -2.724 -0.863 1.00 40.57 360 TRP A O 1
ATOM 2490 N N . SER A 1 365 ? 13.469 -1.838 0.623 1.00 38.43 361 SER A N 1
ATOM 2491 C CA . SER A 1 365 ? 13.934 -0.480 0.461 1.00 38.94 361 SER A CA 1
ATOM 2492 C C . SER A 1 365 ? 13.647 0.236 1.755 1.00 40.18 361 SER A C 1
ATOM 2493 O O . SER A 1 365 ? 12.698 -0.088 2.430 1.00 42.57 361 SER A O 1
ATOM 2496 N N . SER A 1 366 ? 14.495 1.185 2.122 1.00 44.37 362 SER A N 1
ATOM 2497 C CA . SER A 1 366 ? 14.175 2.088 3.222 1.00 43.37 362 SER A CA 1
ATOM 2498 C C . SER A 1 366 ? 14.714 3.471 2.997 1.00 42.15 362 SER A C 1
ATOM 2499 O O . SER A 1 366 ? 15.840 3.647 2.472 1.00 41.16 362 SER A O 1
ATOM 2502 N N . THR A 1 367 ? 13.923 4.444 3.434 1.00 38.95 363 THR A N 1
ATOM 2503 C CA . THR A 1 367 ? 14.247 5.857 3.248 1.00 42.91 363 THR A CA 1
ATOM 2504 C C . THR A 1 367 ? 13.759 6.607 4.449 1.00 43.25 363 THR A C 1
ATOM 2505 O O . THR A 1 367 ? 12.572 6.540 4.783 1.00 50.90 363 THR A O 1
ATOM 2509 N N . CYS A 1 368 ? 14.679 7.264 5.151 1.00 46.33 364 CYS A N 1
ATOM 2510 C CA . CYS A 1 368 ? 14.309 8.076 6.306 1.00 43.07 364 CYS A CA 1
ATOM 2511 C C . CYS A 1 368 ? 14.448 9.538 5.857 1.00 43.85 364 CYS A C 1
ATOM 2512 O O . CYS A 1 368 ? 15.581 10.003 5.579 1.00 43.31 364 CYS A O 1
ATOM 2515 N N . TYR A 1 369 ? 13.302 10.226 5.733 1.00 40.72 365 TYR A N 1
ATOM 2516 C CA . TYR A 1 369 ? 13.234 11.693 5.515 1.00 42.37 365 TYR A CA 1
ATOM 2517 C C . TYR A 1 369 ? 13.197 12.398 6.845 1.00 44.89 365 TYR A C 1
ATOM 2518 O O . TYR A 1 369 ? 12.445 11.993 7.747 1.00 45.70 365 TYR A O 1
ATOM 2527 N N . SER A 1 370 ? 13.980 13.469 6.939 1.00 44.52 366 SER A N 1
ATOM 2528 C CA . SER A 1 370 ? 14.034 14.356 8.085 1.00 41.41 366 SER A CA 1
ATOM 2529 C C . SER A 1 370 ? 13.789 15.779 7.590 1.00 42.00 366 SER A C 1
ATOM 2530 O O . SER A 1 370 ? 14.403 16.230 6.589 1.00 42.35 366 SER A O 1
ATOM 2533 N N . LEU A 1 371 ? 12.935 16.483 8.326 1.00 39.39 367 LEU A N 1
ATOM 2534 C CA . LEU A 1 371 ? 12.697 17.903 8.152 1.00 37.68 367 LEU A CA 1
ATOM 2535 C C . LEU A 1 371 ? 13.568 18.694 9.120 1.00 39.87 367 LEU A C 1
ATOM 2536 O O . LEU A 1 371 ? 13.219 18.842 10.295 1.00 46.70 367 LEU A O 1
ATOM 2541 N N . VAL A 1 372 ? 14.707 19.178 8.618 1.00 40.20 368 VAL A N 1
ATOM 2542 C CA . VAL A 1 372 ? 15.553 20.139 9.308 1.00 39.52 368 VAL A CA 1
ATOM 2543 C C . VAL A 1 372 ? 14.764 21.396 9.652 1.00 44.66 368 VAL A C 1
ATOM 2544 O O . VAL A 1 372 ? 14.959 21.971 10.738 1.00 51.97 368 VAL A O 1
ATOM 2548 N N . GLY A 1 373 ? 13.886 21.816 8.733 1.00 44.03 369 GLY A N 1
ATOM 2549 C CA . GLY A 1 373 ? 12.879 22.869 8.967 1.00 38.17 369 GLY A CA 1
ATOM 2550 C C . GLY A 1 373 ? 11.706 22.521 8.064 1.00 41.50 369 GLY A C 1
ATOM 2551 O O . GLY A 1 373 ? 11.889 21.743 7.137 1.00 40.37 369 GLY A O 1
ATOM 2552 N N . PRO A 1 374 ? 10.501 23.099 8.292 1.00 44.81 370 PRO A N 1
ATOM 2553 C CA . PRO A 1 374 ? 9.346 22.666 7.506 1.00 46.57 370 PRO A CA 1
ATOM 2554 C C . PRO A 1 374 ? 9.517 22.745 5.965 1.00 47.72 370 PRO A C 1
ATOM 2555 O O . PRO A 1 374 ? 8.840 22.028 5.257 1.00 50.83 370 PRO A O 1
ATOM 2559 N N . GLU A 1 375 ? 10.429 23.582 5.475 1.00 49.38 371 GLU A N 1
ATOM 2560 C CA . GLU A 1 375 ? 10.684 23.737 4.048 1.00 49.27 371 GLU A CA 1
ATOM 2561 C C . GLU A 1 375 ? 12.172 23.467 3.743 1.00 50.26 371 GLU A C 1
ATOM 2562 O O . GLU A 1 375 ? 12.766 24.051 2.824 1.00 54.10 371 GLU A O 1
ATOM 2568 N N . TYR A 1 376 ? 12.773 22.583 4.539 1.00 47.75 372 TYR A N 1
ATOM 2569 C CA . TYR A 1 376 ? 14.146 22.154 4.350 1.00 42.54 372 TYR A CA 1
ATOM 2570 C C . TYR A 1 376 ? 14.173 20.675 4.691 1.00 46.68 372 TYR A C 1
ATOM 2571 O O . TYR A 1 376 ? 14.099 20.313 5.858 1.00 55.75 372 TYR A O 1
ATOM 2580 N N . GLY A 1 377 ? 14.244 19.821 3.672 1.00 44.59 373 GLY A N 1
ATOM 2581 C CA . GLY A 1 377 ? 14.242 18.372 3.859 1.00 41.83 373 GLY A CA 1
ATOM 2582 C C . GLY A 1 377 ? 15.528 17.700 3.429 1.00 45.66 373 GLY A C 1
ATOM 2583 O O . GLY A 1 377 ? 16.190 18.138 2.465 1.00 50.32 373 GLY A O 1
ATOM 2584 N N . ILE A 1 378 ? 15.891 16.643 4.151 1.00 45.13 374 ILE A N 1
ATOM 2585 C CA . ILE A 1 378 ? 17.028 15.778 3.797 1.00 42.78 374 ILE A CA 1
ATOM 2586 C C . ILE A 1 378 ? 16.589 14.301 3.843 1.00 45.49 374 ILE A C 1
ATOM 2587 O O . ILE A 1 378 ? 15.581 13.976 4.494 1.00 45.83 374 ILE A O 1
ATOM 2592 N N . SER A 1 379 ? 17.335 13.410 3.180 1.00 40.53 375 SER A N 1
ATOM 2593 C CA . SER A 1 379 ? 17.005 12.001 3.223 1.00 39.62 375 SER A CA 1
ATOM 2594 C C . SER A 1 379 ? 18.229 11.073 3.272 1.00 41.10 375 SER A C 1
ATOM 2595 O O . SER A 1 379 ? 19.300 11.466 2.827 1.00 41.89 375 SER A O 1
ATOM 2598 N N . VAL A 1 380 ? 18.066 9.865 3.839 1.00 36.44 376 VAL A N 1
ATOM 2599 C CA . VAL A 1 380 ? 19.019 8.755 3.662 1.00 35.88 376 VAL A CA 1
ATOM 2600 C C . VAL A 1 380 ? 18.177 7.639 3.058 1.00 39.82 376 VAL A C 1
ATOM 2601 O O . VAL A 1 380 ? 17.086 7.341 3.562 1.00 41.01 376 VAL A O 1
ATOM 2605 N N . SER A 1 381 ? 18.673 7.006 1.998 1.00 41.41 377 SER A N 1
ATOM 2606 C CA . SER A 1 381 ? 17.820 6.118 1.215 1.00 44.03 377 SER A CA 1
ATOM 2607 C C . SER A 1 381 ? 18.611 4.942 0.670 1.00 46.69 377 SER A C 1
ATOM 2608 O O . SER A 1 381 ? 19.753 5.122 0.239 1.00 49.90 377 SER A O 1
ATOM 2611 N N . ALA A 1 382 ? 18.000 3.751 0.682 1.00 45.01 378 ALA A N 1
ATOM 2612 C CA . ALA A 1 382 ? 18.646 2.515 0.206 1.00 45.80 378 ALA A CA 1
ATOM 2613 C C . ALA A 1 382 ? 17.654 1.439 -0.253 1.00 44.20 378 ALA A C 1
ATOM 2614 O O . ALA A 1 382 ? 16.499 1.398 0.179 1.00 43.55 378 ALA A O 1
ATOM 2616 N N . VAL A 1 383 ? 18.148 0.578 -1.129 1.00 40.78 379 VAL A N 1
ATOM 2617 C CA . VAL A 1 383 ? 17.446 -0.584 -1.628 1.00 39.94 379 VAL A CA 1
ATOM 2618 C C . VAL A 1 383 ? 18.274 -1.691 -1.004 1.00 43.58 379 VAL A C 1
ATOM 2619 O O . VAL A 1 383 ? 19.463 -1.500 -0.734 1.00 41.77 379 VAL A O 1
ATOM 2623 N N . TYR A 1 384 ? 17.640 -2.817 -0.723 1.00 44.22 380 TYR A N 1
ATOM 2624 C CA . TYR A 1 384 ? 18.292 -3.875 -0.006 1.00 48.52 380 TYR A CA 1
ATOM 2625 C C . TYR A 1 384 ? 18.065 -5.165 -0.777 1.00 51.70 380 TYR A C 1
ATOM 2626 O O . TYR A 1 384 ? 17.163 -5.245 -1.614 1.00 61.39 380 TYR A O 1
ATOM 2635 N N . ARG A 1 385 ? 18.877 -6.169 -0.471 1.00 54.09 381 ARG A N 1
ATOM 2636 C CA . ARG A 1 385 ? 19.134 -7.325 -1.318 1.00 51.28 381 ARG A CA 1
ATOM 2637 C C . ARG A 1 385 ? 19.857 -8.306 -0.395 1.00 51.54 381 ARG A C 1
ATOM 2638 O O . ARG A 1 385 ? 20.757 -7.864 0.343 1.00 55.89 381 ARG A O 1
ATOM 2646 N N . LEU A 1 386 ? 19.431 -9.578 -0.360 1.00 47.25 382 LEU A N 1
ATOM 2647 C CA . LEU A 1 386 ? 20.157 -10.691 0.327 1.00 49.36 382 LEU A CA 1
ATOM 2648 C C . LEU A 1 386 ? 21.450 -11.025 -0.434 1.00 55.01 382 LEU A C 1
ATOM 2649 O O . LEU A 1 386 ? 21.417 -11.034 -1.663 1.00 61.50 382 LEU A O 1
ATOM 2654 N N . ASP A 1 387 ? 22.576 -11.301 0.250 1.00 61.43 383 ASP A N 1
ATOM 2655 C CA . ASP A 1 387 ? 23.887 -11.420 -0.455 1.00 66.35 383 ASP A CA 1
ATOM 2656 C C . ASP A 1 387 ? 24.756 -12.618 -0.088 1.00 75.20 383 ASP A C 1
ATOM 2657 O O . ASP A 1 387 ? 25.347 -13.243 -0.972 1.00 84.05 383 ASP A O 1
ATOM 2659 N N . ASN A 1 388 ? 24.870 -12.917 1.200 1.00 89.08 384 ASN A N 1
ATOM 2660 C CA . ASN A 1 388 ? 25.409 -14.226 1.628 1.00 98.55 384 ASN A CA 1
ATOM 2661 C C . ASN A 1 388 ? 24.628 -14.740 2.858 1.00 95.59 384 ASN A C 1
ATOM 2662 O O . ASN A 1 388 ? 25.233 -15.143 3.869 1.00 97.96 384 ASN A O 1
ATOM 2664 N N . GLY A 1 389 ? 23.288 -14.732 2.742 1.00 84.19 385 GLY A N 1
ATOM 2665 C CA . GLY A 1 389 ? 22.375 -14.909 3.888 1.00 73.71 385 GLY A CA 1
ATOM 2666 C C . GLY A 1 389 ? 22.236 -13.686 4.823 1.00 70.85 385 GLY A C 1
ATOM 2667 O O . GLY A 1 389 ? 21.553 -13.763 5.864 1.00 59.76 385 GLY A O 1
ATOM 2668 N N . SER A 1 390 ? 22.878 -12.571 4.442 1.00 65.30 386 SER A N 1
ATOM 2669 C CA . SER A 1 390 ? 22.827 -11.287 5.141 1.00 67.17 386 SER A CA 1
ATOM 2670 C C . SER A 1 390 ? 22.118 -10.207 4.290 1.00 66.69 386 SER A C 1
ATOM 2671 O O . SER A 1 390 ? 22.336 -10.123 3.084 1.00 74.03 386 SER A O 1
ATOM 2674 N N . ILE A 1 391 ? 21.286 -9.379 4.914 1.00 58.11 387 ILE A N 1
ATOM 2675 C CA . ILE A 1 391 ? 20.609 -8.288 4.213 1.00 52.37 387 ILE A CA 1
ATOM 2676 C C . ILE A 1 391 ? 21.602 -7.128 4.071 1.00 53.31 387 ILE A C 1
ATOM 2677 O O . ILE A 1 391 ? 22.208 -6.693 5.041 1.00 59.77 387 ILE A O 1
ATOM 2682 N N . VAL A 1 392 ? 21.737 -6.606 2.861 1.00 53.92 388 VAL A N 1
ATOM 2683 C CA . VAL A 1 392 ? 22.798 -5.664 2.539 1.00 52.12 388 VAL A CA 1
ATOM 2684 C C . VAL A 1 392 ? 22.232 -4.567 1.624 1.00 52.50 388 VAL A C 1
ATOM 2685 O O . VAL A 1 392 ? 21.383 -4.863 0.771 1.00 60.01 388 VAL A O 1
ATOM 2689 N N . ALA A 1 393 ? 22.698 -3.324 1.790 1.00 48.77 389 ALA A N 1
ATOM 2690 C CA . ALA A 1 393 ? 22.415 -2.214 0.838 1.00 50.00 389 ALA A CA 1
ATOM 2691 C C . ALA A 1 393 ? 23.050 -2.441 -0.529 1.00 53.82 389 ALA A C 1
ATOM 2692 O O . ALA A 1 393 ? 24.207 -2.864 -0.613 1.00 50.73 389 ALA A O 1
ATOM 2694 N N . SER A 1 394 ? 22.286 -2.133 -1.581 1.00 56.60 390 SER A N 1
ATOM 2695 C CA . SER A 1 394 ? 22.780 -2.089 -2.944 1.00 59.81 390 SER A CA 1
ATOM 2696 C C . SER A 1 394 ? 23.676 -0.878 -3.097 1.00 68.71 390 SER A C 1
ATOM 2697 O O . SER A 1 394 ? 23.580 0.078 -2.317 1.00 64.24 390 SER A O 1
ATOM 2700 N N . GLU A 1 395 ? 24.536 -0.906 -4.117 1.00 73.89 391 GLU A N 1
ATOM 2701 C CA . GLU A 1 395 ? 25.296 0.284 -4.469 1.00 70.12 391 GLU A CA 1
ATOM 2702 C C . GLU A 1 395 ? 24.244 1.341 -4.861 1.00 59.93 391 GLU A C 1
ATOM 2703 O O . GLU A 1 395 ? 23.124 1.011 -5.270 1.00 56.50 391 GLU A O 1
ATOM 2705 N N . GLY A 1 396 ? 24.592 2.604 -4.649 1.00 53.13 392 GLY A N 1
ATOM 2706 C CA . GLY A 1 396 ? 23.711 3.701 -4.965 1.00 47.28 392 GLY A CA 1
ATOM 2707 C C . GLY A 1 396 ? 23.155 4.386 -3.739 1.00 44.78 392 GLY A C 1
ATOM 2708 O O . GLY A 1 396 ? 22.760 5.550 -3.813 1.00 46.53 392 GLY A O 1
ATOM 2709 N N . ALA A 1 397 ? 23.118 3.664 -2.617 1.00 45.14 393 ALA A N 1
ATOM 2710 C CA . ALA A 1 397 ? 22.494 4.147 -1.376 1.00 47.04 393 ALA A CA 1
ATOM 2711 C C . ALA A 1 397 ? 23.279 5.304 -0.782 1.00 47.10 393 ALA A C 1
ATOM 2712 O O . ALA A 1 397 ? 24.519 5.357 -0.907 1.00 50.42 393 ALA A O 1
ATOM 2714 N N . GLY A 1 398 ? 22.558 6.234 -0.167 1.00 40.34 394 GLY A N 1
ATOM 2715 C CA . GLY A 1 398 ? 23.191 7.408 0.366 1.00 42.05 394 GLY A CA 1
ATOM 2716 C C . GLY A 1 398 ? 22.293 8.477 0.914 1.00 45.21 394 GLY A C 1
ATOM 2717 O O . GLY A 1 398 ? 21.057 8.357 0.922 1.00 45.52 394 GLY A O 1
ATOM 2718 N N . VAL A 1 399 ? 22.950 9.520 1.412 1.00 44.96 395 VAL A N 1
ATOM 2719 C CA . VAL A 1 399 ? 22.269 10.663 1.995 1.00 41.15 395 VAL A CA 1
ATOM 2720 C C . VAL A 1 399 ? 22.136 11.730 0.900 1.00 44.40 395 VAL A C 1
ATOM 2721 O O . VAL A 1 399 ? 22.748 11.593 -0.156 1.00 47.69 395 VAL A O 1
ATOM 2725 N N . SER A 1 400 ? 21.311 12.752 1.119 1.00 43.61 396 SER A N 1
ATOM 2726 C CA . SER A 1 400 ? 21.148 13.832 0.170 1.00 43.40 396 SER A CA 1
ATOM 2727 C C . SER A 1 400 ? 22.508 14.407 -0.169 1.00 47.66 396 SER A C 1
ATOM 2728 O O . SER A 1 400 ? 23.425 14.282 0.619 1.00 49.93 396 SER A O 1
ATOM 2731 N N . PRO A 1 401 ? 22.664 15.000 -1.363 1.00 53.35 397 PRO A N 1
ATOM 2732 C CA . PRO A 1 401 ? 23.959 15.600 -1.669 1.00 50.06 397 PRO A CA 1
ATOM 2733 C C . PRO A 1 401 ? 24.327 16.745 -0.739 1.00 48.18 397 PRO A C 1
ATOM 2734 O O . PRO A 1 401 ? 23.472 17.560 -0.399 1.00 47.79 397 PRO A O 1
ATOM 2738 N N . GLY A 1 402 ? 25.598 16.752 -0.327 1.00 50.51 398 GLY A N 1
ATOM 2739 C CA . GLY A 1 402 ? 26.207 17.809 0.465 1.00 55.28 398 GLY A CA 1
ATOM 2740 C C . GLY A 1 402 ? 26.046 19.252 -0.001 1.00 60.61 398 GLY A C 1
ATOM 2741 O O . GLY A 1 402 ? 25.521 20.063 0.751 1.00 59.66 398 GLY A O 1
ATOM 2742 N N . GLU A 1 403 ? 26.486 19.566 -1.229 1.00 69.89 399 GLU A N 1
ATOM 2743 C CA . GLU A 1 403 ? 26.553 20.968 -1.742 1.00 74.30 399 GLU A CA 1
ATOM 2744 C C . GLU A 1 403 ? 25.376 21.413 -2.679 1.00 70.04 399 GLU A C 1
ATOM 2745 O O . GLU A 1 403 ? 25.607 21.958 -3.756 1.00 74.54 399 GLU A O 1
ATOM 2747 N N . ALA A 1 404 ? 24.134 21.213 -2.229 1.00 63.73 400 ALA A N 1
ATOM 2748 C CA . ALA A 1 404 ? 22.918 21.526 -3.004 1.00 64.29 400 ALA A CA 1
ATOM 2749 C C . ALA A 1 404 ? 22.224 22.817 -2.569 1.00 60.86 4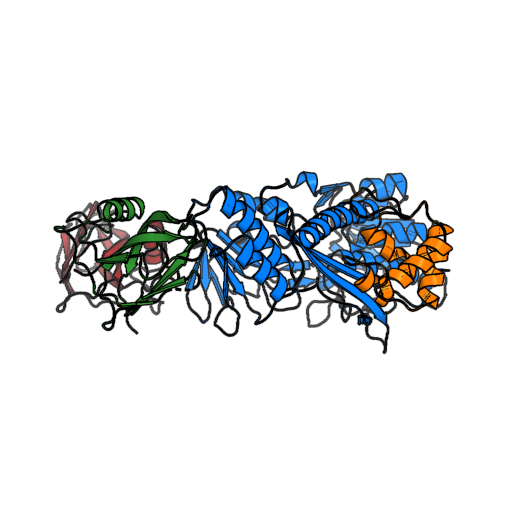00 ALA A C 1
ATOM 2750 O O . ALA A 1 404 ? 22.507 23.341 -1.524 1.00 65.34 400 ALA A O 1
ATOM 2752 N N . ASP A 1 405 ? 21.300 23.319 -3.369 1.00 64.52 401 ASP A N 1
ATOM 2753 C CA . ASP A 1 405 ? 20.742 24.662 -3.148 1.00 68.30 401 ASP A CA 1
ATOM 2754 C C . ASP A 1 405 ? 19.431 24.608 -2.350 1.00 64.34 401 ASP A C 1
ATOM 2755 O O . ASP A 1 405 ? 18.980 23.515 -1.966 1.00 65.81 401 ASP A O 1
ATOM 2760 N N . ASP A 1 406 ? 18.815 25.774 -2.119 1.00 60.82 402 ASP A N 1
ATOM 2761 C CA . ASP A 1 406 ? 17.608 25.851 -1.284 1.00 60.71 402 ASP A CA 1
ATOM 2762 C C . ASP A 1 406 ? 16.425 25.134 -1.911 1.00 59.98 402 ASP A C 1
ATOM 2763 O O . ASP A 1 406 ? 15.649 24.464 -1.197 1.00 56.66 402 ASP A O 1
ATOM 2768 N N . HIS A 1 407 ? 16.303 25.268 -3.236 1.00 59.64 403 HIS A N 1
ATOM 2769 C CA . HIS A 1 407 ? 15.267 24.577 -4.009 1.00 59.67 403 HIS A CA 1
ATOM 2770 C C . HIS A 1 407 ? 15.256 23.076 -3.742 1.00 56.49 403 HIS A C 1
ATOM 2771 O O . HIS A 1 407 ? 14.196 22.511 -3.445 1.00 56.08 403 HIS A O 1
ATOM 2778 N N . PHE A 1 408 ? 16.440 22.453 -3.806 1.00 56.63 404 PHE A N 1
ATOM 2779 C CA . PHE A 1 408 ? 16.620 21.025 -3.486 1.00 55.77 404 PHE A CA 1
ATOM 2780 C C . PHE A 1 408 ? 16.068 20.628 -2.096 1.00 55.57 404 PHE A C 1
ATOM 2781 O O . PHE A 1 408 ? 15.289 19.689 -1.999 1.00 59.25 404 PHE A O 1
ATOM 2789 N N . ARG A 1 409 ? 16.442 21.369 -1.051 1.00 56.40 405 ARG A N 1
ATOM 2790 C CA . ARG A 1 409 ? 15.932 21.148 0.311 1.00 50.98 405 ARG A CA 1
ATOM 2791 C C . ARG A 1 409 ? 14.405 21.294 0.397 1.00 53.16 405 ARG A C 1
ATOM 2792 O O . ARG A 1 409 ? 13.718 20.434 1.016 1.00 52.54 405 ARG A O 1
ATOM 2800 N N . GLN A 1 410 ? 13.879 22.346 -0.244 1.00 50.95 406 GLN A N 1
ATOM 2801 C CA . GLN A 1 410 ? 12.423 22.571 -0.335 1.00 48.99 406 GLN A CA 1
ATOM 2802 C C . GLN A 1 410 ? 11.694 21.404 -0.977 1.00 48.36 406 GLN A C 1
ATOM 2803 O O . GLN A 1 410 ? 10.616 20.988 -0.502 1.00 48.65 406 GLN A O 1
ATOM 2809 N N . LEU A 1 411 ? 12.297 20.856 -2.030 1.00 45.34 407 LEU A N 1
ATOM 2810 C CA . LEU A 1 411 ? 11.692 19.740 -2.736 1.00 47.33 407 LEU A CA 1
ATOM 2811 C C . LEU A 1 411 ? 11.654 18.484 -1.876 1.00 49.71 407 LEU A C 1
ATOM 2812 O O . LEU A 1 411 ? 10.623 17.801 -1.772 1.00 46.41 407 LEU A O 1
ATOM 2817 N N . GLU A 1 412 ? 12.769 18.191 -1.225 1.00 49.31 408 GLU A N 1
ATOM 2818 C CA . GLU A 1 412 ? 12.802 17.007 -0.395 1.00 51.40 408 GLU A CA 1
ATOM 2819 C C . GLU A 1 412 ? 11.825 17.145 0.767 1.00 47.92 408 GLU A C 1
ATOM 2820 O O . GLU A 1 412 ? 11.267 16.148 1.227 1.00 45.58 408 GLU A O 1
ATOM 2826 N N . ALA A 1 413 ? 11.571 18.389 1.185 1.00 46.99 409 ALA A N 1
ATOM 2827 C CA . ALA A 1 413 ? 10.568 18.636 2.222 1.00 45.62 409 ALA A CA 1
ATOM 2828 C C . ALA A 1 413 ? 9.225 18.279 1.648 1.00 49.67 409 ALA A C 1
ATOM 2829 O O . ALA A 1 413 ? 8.486 17.507 2.262 1.00 57.20 409 ALA A O 1
ATOM 2831 N N . VAL A 1 414 ? 8.922 18.783 0.448 1.00 45.27 410 VAL A N 1
ATOM 2832 C CA . VAL A 1 414 ? 7.654 18.448 -0.194 1.00 44.12 410 VAL A CA 1
ATOM 2833 C C . VAL A 1 414 ? 7.519 16.906 -0.309 1.00 45.12 410 VAL A C 1
ATOM 2834 O O . VAL A 1 414 ? 6.443 16.331 -0.071 1.00 45.57 410 VAL A O 1
ATOM 2838 N N . TYR A 1 415 ? 8.618 16.249 -0.643 1.00 43.72 411 TYR A N 1
ATOM 2839 C CA . TYR A 1 415 ? 8.574 14.814 -0.861 1.00 53.99 411 TYR A CA 1
ATOM 2840 C C . TYR A 1 415 ? 8.415 14.011 0.441 1.00 55.15 411 TYR A C 1
ATOM 2841 O O . TYR A 1 415 ? 7.732 12.965 0.442 1.00 54.17 411 TYR A O 1
ATOM 2850 N N . ALA A 1 416 ? 8.992 14.527 1.532 1.00 46.59 412 ALA A N 1
ATOM 2851 C CA . ALA A 1 416 ? 8.804 13.943 2.846 1.00 45.22 412 ALA A CA 1
ATOM 2852 C C . ALA A 1 416 ? 7.314 13.841 3.205 1.00 44.45 412 ALA A C 1
ATOM 2853 O O . ALA A 1 416 ? 6.840 12.737 3.533 1.00 42.68 412 ALA A O 1
ATOM 2855 N N . ARG A 1 417 ? 6.591 14.964 3.087 1.00 42.31 413 ARG A N 1
ATOM 2856 C CA . ARG A 1 417 ? 5.120 15.025 3.281 1.00 45.18 413 ARG A CA 1
ATOM 2857 C C . ARG A 1 417 ? 4.395 14.092 2.284 1.00 46.19 413 ARG A C 1
ATOM 2858 O O . ARG A 1 417 ? 3.410 13.416 2.654 1.00 46.28 413 ARG A O 1
ATOM 2866 N N . GLY A 1 418 ? 4.938 13.982 1.068 1.00 44.27 414 GLY A N 1
ATOM 2867 C CA . GLY A 1 418 ? 4.457 13.004 0.076 1.00 45.43 414 GLY A CA 1
ATOM 2868 C C . GLY A 1 418 ? 4.544 11.565 0.583 1.00 46.19 414 GLY A C 1
ATOM 2869 O O . GLY A 1 418 ? 3.531 10.858 0.708 1.00 47.20 414 GLY A O 1
ATOM 2870 N N . TRP A 1 419 ? 5.767 11.142 0.887 1.00 45.90 415 TRP A N 1
ATOM 2871 C CA . TRP A 1 419 ? 6.018 9.859 1.546 1.00 41.89 415 TRP A CA 1
ATOM 2872 C C . TRP A 1 419 ? 5.054 9.618 2.731 1.00 40.96 415 TRP A C 1
ATOM 2873 O O . TRP A 1 419 ? 4.423 8.571 2.824 1.00 40.17 415 TRP A O 1
ATOM 2884 N N . TYR A 1 420 ? 4.961 10.584 3.632 1.00 39.15 416 TYR A N 1
ATOM 2885 C CA . TYR A 1 420 ? 4.193 10.386 4.837 1.00 39.42 416 TYR A CA 1
ATOM 2886 C C . TYR A 1 420 ? 2.736 10.053 4.476 1.00 43.30 416 TYR A C 1
ATOM 2887 O O . TYR A 1 420 ? 2.209 9.036 4.976 1.00 43.35 416 TYR A O 1
ATOM 2896 N N . ASP A 1 421 ? 2.104 10.887 3.623 1.00 44.67 417 ASP A N 1
ATOM 2897 C CA . ASP A 1 421 ? 0.670 10.728 3.243 1.00 44.14 417 ASP A CA 1
ATOM 2898 C C . ASP A 1 421 ? 0.483 9.451 2.392 1.00 47.97 417 ASP A C 1
ATOM 2899 O O . ASP A 1 421 ? -0.483 8.644 2.584 1.00 42.25 417 ASP A O 1
ATOM 2904 N N . ASN A 1 422 ? 1.451 9.236 1.502 1.00 45.94 418 ASN A N 1
ATOM 2905 C CA . ASN A 1 422 ? 1.464 8.030 0.707 1.00 48.05 418 ASN A CA 1
ATOM 2906 C C . ASN A 1 422 ? 1.594 6.740 1.484 1.00 48.47 418 ASN A C 1
ATOM 2907 O O . ASN A 1 422 ? 0.746 5.870 1.322 1.00 52.99 418 ASN A O 1
ATOM 2912 N N . ILE A 1 423 ? 2.596 6.622 2.351 1.00 48.26 419 ILE A N 1
ATOM 2913 C CA . ILE A 1 423 ? 2.829 5.360 3.062 1.00 47.33 419 ILE A CA 1
ATOM 2914 C C . ILE A 1 423 ? 1.670 5.046 4.014 1.00 47.39 419 ILE A C 1
ATOM 2915 O O . ILE A 1 423 ? 1.227 3.876 4.114 1.00 46.30 419 ILE A O 1
ATOM 2920 N N . THR A 1 424 ? 1.152 6.092 4.666 1.00 45.56 420 THR A N 1
ATOM 2921 C CA . THR A 1 424 ? -0.000 5.910 5.565 1.00 47.16 420 THR A CA 1
ATOM 2922 C C . THR A 1 424 ? -1.263 5.522 4.787 1.00 46.09 420 THR A C 1
ATOM 2923 O O . THR A 1 424 ? -1.984 4.632 5.240 1.00 45.93 420 THR A O 1
ATOM 2927 N N . ALA A 1 425 ? -1.499 6.160 3.625 1.00 43.37 421 ALA A N 1
ATOM 2928 C CA . ALA A 1 425 ? -2.522 5.683 2.646 1.00 45.56 421 ALA A CA 1
ATOM 2929 C C . ALA A 1 425 ? -2.414 4.186 2.365 1.00 47.50 421 ALA A C 1
ATOM 2930 O O . ALA A 1 425 ? -3.424 3.464 2.455 1.00 47.00 421 ALA A O 1
ATOM 2932 N N . GLU A 1 426 ? -1.198 3.726 2.038 1.00 43.77 422 GLU A N 1
ATOM 2933 C CA . GLU A 1 426 ? -0.978 2.329 1.779 1.00 44.60 422 GLU A CA 1
ATOM 2934 C C . GLU A 1 426 ? -1.395 1.474 2.986 1.00 49.44 422 GLU A C 1
ATOM 2935 O O . GLU A 1 426 ? -2.105 0.486 2.822 1.00 54.54 422 GLU A O 1
ATOM 2941 N N . MET A 1 427 ? -0.986 1.861 4.193 1.00 51.96 423 MET A N 1
ATOM 2942 C CA . MET A 1 427 ? -1.309 1.068 5.403 1.00 50.24 423 MET A CA 1
ATOM 2943 C C . MET A 1 427 ? -2.775 1.141 5.850 1.00 51.82 423 MET A C 1
ATOM 2944 O O . MET A 1 427 ? -3.376 0.119 6.208 1.00 51.68 423 MET A O 1
ATOM 2949 N N . TYR A 1 428 ? -3.342 2.350 5.795 1.00 53.46 424 TYR A N 1
ATOM 2950 C CA . TYR A 1 428 ? -4.608 2.667 6.452 1.00 52.91 424 TYR A CA 1
ATOM 2951 C C . TYR A 1 428 ? -5.729 3.201 5.535 1.00 54.03 424 TYR A C 1
ATOM 2952 O O . TYR A 1 428 ? -6.823 3.468 6.004 1.00 55.74 424 TYR A O 1
ATOM 2961 N N . GLY A 1 429 ? -5.445 3.388 4.250 1.00 56.12 425 GLY A N 1
ATOM 2962 C CA . GLY A 1 429 ? -6.491 3.582 3.240 1.00 63.87 425 GLY A CA 1
ATOM 2963 C C . GLY A 1 429 ? -7.019 2.226 2.755 1.00 67.99 425 GLY A C 1
ATOM 2964 O O . GLY A 1 429 ? -7.848 2.190 1.831 1.00 63.61 425 GLY A O 1
ATOM 2966 N N . ASP B 2 28 ? 3.974 -13.177 -10.787 1.00 83.18 1 ASP B N 1
ATOM 2967 C CA . ASP B 2 28 ? 4.850 -13.737 -9.699 1.00 84.04 1 ASP B CA 1
ATOM 2968 C C . ASP B 2 28 ? 5.122 -12.801 -8.510 1.00 78.39 1 ASP B C 1
ATOM 2969 O O . ASP B 2 28 ? 4.979 -11.559 -8.609 1.00 76.72 1 ASP B O 1
ATOM 2974 N N . LEU B 2 29 ? 5.499 -13.413 -7.389 1.00 67.72 2 LEU B N 1
ATOM 2975 C CA . LEU B 2 29 ? 5.810 -12.678 -6.166 1.00 57.62 2 LEU B CA 1
ATOM 2976 C C . LEU B 2 29 ? 7.137 -11.906 -6.295 1.00 59.54 2 LEU B C 1
ATOM 2977 O O . LEU B 2 29 ? 7.261 -10.764 -5.813 1.00 52.04 2 LEU B O 1
ATOM 2982 N N . ARG B 2 30 ? 8.118 -12.512 -6.966 1.00 57.62 3 ARG B N 1
ATOM 2983 C CA . ARG B 2 30 ? 9.352 -11.808 -7.283 1.00 55.19 3 ARG B CA 1
ATOM 2984 C C . ARG B 2 30 ? 9.100 -10.382 -7.779 1.00 57.65 3 ARG B C 1
ATOM 2985 O O . ARG B 2 30 ? 9.639 -9.433 -7.210 1.00 68.51 3 ARG B O 1
ATOM 2993 N N . GLY B 2 31 ? 8.269 -10.223 -8.806 1.00 53.59 4 GLY B N 1
ATOM 2994 C CA . GLY B 2 31 ? 8.016 -8.898 -9.369 1.00 42.89 4 GLY B CA 1
ATOM 2995 C C . GLY B 2 31 ? 7.248 -8.034 -8.394 1.00 43.66 4 GLY B C 1
ATOM 2996 O O . GLY B 2 31 ? 7.449 -6.812 -8.310 1.00 48.20 4 GLY B O 1
ATOM 2997 N N . ALA B 2 32 ? 6.355 -8.672 -7.648 1.00 43.66 5 ALA B N 1
ATOM 2998 C CA . ALA B 2 32 ? 5.524 -7.979 -6.684 1.00 41.50 5 ALA B CA 1
ATOM 2999 C C . ALA B 2 32 ? 6.372 -7.335 -5.570 1.00 43.24 5 ALA B C 1
ATOM 3000 O O . ALA B 2 32 ? 6.095 -6.223 -5.150 1.00 43.23 5 ALA B O 1
ATOM 3002 N N . LEU B 2 33 ? 7.419 -8.037 -5.140 1.00 44.99 6 LEU B N 1
ATOM 3003 C CA . LEU B 2 33 ? 8.311 -7.561 -4.085 1.00 45.58 6 LEU B CA 1
ATOM 3004 C C . LEU B 2 33 ? 9.210 -6.461 -4.584 1.00 48.38 6 LEU B C 1
ATOM 3005 O O . LEU B 2 33 ? 9.440 -5.497 -3.844 1.00 58.67 6 LEU B O 1
ATOM 3010 N N . LEU B 2 34 ? 9.684 -6.592 -5.830 1.00 47.82 7 LEU B N 1
ATOM 3011 C CA . LEU B 2 34 ? 10.523 -5.575 -6.485 1.00 44.21 7 LEU B CA 1
ATOM 3012 C C . LEU B 2 34 ? 9.754 -4.292 -6.624 1.00 48.25 7 LEU B C 1
ATOM 3013 O O . LEU B 2 34 ? 10.317 -3.210 -6.410 1.00 52.84 7 LEU B O 1
ATOM 3018 N N . ALA B 2 35 ? 8.459 -4.429 -6.922 1.00 48.37 8 ALA B N 1
ATOM 3019 C CA . ALA B 2 35 ? 7.586 -3.296 -7.197 1.00 47.23 8 ALA B CA 1
ATOM 3020 C C . ALA B 2 35 ? 6.953 -2.686 -5.939 1.00 49.24 8 ALA B C 1
ATOM 3021 O O . ALA B 2 35 ? 6.844 -1.457 -5.834 1.00 48.63 8 ALA B O 1
ATOM 3023 N N . GLY B 2 36 ? 6.551 -3.539 -4.989 1.00 49.55 9 GLY B N 1
ATOM 3024 C CA . GLY B 2 36 ? 5.841 -3.130 -3.751 1.00 51.22 9 GLY B CA 1
ATOM 3025 C C . GLY B 2 36 ? 6.392 -1.901 -3.022 1.00 55.72 9 GLY B C 1
ATOM 3026 O O . GLY B 2 36 ? 5.619 -1.048 -2.513 1.00 47.64 9 GLY B O 1
ATOM 3027 N N . ASN B 2 37 ? 7.730 -1.811 -3.007 1.00 48.17 10 ASN B N 1
ATOM 3028 C CA . ASN B 2 37 ? 8.438 -0.754 -2.331 1.00 44.17 10 ASN B CA 1
ATOM 3029 C C . ASN B 2 37 ? 8.208 0.612 -2.968 1.00 44.38 10 ASN B C 1
ATOM 3030 O O . ASN B 2 37 ? 8.215 1.639 -2.283 1.00 45.13 10 ASN B O 1
ATOM 3035 N N . CYS B 2 38 ? 7.953 0.624 -4.265 1.00 43.81 11 CYS B N 1
ATOM 3036 C CA . CYS B 2 38 ? 7.637 1.870 -4.971 1.00 46.71 11 CYS B CA 1
ATOM 3037 C C . CYS B 2 38 ? 6.377 2.495 -4.440 1.00 46.42 11 CYS B C 1
ATOM 3038 O O . CYS B 2 38 ? 6.256 3.717 -4.424 1.00 50.20 11 CYS B O 1
ATOM 3041 N N . TYR B 2 39 ? 5.442 1.662 -3.992 1.00 46.47 12 TYR B N 1
ATOM 3042 C CA . TYR B 2 39 ? 4.193 2.191 -3.469 1.00 48.05 12 TYR B CA 1
ATOM 3043 C C . TYR B 2 39 ? 4.421 2.886 -2.138 1.00 48.88 12 TYR B C 1
ATOM 3044 O O . TYR B 2 39 ? 3.659 3.772 -1.774 1.00 50.74 12 TYR B O 1
ATOM 3053 N N . GLY B 2 40 ? 5.486 2.487 -1.438 1.00 50.99 13 GLY B N 1
ATOM 3054 C CA . GLY B 2 40 ? 5.914 3.103 -0.187 1.00 46.12 13 GLY B CA 1
ATOM 3055 C C . GLY B 2 40 ? 5.991 4.614 -0.272 1.00 46.36 13 GLY B C 1
ATOM 3056 O O . GLY B 2 40 ? 5.466 5.295 0.613 1.00 54.19 13 GLY B O 1
ATOM 3057 N N . CYS B 2 41 ? 6.613 5.144 -1.329 1.00 45.02 14 CYS B N 1
ATOM 3058 C CA . CYS B 2 41 ? 6.594 6.605 -1.598 1.00 48.25 14 CYS B CA 1
ATOM 3059 C C . CYS B 2 41 ? 5.525 7.040 -2.585 1.00 51.18 14 CYS B C 1
ATOM 3060 O O . CYS B 2 41 ? 5.004 8.155 -2.458 1.00 50.71 14 CYS B O 1
ATOM 3063 N N . HIS B 2 42 ? 5.242 6.195 -3.588 1.00 47.86 15 HIS B N 1
ATOM 3064 C CA . HIS B 2 42 ? 4.413 6.620 -4.721 1.00 44.58 15 HIS B CA 1
ATOM 3065 C C . HIS B 2 42 ? 2.902 6.402 -4.446 1.00 49.60 15 HIS B C 1
ATOM 3066 O O . HIS B 2 42 ? 2.063 6.821 -5.247 1.00 51.91 15 HIS B O 1
ATOM 3073 N N . GLY B 2 43 ? 2.560 5.805 -3.297 1.00 46.74 16 GLY B N 1
ATOM 3074 C CA . GLY B 2 43 ? 1.150 5.649 -2.874 1.00 44.55 16 GLY B CA 1
ATOM 3075 C C . GLY B 2 43 ? 0.617 4.298 -3.271 1.00 46.62 16 GLY B C 1
ATOM 3076 O O . GLY B 2 43 ? 1.257 3.643 -4.085 1.00 46.63 16 GLY B O 1
ATOM 3077 N N . PRO B 2 44 ? -0.569 3.880 -2.740 1.00 54.12 17 PRO B N 1
ATOM 3078 C CA . PRO B 2 44 ? -1.020 2.492 -3.034 1.00 52.00 17 PRO B CA 1
ATOM 3079 C C . PRO B 2 44 ? -1.277 2.366 -4.522 1.00 55.77 17 PRO B C 1
ATOM 3080 O O . PRO B 2 44 ? -1.909 3.263 -5.109 1.00 55.16 17 PRO B O 1
ATOM 3084 N N . ASN B 2 45 ? -0.732 1.304 -5.126 1.00 62.23 18 ASN B N 1
ATOM 3085 C CA . ASN B 2 45 ? -0.770 1.067 -6.588 1.00 65.21 18 ASN B CA 1
ATOM 3086 C C . ASN B 2 45 ? -0.519 2.285 -7.509 1.00 63.18 18 ASN B C 1
ATOM 3087 O O . ASN B 2 45 ? -1.178 2.451 -8.538 1.00 77.77 18 ASN B O 1
ATOM 3092 N N . GLY B 2 46 ? 0.427 3.136 -7.126 1.00 57.24 19 GLY B N 1
ATOM 3093 C CA . GLY B 2 46 ? 0.766 4.356 -7.879 1.00 57.64 19 GLY B CA 1
ATOM 3094 C C . GLY B 2 46 ? -0.106 5.608 -7.732 1.00 58.51 19 GLY B C 1
ATOM 3095 O O . GLY B 2 46 ? 0.120 6.626 -8.426 1.00 58.30 19 GLY B O 1
ATOM 3096 N N . ASP B 2 47 ? -1.094 5.562 -6.842 1.00 52.84 20 ASP B N 1
ATOM 3097 C CA . ASP B 2 47 ? -1.927 6.724 -6.658 1.00 57.26 20 ASP B CA 1
ATOM 3098 C C . ASP B 2 47 ? -1.440 7.593 -5.514 1.00 57.80 20 ASP B C 1
ATOM 3099 O O . ASP B 2 47 ? -1.676 7.329 -4.317 1.00 56.10 20 ASP B O 1
ATOM 3104 N N . SER B 2 48 ? -0.741 8.642 -5.916 1.00 52.96 21 SER B N 1
ATOM 3105 C CA . SER B 2 48 ? -0.114 9.515 -4.975 1.00 51.77 21 SER B CA 1
ATOM 3106 C C . SER B 2 48 ? -1.174 10.412 -4.344 1.00 52.55 21 SER B C 1
ATOM 3107 O O . SER B 2 48 ? -2.080 10.836 -5.041 1.00 58.29 21 SER B O 1
ATOM 3110 N N . GLN B 2 49 ? -1.056 10.706 -3.041 1.00 51.30 22 GLN B N 1
ATOM 3111 C CA . GLN B 2 49 ? -1.854 11.769 -2.401 1.00 48.62 22 GLN B CA 1
ATOM 3112 C C . GLN B 2 49 ? -1.295 13.150 -2.685 1.00 50.23 22 GLN B C 1
ATOM 3113 O O . GLN B 2 49 ? -1.918 14.151 -2.327 1.00 61.85 22 GLN B O 1
ATOM 3119 N N . GLY B 2 50 ? -0.114 13.208 -3.301 1.00 47.38 23 GLY B N 1
ATOM 3120 C CA . GLY B 2 50 ? 0.491 14.477 -3.695 1.00 48.29 23 GLY B CA 1
ATOM 3121 C C . GLY B 2 50 ? 1.971 14.551 -3.396 1.00 48.58 23 GLY B C 1
ATOM 3122 O O . GLY B 2 50 ? 2.535 13.679 -2.740 1.00 55.12 23 GLY B O 1
ATOM 3123 N N . GLY B 2 51 ? 2.591 15.613 -3.874 1.00 44.98 24 GLY B N 1
ATOM 3124 C CA . GLY B 2 51 ? 4.005 15.840 -3.710 1.00 43.80 24 GLY B CA 1
ATOM 3125 C C . GLY B 2 51 ? 4.782 15.004 -4.688 1.00 49.42 24 GLY B C 1
ATOM 3126 O O . GLY B 2 51 ? 5.216 15.493 -5.750 1.00 56.11 24 GLY B O 1
ATOM 3127 N N . ILE B 2 52 ? 4.967 13.739 -4.312 1.00 48.44 25 ILE B N 1
ATOM 3128 C CA . ILE B 2 52 ? 5.684 12.772 -5.122 1.00 47.42 25 ILE B CA 1
ATOM 3129 C C . ILE B 2 52 ? 4.709 12.502 -6.277 1.00 49.86 25 ILE B C 1
ATOM 3130 O O . ILE B 2 52 ? 3.511 12.359 -6.035 1.00 47.61 25 ILE B O 1
ATOM 3135 N N . PRO B 2 53 ? 5.192 12.500 -7.536 1.00 52.16 26 PRO B N 1
ATOM 3136 C CA . PRO B 2 53 ? 4.230 12.243 -8.626 1.00 54.71 26 PRO B CA 1
ATOM 3137 C C . PRO B 2 53 ? 3.615 10.831 -8.577 1.00 50.47 26 PRO B C 1
ATOM 3138 O O . PRO B 2 53 ? 4.106 9.963 -7.823 1.00 43.87 26 PRO B O 1
ATOM 3142 N N . SER B 2 54 ? 2.522 10.667 -9.329 1.00 49.82 27 SER B N 1
ATOM 3143 C CA . SER B 2 54 ? 1.748 9.410 -9.430 1.00 55.65 27 SER B CA 1
ATOM 3144 C C . SER B 2 54 ? 2.449 8.427 -10.370 1.00 57.51 27 SER B C 1
ATOM 3145 O O . SER B 2 54 ? 3.331 8.800 -11.148 1.00 62.30 27 SER B O 1
ATOM 3148 N N . LEU B 2 55 ? 2.064 7.165 -10.300 1.00 57.88 28 LEU B N 1
ATOM 3149 C CA . LEU B 2 55 ? 2.759 6.165 -11.078 1.00 65.57 28 LEU B CA 1
ATOM 3150 C C . LEU B 2 55 ? 1.798 5.431 -12.019 1.00 73.29 28 LEU B C 1
ATOM 3151 O O . LEU B 2 55 ? 2.152 5.110 -13.162 1.00 78.33 28 LEU B O 1
ATOM 3156 N N . SER B 2 56 ? 0.577 5.227 -11.516 1.00 76.19 29 SER B N 1
ATOM 3157 C CA . SER B 2 56 ? -0.502 4.448 -12.137 1.00 81.10 29 SER B CA 1
ATOM 3158 C C . SER B 2 56 ? -0.768 4.751 -13.623 1.00 82.83 29 SER B C 1
ATOM 3159 O O . SER B 2 56 ? -0.905 3.796 -14.421 1.00 70.11 29 SER B O 1
ATOM 3162 N N . GLY B 2 57 ? -0.809 6.049 -13.984 1.00 74.48 30 GLY B N 1
ATOM 3163 C CA . GLY B 2 57 ? -1.079 6.482 -15.372 1.00 70.08 30 GLY B CA 1
ATOM 3164 C C . GLY B 2 57 ? 0.123 6.511 -16.309 1.00 67.02 30 GLY B C 1
ATOM 3165 O O . GLY B 2 57 ? 0.307 7.471 -17.041 1.00 65.50 30 GLY B O 1
ATOM 3166 N N . LEU B 2 58 ? 0.932 5.455 -16.268 1.00 71.15 31 LEU B N 1
ATOM 3167 C CA . LEU B 2 58 ? 2.197 5.326 -16.992 1.00 71.35 31 LEU B CA 1
ATOM 3168 C C . LEU B 2 58 ? 2.335 3.878 -17.404 1.00 69.11 31 LEU B C 1
ATOM 3169 O O . LEU B 2 58 ? 1.938 2.979 -16.652 1.00 73.87 31 LEU B O 1
ATOM 3174 N N . ASP B 2 59 ? 2.926 3.633 -18.563 1.00 64.40 32 ASP B N 1
ATOM 3175 C CA . ASP B 2 59 ? 3.160 2.247 -18.993 1.00 73.65 32 ASP B CA 1
ATOM 3176 C C . ASP B 2 59 ? 4.628 1.767 -18.786 1.00 75.36 32 ASP B C 1
ATOM 3177 O O . ASP B 2 59 ? 5.538 2.597 -18.552 1.00 67.68 32 ASP B O 1
ATOM 3182 N N . ALA B 2 60 ? 4.831 0.439 -18.895 1.00 65.26 33 ALA B N 1
ATOM 3183 C CA . ALA B 2 60 ? 6.120 -0.223 -18.694 1.00 59.45 33 ALA B CA 1
ATOM 3184 C C . ALA B 2 60 ? 7.286 0.574 -19.275 1.00 64.50 33 ALA B C 1
ATOM 3185 O O . ALA B 2 60 ? 8.271 0.882 -18.590 1.00 72.91 33 ALA B O 1
ATOM 3187 N N . ASP B 2 61 ? 7.125 0.961 -20.527 1.00 70.46 34 ASP B N 1
ATOM 3188 C CA . ASP B 2 61 ? 8.169 1.587 -21.291 1.00 72.54 34 ASP B CA 1
ATOM 3189 C C . ASP B 2 61 ? 8.600 2.893 -20.656 1.00 70.11 34 ASP B C 1
ATOM 3190 O O . ASP B 2 61 ? 9.810 3.105 -20.469 1.00 70.66 34 ASP B O 1
ATOM 3195 N N . GLN B 2 62 ? 7.620 3.737 -20.299 1.00 59.94 35 GLN B N 1
ATOM 3196 C CA . GLN B 2 62 ? 7.895 5.014 -19.601 1.00 58.21 35 GLN B CA 1
ATOM 3197 C C . GLN B 2 62 ? 8.628 4.805 -18.282 1.00 54.08 35 GLN B C 1
ATOM 3198 O O . GLN B 2 62 ? 9.662 5.453 -18.024 1.00 50.28 35 GLN B O 1
ATOM 3204 N N . ILE B 2 63 ? 8.113 3.872 -17.475 1.00 51.92 36 ILE B N 1
ATOM 3205 C CA . ILE B 2 63 ? 8.716 3.590 -16.192 1.00 51.73 36 ILE B CA 1
ATOM 3206 C C . ILE B 2 63 ? 10.147 3.132 -16.414 1.00 54.27 36 ILE B C 1
ATOM 3207 O O . ILE B 2 63 ? 11.067 3.769 -15.913 1.00 58.46 36 ILE B O 1
ATOM 3212 N N . ALA B 2 64 ? 10.342 2.079 -17.202 1.00 55.74 37 ALA B N 1
ATOM 3213 C CA . ALA B 2 64 ? 11.692 1.536 -17.388 1.00 57.72 37 ALA B CA 1
ATOM 3214 C C . ALA B 2 64 ? 12.632 2.630 -17.902 1.00 58.69 37 ALA B C 1
ATOM 3215 O O . ALA B 2 64 ? 13.716 2.801 -17.374 1.00 57.86 37 ALA B O 1
ATOM 3217 N N . GLU B 2 65 ? 12.175 3.400 -18.893 1.00 63.99 38 GLU B N 1
ATOM 3218 C CA . GLU B 2 65 ? 13.050 4.296 -19.634 1.00 66.29 38 GLU B CA 1
ATOM 3219 C C . GLU B 2 65 ? 13.528 5.409 -18.716 1.00 67.93 38 GLU B C 1
ATOM 3220 O O . GLU B 2 65 ? 14.643 5.882 -18.878 1.00 77.01 38 GLU B O 1
ATOM 3222 N N . THR B 2 66 ? 12.706 5.787 -17.730 1.00 73.43 39 THR B N 1
ATOM 3223 C CA . THR B 2 66 ? 13.089 6.851 -16.761 1.00 70.56 39 THR B CA 1
ATOM 3224 C C . THR B 2 66 ? 13.784 6.371 -15.485 1.00 63.58 39 THR B C 1
ATOM 3225 O O . THR B 2 66 ? 14.620 7.088 -14.937 1.00 61.43 39 THR B O 1
ATOM 3229 N N . MET B 2 67 ? 13.472 5.149 -15.047 1.00 57.68 40 MET B N 1
ATOM 3230 C CA . MET B 2 67 ? 14.278 4.454 -14.046 1.00 58.60 40 MET B CA 1
ATOM 3231 C C . MET B 2 67 ? 15.732 4.536 -14.472 1.00 59.17 40 MET B C 1
ATOM 3232 O O . MET B 2 67 ? 16.559 5.109 -13.758 1.00 65.33 40 MET B O 1
ATOM 3237 N N . LEU B 2 68 ? 16.009 4.020 -15.673 1.00 56.55 41 LEU B N 1
ATOM 3238 C CA . LEU B 2 68 ? 17.364 3.976 -16.234 1.00 58.40 41 LEU B CA 1
ATOM 3239 C C . LEU B 2 68 ? 17.943 5.373 -16.397 1.00 58.45 41 LEU B C 1
ATOM 3240 O O . LEU B 2 68 ? 19.156 5.552 -16.175 1.00 59.45 41 LEU B O 1
ATOM 3245 N N . ALA B 2 69 ? 17.077 6.338 -16.767 1.00 53.29 42 ALA B N 1
ATOM 3246 C CA . ALA B 2 69 ? 17.446 7.762 -16.904 1.00 57.30 42 ALA B CA 1
ATOM 3247 C C . ALA B 2 69 ? 17.904 8.387 -15.574 1.00 61.60 42 ALA B C 1
ATOM 3248 O O . ALA B 2 69 ? 18.860 9.184 -15.537 1.00 61.66 42 ALA B O 1
ATOM 3250 N N . PHE B 2 70 ? 17.207 8.015 -14.494 1.00 59.17 43 PHE B N 1
ATOM 3251 C CA . PHE B 2 70 ? 17.538 8.467 -13.146 1.00 52.43 43 PHE B CA 1
ATOM 3252 C C . PHE B 2 70 ? 18.823 7.782 -12.711 1.00 52.30 43 PHE B C 1
ATOM 3253 O O . PHE B 2 70 ? 19.737 8.432 -12.174 1.00 54.10 43 PHE B O 1
ATOM 3261 N N . ARG B 2 71 ? 18.889 6.482 -12.991 1.00 44.19 44 ARG B N 1
ATOM 3262 C CA . ARG B 2 71 ? 20.017 5.653 -12.659 1.00 48.01 44 ARG B CA 1
ATOM 3263 C C . ARG B 2 71 ? 21.378 6.203 -13.147 1.00 47.56 44 ARG B C 1
ATOM 3264 O O . ARG B 2 71 ? 22.321 6.331 -12.376 1.00 49.55 44 ARG B O 1
ATOM 3272 N N . SER B 2 72 ? 21.471 6.561 -14.409 1.00 50.50 45 SER B N 1
ATOM 3273 C CA . SER B 2 72 ? 22.738 7.046 -14.982 1.00 58.20 45 SER B CA 1
ATOM 3274 C C . SER B 2 72 ? 23.004 8.545 -14.746 1.00 57.79 45 SER B C 1
ATOM 3275 O O . SER B 2 72 ? 24.126 9.030 -14.907 1.00 60.14 45 SER B O 1
ATOM 3278 N N . GLY B 2 73 ? 21.960 9.292 -14.423 1.00 60.80 46 GLY B N 1
ATOM 3279 C CA . GLY B 2 73 ? 22.118 10.706 -14.178 1.00 59.80 46 GLY B CA 1
ATOM 3280 C C . GLY B 2 73 ? 21.363 11.561 -15.156 1.00 62.60 46 GLY B C 1
ATOM 3281 O O . GLY B 2 73 ? 20.938 12.646 -14.797 1.00 76.25 46 GLY B O 1
ATOM 3282 N N . THR B 2 74 ? 21.198 11.079 -16.384 1.00 63.80 47 THR B N 1
ATOM 3283 C CA . THR B 2 74 ? 20.512 11.796 -17.466 1.00 70.18 47 THR B CA 1
ATOM 3284 C C . THR B 2 74 ? 19.368 12.658 -16.980 1.00 73.39 47 THR B C 1
ATOM 3285 O O . THR B 2 74 ? 19.213 13.806 -17.414 1.00 73.93 47 THR B O 1
ATOM 3289 N N . ARG B 2 75 ? 18.554 12.056 -16.112 1.00 69.79 48 ARG B N 1
ATOM 3290 C CA . ARG B 2 75 ? 17.465 12.731 -15.446 1.00 70.49 48 ARG B CA 1
ATOM 3291 C C . ARG B 2 75 ? 17.869 12.915 -13.965 1.00 69.07 48 ARG B C 1
ATOM 3292 O O . ARG B 2 75 ? 18.156 11.933 -13.251 1.00 65.01 48 ARG B O 1
ATOM 3300 N N . GLU B 2 76 ? 17.953 14.188 -13.557 1.00 72.40 49 GLU B N 1
ATOM 3301 C CA . GLU B 2 76 ? 18.301 14.640 -12.193 1.00 68.86 49 GLU B CA 1
ATOM 3302 C C . GLU B 2 76 ? 17.246 14.173 -11.190 1.00 66.61 49 GLU B C 1
ATOM 3303 O O . GLU B 2 76 ? 16.042 14.324 -11.448 1.00 68.25 49 GLU B O 1
ATOM 3309 N N . SER B 2 77 ? 17.669 13.605 -10.063 1.00 60.22 50 SER B N 1
ATOM 3310 C CA . SER B 2 77 ? 16.690 13.228 -9.025 1.00 57.33 50 SER B CA 1
ATOM 3311 C C . SER B 2 77 ? 17.036 13.849 -7.681 1.00 55.22 50 SER B C 1
ATOM 3312 O O . SER B 2 77 ? 18.183 14.246 -7.474 1.00 55.52 50 SER B O 1
ATOM 3315 N N . THR B 2 78 ? 16.047 13.972 -6.793 1.00 53.47 51 THR B N 1
ATOM 3316 C CA . THR B 2 78 ? 16.340 14.198 -5.366 1.00 51.23 51 THR B CA 1
ATOM 3317 C C . THR B 2 78 ? 16.655 12.899 -4.670 1.00 47.91 51 THR B C 1
ATOM 3318 O O . THR B 2 78 ? 17.520 12.872 -3.825 1.00 56.94 51 THR B O 1
ATOM 3322 N N . VAL B 2 79 ? 15.969 11.826 -5.043 1.00 46.51 52 VAL B N 1
ATOM 3323 C CA . VAL B 2 79 ? 16.158 10.513 -4.415 1.00 46.35 52 VAL B CA 1
ATOM 3324 C C . VAL B 2 79 ? 16.045 9.343 -5.398 1.00 48.16 52 VAL B C 1
ATOM 3325 O O . VAL B 2 79 ? 16.448 8.226 -5.076 1.00 44.41 52 VAL B O 1
ATOM 3329 N N . MET B 2 80 ? 15.509 9.602 -6.595 1.00 48.69 53 MET B N 1
ATOM 3330 C CA . MET B 2 80 ? 15.296 8.515 -7.554 1.00 48.21 53 MET B CA 1
ATOM 3331 C C . MET B 2 80 ? 16.523 7.756 -8.033 1.00 48.30 53 MET B C 1
ATOM 3332 O O . MET B 2 80 ? 16.433 6.553 -8.233 1.00 54.91 53 MET B O 1
ATOM 3337 N N . GLN B 2 81 ? 17.655 8.435 -8.211 1.00 46.91 54 GLN B N 1
ATOM 3338 C CA . GLN B 2 81 ? 18.898 7.724 -8.486 1.00 46.95 54 GLN B CA 1
ATOM 3339 C C . GLN B 2 81 ? 19.323 6.820 -7.317 1.00 50.46 54 GLN B C 1
ATOM 3340 O O . GLN B 2 81 ? 19.779 5.687 -7.547 1.00 49.09 54 GLN B O 1
ATOM 3346 N N . ARG B 2 82 ? 19.180 7.317 -6.078 1.00 46.19 55 ARG B N 1
ATOM 3347 C CA . ARG B 2 82 ? 19.552 6.507 -4.927 1.00 45.32 55 ARG B CA 1
ATOM 3348 C C . ARG B 2 82 ? 18.784 5.193 -4.963 1.00 46.70 55 ARG B C 1
ATOM 3349 O O . ARG B 2 82 ? 19.366 4.118 -4.759 1.00 53.56 55 ARG B O 1
ATOM 3357 N N . GLN B 2 83 ? 17.503 5.289 -5.311 1.00 45.40 56 GLN B N 1
ATOM 3358 C CA . GLN B 2 83 ? 16.618 4.144 -5.386 1.00 45.33 56 GLN B CA 1
ATOM 3359 C C . GLN B 2 83 ? 16.888 3.325 -6.660 1.00 48.09 56 GLN B C 1
ATOM 3360 O O . GLN B 2 83 ? 17.232 2.137 -6.568 1.00 47.88 56 GLN B O 1
ATOM 3366 N N . ALA B 2 84 ? 16.745 3.969 -7.824 1.00 47.60 57 ALA B N 1
ATOM 3367 C CA . ALA B 2 84 ? 16.956 3.363 -9.150 1.00 52.56 57 ALA B CA 1
ATOM 3368 C C . ALA B 2 84 ? 18.263 2.544 -9.330 1.00 57.06 57 ALA B C 1
ATOM 3369 O O . ALA B 2 84 ? 18.223 1.435 -9.897 1.00 59.08 57 ALA B O 1
ATOM 3371 N N . SER B 2 85 ? 19.385 3.091 -8.833 1.00 53.11 58 SER B N 1
ATOM 3372 C CA . SER B 2 85 ? 20.700 2.448 -8.824 1.00 51.87 58 SER B CA 1
ATOM 3373 C C . SER B 2 85 ? 20.721 1.144 -8.010 1.00 53.32 58 SER B C 1
ATOM 3374 O O . SER B 2 85 ? 21.578 0.275 -8.206 1.00 52.38 58 SER B O 1
ATOM 3377 N N . GLY B 2 86 ? 19.765 0.997 -7.105 1.00 49.86 59 GLY B N 1
ATOM 3378 C CA . GLY B 2 86 ? 19.657 -0.204 -6.296 1.00 49.50 59 GLY B CA 1
ATOM 3379 C C . GLY B 2 86 ? 19.189 -1.422 -7.054 1.00 51.51 59 GLY B C 1
ATOM 3380 O O . GLY B 2 86 ? 19.293 -2.551 -6.547 1.00 52.64 59 GLY B O 1
ATOM 3381 N N . TYR B 2 87 ? 18.673 -1.192 -8.266 1.00 49.68 60 TYR B N 1
ATOM 3382 C CA . TYR B 2 87 ? 18.192 -2.265 -9.130 1.00 46.92 60 TYR B CA 1
ATOM 3383 C C . TYR B 2 87 ? 19.019 -2.505 -10.379 1.00 51.88 60 TYR B C 1
ATOM 3384 O O . TYR B 2 87 ? 19.604 -1.577 -10.950 1.00 63.63 60 TYR B O 1
ATOM 3393 N N . SER B 2 88 ? 19.037 -3.758 -10.810 1.00 52.66 61 SER B N 1
ATOM 3394 C CA . SER B 2 88 ? 19.593 -4.126 -12.094 1.00 59.15 61 SER B CA 1
ATOM 3395 C C . SER B 2 88 ? 18.621 -3.774 -13.232 1.00 64.18 61 SER B C 1
ATOM 3396 O O . SER B 2 88 ? 17.430 -3.514 -13.004 1.00 69.56 61 SER B O 1
ATOM 3399 N N . GLU B 2 89 ? 19.142 -3.795 -14.455 1.00 68.16 62 GLU B N 1
ATOM 3400 C CA . GLU B 2 89 ? 18.352 -3.616 -15.686 1.00 67.85 62 GLU B CA 1
ATOM 3401 C C . GLU B 2 89 ? 17.212 -4.629 -15.857 1.00 61.73 62 GLU B C 1
ATOM 3402 O O . GLU B 2 89 ? 16.126 -4.264 -16.295 1.00 51.40 62 GLU B O 1
ATOM 3408 N N . ASP B 2 90 ? 17.465 -5.890 -15.502 1.00 67.20 63 ASP B N 1
ATOM 3409 C CA . ASP B 2 90 ? 16.425 -6.932 -15.460 1.00 67.31 63 ASP B CA 1
ATOM 3410 C C . ASP B 2 90 ? 15.301 -6.644 -14.483 1.00 69.05 63 ASP B C 1
ATOM 3411 O O . ASP B 2 90 ? 14.117 -6.784 -14.825 1.00 63.25 63 ASP B O 1
ATOM 3416 N N . GLU B 2 91 ? 15.688 -6.246 -13.266 1.00 71.75 64 GLU B N 1
ATOM 3417 C CA . GLU B 2 91 ? 14.741 -5.944 -12.201 1.00 63.76 64 GLU B CA 1
ATOM 3418 C C . GLU B 2 91 ? 13.893 -4.726 -12.561 1.00 62.40 64 GLU B C 1
ATOM 3419 O O . GLU B 2 91 ? 12.676 -4.763 -12.358 1.00 58.81 64 GLU B O 1
ATOM 3425 N N . ILE B 2 92 ? 14.535 -3.689 -13.121 1.00 53.11 65 ILE B N 1
ATOM 3426 C CA . ILE B 2 92 ? 13.850 -2.507 -13.653 1.00 53.40 65 ILE B CA 1
ATOM 3427 C C . ILE B 2 92 ? 12.740 -2.840 -14.676 1.00 54.95 65 ILE B C 1
ATOM 3428 O O . ILE B 2 92 ? 11.660 -2.222 -14.656 1.00 56.17 65 ILE B O 1
ATOM 3433 N N . ALA B 2 93 ? 12.990 -3.834 -15.531 1.00 54.21 66 ALA B N 1
ATOM 3434 C CA . ALA B 2 93 ? 11.983 -4.327 -16.479 1.00 52.89 66 ALA B CA 1
ATOM 3435 C C . ALA B 2 93 ? 10.832 -5.010 -15.740 1.00 54.72 66 ALA B C 1
ATOM 3436 O O . ALA B 2 93 ? 9.670 -4.693 -16.016 1.00 64.89 66 ALA B O 1
ATOM 3438 N N . SER B 2 94 ? 11.133 -5.904 -14.792 1.00 49.71 67 SER B N 1
ATOM 3439 C CA . SER B 2 94 ? 10.091 -6.537 -13.962 1.00 51.85 67 SER B CA 1
ATOM 3440 C C . SER B 2 94 ? 9.224 -5.491 -13.250 1.00 54.56 67 SER B C 1
ATOM 3441 O O . SER B 2 94 ? 7.998 -5.562 -13.287 1.00 64.53 67 SER B O 1
ATOM 3444 N N . ILE B 2 95 ? 9.871 -4.517 -12.619 1.00 51.49 68 ILE B N 1
ATOM 3445 C CA . ILE B 2 95 ? 9.192 -3.462 -11.860 1.00 50.92 68 ILE B CA 1
ATOM 3446 C C . ILE B 2 95 ? 8.279 -2.683 -12.801 1.00 52.30 68 ILE B C 1
ATOM 3447 O O . ILE B 2 95 ? 7.096 -2.433 -12.489 1.00 49.67 68 ILE B O 1
ATOM 3452 N N . ALA B 2 96 ? 8.849 -2.327 -13.954 1.00 53.86 69 ALA B N 1
ATOM 3453 C CA . ALA B 2 96 ? 8.157 -1.541 -14.965 1.00 57.95 69 ALA B CA 1
ATOM 3454 C C . ALA B 2 96 ? 6.841 -2.251 -15.361 1.00 61.30 69 ALA B C 1
ATOM 3455 O O . ALA B 2 96 ? 5.747 -1.711 -15.141 1.00 59.55 69 ALA B O 1
ATOM 3457 N N . GLN B 2 97 ? 6.972 -3.482 -15.863 1.00 64.76 70 GLN B N 1
ATOM 3458 C CA . GLN B 2 97 ? 5.857 -4.352 -16.223 1.00 68.86 70 GLN B CA 1
ATOM 3459 C C . GLN B 2 97 ? 4.784 -4.391 -15.130 1.00 69.32 70 GLN B C 1
ATOM 3460 O O . GLN B 2 97 ? 3.659 -3.924 -15.339 1.00 71.33 70 GLN B O 1
ATOM 3466 N N . HIS B 2 98 ? 5.162 -4.921 -13.967 1.00 62.77 71 HIS B N 1
ATOM 3467 C CA . HIS B 2 98 ? 4.260 -5.114 -12.840 1.00 59.92 71 HIS B CA 1
ATOM 3468 C C . HIS B 2 98 ? 3.446 -3.869 -12.415 1.00 57.79 71 HIS B C 1
ATOM 3469 O O . HIS B 2 98 ? 2.245 -3.989 -12.131 1.00 57.93 71 HIS B O 1
ATOM 3476 N N . ILE B 2 99 ? 4.060 -2.688 -12.403 1.00 53.37 72 ILE B N 1
ATOM 3477 C CA . ILE B 2 99 ? 3.304 -1.480 -12.031 1.00 60.11 72 ILE B CA 1
ATOM 3478 C C . ILE B 2 99 ? 2.240 -1.122 -13.080 1.00 65.08 72 ILE B C 1
ATOM 3479 O O . ILE B 2 99 ? 1.081 -0.917 -12.725 1.00 78.53 72 ILE B O 1
ATOM 3484 N N . ALA B 2 100 ? 2.628 -1.098 -14.357 1.00 71.13 73 ALA B N 1
ATOM 3485 C CA . ALA B 2 100 ? 1.707 -0.819 -15.469 1.00 69.27 73 ALA B CA 1
ATOM 3486 C C . ALA B 2 100 ? 0.580 -1.873 -15.645 1.00 74.91 73 ALA B C 1
ATOM 3487 O O . ALA B 2 100 ? -0.583 -1.499 -15.870 1.00 80.47 73 ALA B O 1
ATOM 3489 N N . GLN B 2 101 ? 0.932 -3.163 -15.536 1.00 70.76 74 GLN B N 1
ATOM 3490 C CA . GLN B 2 101 ? -0.015 -4.285 -15.604 1.00 69.95 74 GLN B CA 1
ATOM 3491 C C . GLN B 2 101 ? -1.092 -4.142 -14.510 1.00 76.23 74 GLN B C 1
ATOM 3492 O O . GLN B 2 101 ? -2.277 -4.325 -14.784 1.00 77.87 74 GLN B O 1
ATOM 3495 N N . HIS B 2 102 ? -0.667 -3.764 -13.296 1.00 90.79 75 HIS B N 1
ATOM 3496 C CA . HIS B 2 102 ? -1.529 -3.677 -12.090 1.00 83.09 75 HIS B CA 1
ATOM 3497 C C . HIS B 2 102 ? -2.242 -2.330 -11.946 1.00 83.88 75 HIS B C 1
ATOM 3498 O O . HIS B 2 102 ? -1.882 -1.320 -12.575 1.00 79.32 75 HIS B O 1
ATOM 3506 N N . HIS C 3 31 ? 20.326 43.212 10.533 1.00 98.48 1 HIS M N 1
ATOM 3507 C CA . HIS C 3 31 ? 21.791 43.508 10.547 1.00 95.86 1 HIS M CA 1
ATOM 3508 C C . HIS C 3 31 ? 22.470 42.548 11.524 1.00 91.17 1 HIS M C 1
ATOM 3509 O O . HIS C 3 31 ? 22.153 41.354 11.522 1.00 95.56 1 HIS M O 1
ATOM 3516 N N . ALA C 3 32 ? 23.381 43.025 12.362 1.00 85.71 2 ALA M N 1
ATOM 3517 C CA . ALA C 3 32 ? 24.189 42.075 13.139 1.00 82.32 2 ALA M CA 1
ATOM 3518 C C . ALA C 3 32 ? 23.749 41.829 14.602 1.00 73.67 2 ALA M C 1
ATOM 3519 O O . ALA C 3 32 ? 24.315 42.408 15.518 1.00 78.94 2 ALA M O 1
ATOM 3521 N N . HIS C 3 33 ? 22.749 40.964 14.798 1.00 67.75 3 HIS M N 1
ATOM 3522 C CA . HIS C 3 33 ? 22.281 40.539 16.138 1.00 64.92 3 HIS M CA 1
ATOM 3523 C C . HIS C 3 33 ? 23.114 39.408 16.768 1.00 58.27 3 HIS M C 1
ATOM 3524 O O . HIS C 3 33 ? 23.748 38.636 16.055 1.00 61.80 3 HIS M O 1
ATOM 3531 N N . LEU C 3 34 ? 23.103 39.302 18.097 1.00 55.62 4 LEU M N 1
ATOM 3532 C CA . LEU C 3 34 ? 23.783 38.185 18.773 1.00 55.57 4 LEU M CA 1
ATOM 3533 C C . LEU C 3 34 ? 22.903 36.927 18.761 1.00 59.45 4 LEU M C 1
ATOM 3534 O O . LEU C 3 34 ? 21.750 36.998 19.189 1.00 67.25 4 LEU M O 1
ATOM 3539 N N . ARG C 3 35 ? 23.432 35.801 18.270 1.00 56.48 5 ARG M N 1
ATOM 3540 C CA . ARG C 3 35 ? 22.708 34.512 18.329 1.00 63.76 5 ARG M CA 1
ATOM 3541 C C . ARG C 3 35 ? 23.167 33.561 19.469 1.00 63.25 5 ARG M C 1
ATOM 3542 O O . ARG C 3 35 ? 22.369 32.761 19.966 1.00 69.77 5 ARG M O 1
ATOM 3550 N N . ALA C 3 36 ? 24.441 33.630 19.860 1.00 58.57 6 ALA M N 1
ATOM 3551 C CA . ALA C 3 36 ? 24.972 32.813 20.968 1.00 57.80 6 ALA M CA 1
ATOM 3552 C C . ALA C 3 36 ? 26.117 33.483 21.687 1.00 54.48 6 ALA M C 1
ATOM 3553 O O . ALA C 3 36 ? 26.872 34.238 21.088 1.00 52.27 6 ALA M O 1
ATOM 3555 N N . ALA C 3 37 ? 26.269 33.161 22.968 1.00 52.96 7 ALA M N 1
ATOM 3556 C CA . ALA C 3 37 ? 27.398 33.669 23.762 1.00 47.63 7 ALA M CA 1
ATOM 3557 C C . ALA C 3 37 ? 27.974 32.618 24.744 1.00 41.71 7 ALA M C 1
ATOM 3558 O O . ALA C 3 37 ? 27.243 31.810 25.284 1.00 36.43 7 ALA M O 1
ATOM 3560 N N . ASP C 3 38 ? 29.294 32.605 24.903 1.00 44.86 8 ASP M N 1
ATOM 3561 C CA . ASP C 3 38 ? 29.966 31.827 25.957 1.00 48.70 8 ASP M CA 1
ATOM 3562 C C . ASP C 3 38 ? 30.880 32.746 26.786 1.00 48.03 8 ASP M C 1
ATOM 3563 O O . ASP C 3 38 ? 31.931 33.197 26.281 1.00 48.52 8 ASP M O 1
ATOM 3568 N N . PRO C 3 39 ? 30.556 32.944 28.068 1.00 46.96 9 PRO M N 1
ATOM 3569 C CA . PRO C 3 39 ? 29.601 32.106 28.807 1.00 47.80 9 PRO M CA 1
ATOM 3570 C C . PRO C 3 39 ? 28.131 32.439 28.537 1.00 46.87 9 PRO M C 1
ATOM 3571 O O . PRO C 3 39 ? 27.828 33.541 28.062 1.00 48.31 9 PRO M O 1
ATOM 3575 N N . PRO C 3 40 ? 27.226 31.478 28.802 1.00 48.11 10 PRO M N 1
ATOM 3576 C CA . PRO C 3 40 ? 25.816 31.721 28.520 1.00 47.38 10 PRO M CA 1
ATOM 3577 C C . PRO C 3 40 ? 25.266 32.786 29.467 1.00 49.98 10 PRO M C 1
ATOM 3578 O O . PRO C 3 40 ? 25.859 33.042 30.517 1.00 46.75 10 PRO M O 1
ATOM 3582 N N . GLU C 3 41 ? 24.150 33.402 29.094 1.00 49.18 11 GLU M N 1
ATOM 3583 C CA . GLU C 3 41 ? 23.445 34.285 29.993 1.00 45.94 11 GLU M CA 1
ATOM 3584 C C . GLU C 3 41 ? 22.811 33.480 31.169 1.00 47.12 11 GLU M C 1
ATOM 3585 O O . GLU C 3 41 ? 21.613 33.158 31.218 1.00 53.66 11 GLU M O 1
ATOM 3591 N N . ALA C 3 42 ? 23.657 33.161 32.134 1.00 47.24 12 ALA M N 1
ATOM 3592 C CA . ALA C 3 42 ? 23.310 32.333 33.284 1.00 45.74 12 ALA M CA 1
ATOM 3593 C C . ALA C 3 42 ? 24.315 32.656 34.400 1.00 45.03 12 ALA M C 1
ATOM 3594 O O . ALA C 3 42 ? 25.234 33.448 34.168 1.00 50.96 12 ALA M O 1
ATOM 3596 N N . ILE C 3 43 ? 24.164 32.041 35.580 1.00 42.92 13 ILE M N 1
ATOM 3597 C CA . ILE C 3 43 ? 25.172 32.085 36.666 1.00 39.96 13 ILE M CA 1
ATOM 3598 C C . ILE C 3 43 ? 25.972 30.835 36.494 1.00 40.44 13 ILE M C 1
ATOM 3599 O O . ILE C 3 43 ? 25.381 29.791 36.345 1.00 47.58 13 ILE M O 1
ATOM 3604 N N . VAL C 3 44 ? 27.298 30.928 36.531 1.00 40.67 14 VAL M N 1
ATOM 3605 C CA . VAL C 3 44 ? 28.185 29.778 36.253 1.00 46.08 14 VAL M CA 1
ATOM 3606 C C . VAL C 3 44 ? 29.464 29.730 37.094 1.00 47.17 14 VAL M C 1
ATOM 3607 O O . VAL C 3 44 ? 29.943 30.755 37.549 1.00 56.20 14 VAL M O 1
ATOM 3611 N N . ASP C 3 45 ? 30.043 28.546 37.237 1.00 46.03 15 ASP M N 1
ATOM 3612 C CA . ASP C 3 45 ? 31.375 28.399 37.803 1.00 51.64 15 ASP M CA 1
ATOM 3613 C C . ASP C 3 45 ? 32.462 28.435 36.707 1.00 54.15 15 ASP M C 1
ATOM 3614 O O . ASP C 3 45 ? 32.908 27.363 36.222 1.00 52.85 15 ASP M O 1
ATOM 3619 N N . ALA C 3 46 ? 32.889 29.638 36.315 1.00 52.10 16 ALA M N 1
ATOM 3620 C CA . ALA C 3 46 ? 33.788 29.778 35.138 1.00 59.15 16 ALA M CA 1
ATOM 3621 C C . ALA C 3 46 ? 35.256 29.981 35.555 1.00 64.77 16 ALA M C 1
ATOM 3622 O O . ALA C 3 46 ? 35.822 31.058 35.415 1.00 74.80 16 ALA M O 1
ATOM 3624 N N . ALA C 3 47 ? 35.856 28.923 36.086 1.00 73.11 17 ALA M N 1
ATOM 3625 C CA . ALA C 3 47 ? 37.106 29.018 36.824 1.00 73.56 17 ALA M CA 1
ATOM 3626 C C . ALA C 3 47 ? 38.224 29.608 35.974 1.00 78.05 17 ALA M C 1
ATOM 3627 O O . ALA C 3 47 ? 38.749 28.937 35.077 1.00 68.69 17 ALA M O 1
ATOM 3629 N N . GLY C 3 48 ? 38.557 30.874 36.246 1.00 78.73 18 GLY M N 1
ATOM 3630 C CA . GLY C 3 48 ? 39.649 31.561 35.537 1.00 84.90 18 GLY M CA 1
ATOM 3631 C C . GLY C 3 48 ? 39.472 31.788 34.030 1.00 82.21 18 GLY M C 1
ATOM 3632 O O . GLY C 3 48 ? 40.444 31.869 33.268 1.00 80.72 18 GLY M O 1
ATOM 3633 N N . LEU C 3 49 ? 38.215 31.827 33.611 1.00 74.17 19 LEU M N 1
ATOM 3634 C CA . LEU C 3 49 ? 37.761 32.476 32.402 1.00 71.09 19 LEU M CA 1
ATOM 3635 C C . LEU C 3 49 ? 38.760 33.506 31.866 1.00 74.48 19 LEU M C 1
ATOM 3636 O O . LEU C 3 49 ? 38.892 34.611 32.433 1.00 64.05 19 LEU M O 1
ATOM 3641 N N . ARG C 3 50 ? 39.469 33.120 30.799 1.00 74.95 20 ARG M N 1
ATOM 3642 C CA . ARG C 3 50 ? 40.465 33.999 30.152 1.00 85.15 20 ARG M CA 1
ATOM 3643 C C . ARG C 3 50 ? 39.945 34.651 28.840 1.00 88.72 20 ARG M C 1
ATOM 3644 O O . ARG C 3 50 ? 40.598 35.550 28.297 1.00 97.24 20 ARG M O 1
ATOM 3646 N N . GLU C 3 51 ? 38.766 34.208 28.369 1.00 90.75 21 GLU M N 1
ATOM 3647 C CA . GLU C 3 51 ? 38.092 34.717 27.140 1.00 77.69 21 GLU M CA 1
ATOM 3648 C C . GLU C 3 51 ? 36.556 34.681 27.191 1.00 70.97 21 GLU M C 1
ATOM 3649 O O . GLU C 3 51 ? 35.970 33.878 27.898 1.00 73.33 21 GLU M O 1
ATOM 3655 N N . ILE C 3 52 ? 35.922 35.559 26.423 1.00 64.78 22 ILE M N 1
ATOM 3656 C CA . ILE C 3 52 ? 34.477 35.558 26.229 1.00 58.37 22 ILE M CA 1
ATOM 3657 C C . ILE C 3 52 ? 34.179 35.393 24.736 1.00 60.83 22 ILE M C 1
ATOM 3658 O O . ILE C 3 52 ? 34.698 36.147 23.928 1.00 69.61 22 ILE M O 1
ATOM 3663 N N . ARG C 3 53 ? 33.355 34.414 24.370 1.00 62.44 23 ARG M N 1
ATOM 3664 C CA . ARG C 3 53 ? 33.061 34.129 22.952 1.00 62.19 23 ARG M CA 1
ATOM 3665 C C . ARG C 3 53 ? 31.634 34.592 22.560 1.00 64.01 23 ARG M C 1
ATOM 3666 O O . ARG C 3 53 ? 30.647 34.164 23.176 1.00 67.54 23 ARG M O 1
ATOM 3670 N N . LEU C 3 54 ? 31.547 35.476 21.551 1.00 62.75 24 LEU M N 1
ATOM 3671 C CA . LEU C 3 54 ? 30.266 35.927 20.906 1.00 57.11 24 LEU M CA 1
ATOM 3672 C C . LEU C 3 54 ? 30.057 35.436 19.448 1.00 59.95 24 LEU M C 1
ATOM 3673 O O . LEU C 3 54 ? 31.009 35.361 18.644 1.00 58.54 24 LEU M O 1
ATOM 3678 N N . VAL C 3 55 ? 28.813 35.091 19.120 1.00 57.49 25 VAL M N 1
ATOM 3679 C CA . VAL C 3 55 ? 28.445 34.641 17.776 1.00 53.13 25 VAL M CA 1
ATOM 3680 C C . VAL C 3 55 ? 27.268 35.486 17.340 1.00 57.95 25 VAL M C 1
ATOM 3681 O O . VAL C 3 55 ? 26.222 35.540 18.039 1.00 55.58 25 VAL M O 1
ATOM 3685 N N . PHE C 3 56 ? 27.457 36.128 16.176 1.00 58.75 26 PHE M N 1
ATOM 3686 C CA . PHE C 3 56 ? 26.466 36.985 15.517 1.00 52.54 26 PHE M CA 1
ATOM 3687 C C . PHE C 3 56 ? 25.791 36.346 14.270 1.00 55.34 26 PHE M C 1
ATOM 3688 O O . PHE C 3 56 ? 26.338 35.431 13.640 1.00 54.58 26 PHE M O 1
ATOM 3696 N N . SER C 3 57 ? 24.610 36.859 13.922 1.00 55.26 27 SER M N 1
ATOM 3697 C CA . SER C 3 57 ? 23.803 36.387 12.799 1.00 62.95 27 SER M CA 1
ATOM 3698 C C . SER C 3 57 ? 24.468 36.490 11.407 1.00 73.57 27 SER M C 1
ATOM 3699 O O . SER C 3 57 ? 24.188 35.668 10.529 1.00 82.09 27 SER M O 1
ATOM 3702 N N . GLU C 3 58 ? 25.317 37.506 11.216 1.00 75.45 28 GLU M N 1
ATOM 3703 C CA . GLU C 3 58 ? 26.161 37.679 10.010 1.00 75.26 28 GLU M CA 1
ATOM 3704 C C . GLU C 3 58 ? 27.502 38.302 10.418 1.00 71.19 28 GLU M C 1
ATOM 3705 O O . GLU C 3 58 ? 27.632 38.716 11.576 1.00 68.98 28 GLU M O 1
ATOM 3711 N N . PRO C 3 59 ? 28.510 38.340 9.500 1.00 66.96 29 PRO M N 1
ATOM 3712 C CA . PRO C 3 59 ? 29.825 38.839 9.927 1.00 62.29 29 PRO M CA 1
ATOM 3713 C C . PRO C 3 59 ? 29.784 40.320 10.266 1.00 62.31 29 PRO M C 1
ATOM 3714 O O . PRO C 3 59 ? 28.745 40.991 10.065 1.00 65.87 29 PRO M O 1
ATOM 3718 N N . VAL C 3 60 ? 30.914 40.823 10.753 1.00 54.50 30 VAL M N 1
ATOM 3719 C CA . VAL C 3 60 ? 30.950 42.057 11.506 1.00 52.46 30 VAL M CA 1
ATOM 3720 C C . VAL C 3 60 ? 32.281 42.685 11.190 1.00 56.06 30 VAL M C 1
ATOM 3721 O O . VAL C 3 60 ? 33.288 41.982 11.159 1.00 60.57 30 VAL M O 1
ATOM 3725 N N . VAL C 3 61 ? 32.299 43.992 10.921 1.00 59.13 31 VAL M N 1
ATOM 3726 C CA . VAL C 3 61 ? 33.535 44.618 10.439 1.00 59.79 31 VAL M CA 1
ATOM 3727 C C . VAL C 3 61 ? 34.398 44.995 11.638 1.00 57.97 31 VAL M C 1
ATOM 3728 O O . VAL C 3 61 ? 33.949 45.631 12.566 1.00 61.74 31 VAL M O 1
ATOM 3732 N N . ASP C 3 62 ? 35.640 44.554 11.589 1.00 61.20 32 ASP M N 1
ATOM 3733 C CA . ASP C 3 62 ? 36.556 44.664 12.684 1.00 69.86 32 ASP M CA 1
ATOM 3734 C C . ASP C 3 62 ? 36.888 46.118 13.021 1.00 73.43 32 ASP M C 1
ATOM 3735 O O . ASP C 3 62 ? 36.390 46.623 14.028 1.00 70.74 32 ASP M O 1
ATOM 3740 N N . ARG C 3 63 ? 37.695 46.776 12.178 1.00 78.08 33 ARG M N 1
ATOM 3741 C CA . ARG C 3 63 ? 38.196 48.142 12.416 1.00 77.85 33 ARG M CA 1
ATOM 3742 C C . ARG C 3 63 ? 37.100 49.057 13.026 1.00 76.90 33 ARG M C 1
ATOM 3743 O O . ARG C 3 63 ? 37.325 49.741 14.027 1.00 73.00 33 ARG M O 1
ATOM 3745 N N . PHE C 3 64 ? 35.893 48.974 12.466 1.00 74.33 34 PHE M N 1
ATOM 3746 C CA . PHE C 3 64 ? 34.777 49.862 12.807 1.00 68.17 34 PHE M CA 1
ATOM 3747 C C . PHE C 3 64 ? 33.982 49.481 14.045 1.00 69.88 34 PHE M C 1
ATOM 3748 O O . PHE C 3 64 ? 33.263 50.320 14.589 1.00 70.68 34 PHE M O 1
ATOM 3756 N N . SER C 3 65 ? 34.145 48.236 14.502 1.00 66.48 35 SER M N 1
ATOM 3757 C CA . SER C 3 65 ? 33.422 47.724 15.664 1.00 60.48 35 SER M CA 1
ATOM 3758 C C . SER C 3 65 ? 34.206 47.674 16.994 1.00 67.61 35 SER M C 1
ATOM 3759 O O . SER C 3 65 ? 35.365 47.172 17.094 1.00 52.43 35 SER M O 1
ATOM 3762 N N . THR C 3 66 ? 33.541 48.199 18.021 1.00 72.51 36 THR M N 1
ATOM 3763 C CA . THR C 3 66 ? 34.134 48.270 19.353 1.00 79.66 36 THR M CA 1
ATOM 3764 C C . THR C 3 66 ? 33.317 47.474 20.384 1.00 78.89 36 THR M C 1
ATOM 3765 O O . THR C 3 66 ? 32.064 47.532 20.421 1.00 71.56 36 THR M O 1
ATOM 3769 N N . PHE C 3 67 ? 34.063 46.691 21.168 1.00 78.44 37 PHE M N 1
ATOM 3770 C CA . PHE C 3 67 ? 33.548 45.899 22.293 1.00 74.86 37 PHE M CA 1
ATOM 3771 C C . PHE C 3 67 ? 34.137 46.391 23.610 1.00 71.59 37 PHE M C 1
ATOM 3772 O O . PHE C 3 67 ? 35.356 46.576 23.733 1.00 69.58 37 PHE M O 1
ATOM 3780 N N . ARG C 3 68 ? 33.285 46.596 24.601 1.00 72.17 38 ARG M N 1
ATOM 3781 C CA . ARG C 3 68 ? 33.787 46.872 25.952 1.00 79.74 38 ARG M CA 1
ATOM 3782 C C . ARG C 3 68 ? 33.126 45.931 26.947 1.00 79.17 38 ARG M C 1
ATOM 3783 O O . ARG C 3 68 ? 31.944 45.580 26.789 1.00 71.84 38 ARG M O 1
ATOM 3791 N N . ALA C 3 69 ? 33.907 45.516 27.948 1.00 83.22 39 ALA M N 1
ATOM 3792 C CA . ALA C 3 69 ? 33.416 44.676 29.049 1.00 84.68 39 ALA M CA 1
ATOM 3793 C C . ALA C 3 69 ? 33.529 45.300 30.448 1.00 83.99 39 ALA M C 1
ATOM 3794 O O . ALA C 3 69 ? 34.583 45.814 30.843 1.00 76.90 39 ALA M O 1
ATOM 3796 N N . PHE C 3 70 ? 32.424 45.229 31.185 1.00 80.83 40 PHE M N 1
ATOM 3797 C CA . PHE C 3 70 ? 32.350 45.761 32.534 1.00 84.01 40 PHE M CA 1
ATOM 3798 C C . PHE C 3 70 ? 31.992 44.712 33.582 1.00 82.35 40 PHE M C 1
ATOM 3799 O O . PHE C 3 70 ? 30.949 44.068 33.471 1.00 86.92 40 PHE M O 1
ATOM 3807 N N . ARG C 3 71 ? 32.856 44.533 34.586 1.00 81.46 41 ARG M N 1
ATOM 3808 C CA . ARG C 3 71 ? 32.471 43.868 35.859 1.00 75.02 41 ARG M CA 1
ATOM 3809 C C . ARG C 3 71 ? 31.485 44.716 36.688 1.00 67.18 41 ARG M C 1
ATOM 3810 O O . ARG C 3 71 ? 31.782 45.837 37.082 1.00 70.07 41 ARG M O 1
ATOM 3818 N N . LEU C 3 72 ? 30.304 44.180 36.933 1.00 66.99 42 LEU M N 1
ATOM 3819 C CA . LEU C 3 72 ? 29.253 44.937 37.577 1.00 68.63 42 LEU M CA 1
ATOM 3820 C C . LEU C 3 72 ? 29.463 45.081 39.102 1.00 78.05 42 LEU M C 1
ATOM 3821 O O . LEU C 3 72 ? 29.824 44.110 39.798 1.00 75.87 42 LEU M O 1
ATOM 3826 N N . SER C 3 73 ? 29.275 46.312 39.589 1.00 77.12 43 SER M N 1
ATOM 3827 C CA . SER C 3 73 ? 29.087 46.582 41.010 1.00 74.45 43 SER M CA 1
ATOM 3828 C C . SER C 3 73 ? 27.612 46.499 41.376 1.00 73.63 43 SER M C 1
ATOM 3829 O O . SER C 3 73 ? 26.826 47.386 41.056 1.00 68.04 43 SER M O 1
ATOM 3832 N N . LEU C 3 74 ? 27.263 45.409 42.053 1.00 76.22 44 LEU M N 1
ATOM 3833 C CA . LEU C 3 74 ? 25.885 45.056 42.392 1.00 67.51 44 LEU M CA 1
ATOM 3834 C C . LEU C 3 74 ? 25.471 45.876 43.599 1.00 65.03 44 LEU M C 1
ATOM 3835 O O . LEU C 3 74 ? 26.353 46.275 44.368 1.00 63.14 44 LEU M O 1
ATOM 3840 N N . PRO C 3 75 ? 24.145 46.145 43.769 1.00 67.51 45 PRO M N 1
ATOM 3841 C CA . PRO C 3 75 ? 23.668 46.952 44.922 1.00 71.38 45 PRO M CA 1
ATOM 3842 C C . PRO C 3 75 ? 23.942 46.296 46.294 1.00 81.28 45 PRO M C 1
ATOM 3843 O O . PRO C 3 75 ? 24.316 45.103 46.338 1.00 86.01 45 PRO M O 1
ATOM 3847 N N . GLU C 3 76 ? 23.791 47.080 47.379 1.00 80.53 46 GLU M N 1
ATOM 3848 C CA . GLU C 3 76 ? 23.927 46.599 48.774 1.00 75.19 46 GLU M CA 1
ATOM 3849 C C . GLU C 3 76 ? 22.981 45.404 48.964 1.00 72.15 46 GLU M C 1
ATOM 3850 O O . GLU C 3 76 ? 23.421 44.284 49.317 1.00 57.47 46 GLU M O 1
ATOM 3852 N N . ASN C 3 77 ? 21.706 45.643 48.634 1.00 72.00 47 ASN M N 1
ATOM 3853 C CA . ASN C 3 77 ? 20.651 44.632 48.701 1.00 82.99 47 ASN M CA 1
ATOM 3854 C C . ASN C 3 77 ? 20.868 43.409 47.766 1.00 85.22 47 ASN M C 1
ATOM 3855 O O . ASN C 3 77 ? 20.225 42.375 47.964 1.00 78.01 47 ASN M O 1
ATOM 3860 N N . GLY C 3 78 ? 21.776 43.539 46.780 1.00 85.91 48 GLY M N 1
ATOM 3861 C CA . GLY C 3 78 ? 22.063 42.517 45.766 1.00 71.02 48 GLY M CA 1
ATOM 3862 C C . GLY C 3 78 ? 20.991 42.471 44.685 1.00 76.42 48 GLY M C 1
ATOM 3863 O O . GLY C 3 78 ? 20.088 43.325 44.662 1.00 79.05 48 GLY M O 1
ATOM 3864 N N . ILE C 3 79 ? 21.085 41.489 43.780 1.00 70.54 49 ILE M N 1
ATOM 3865 C CA . ILE C 3 79 ? 20.061 41.296 42.718 1.00 65.61 49 ILE M CA 1
ATOM 3866 C C . ILE C 3 79 ? 19.423 39.916 42.818 1.00 64.34 49 ILE M C 1
ATOM 3867 O O . ILE C 3 79 ? 20.099 38.916 43.126 1.00 62.08 49 ILE M O 1
ATOM 3872 N N . ARG C 3 80 ? 18.119 39.886 42.575 1.00 62.13 50 ARG M N 1
ATOM 3873 C CA . ARG C 3 80 ? 17.304 38.698 42.830 1.00 64.81 50 ARG M CA 1
ATOM 3874 C C . ARG C 3 80 ? 17.054 37.856 41.564 1.00 69.15 50 ARG M C 1
ATOM 3875 O O . ARG C 3 80 ? 16.424 36.797 41.659 1.00 75.38 50 ARG M O 1
ATOM 3879 N N . ASN C 3 81 ? 17.503 38.326 40.391 1.00 69.74 51 ASN M N 1
ATOM 3880 C CA . ASN C 3 81 ? 17.230 37.637 39.101 1.00 71.25 51 ASN M CA 1
ATOM 3881 C C . ASN C 3 81 ? 17.928 38.253 37.884 1.00 70.35 51 ASN M C 1
ATOM 3882 O O . ASN C 3 81 ? 18.551 39.313 38.003 1.00 66.30 51 ASN M O 1
ATOM 3887 N N . LEU C 3 82 ? 17.829 37.570 36.732 1.00 71.64 52 LEU M N 1
ATOM 3888 C CA . LEU C 3 82 ? 18.497 37.987 35.476 1.00 65.73 52 LEU M CA 1
ATOM 3889 C C . LEU C 3 82 ? 17.941 39.248 34.787 1.00 67.56 52 LEU M C 1
ATOM 3890 O O . LEU C 3 82 ? 18.720 39.990 34.197 1.00 70.47 52 LEU M O 1
ATOM 3895 N N . THR C 3 83 ? 16.623 39.479 34.843 1.00 63.05 53 THR M N 1
ATOM 3896 C CA . THR C 3 83 ? 16.011 40.757 34.423 1.00 63.03 53 THR M CA 1
ATOM 3897 C C . THR C 3 83 ? 16.711 41.980 35.030 1.00 69.68 53 THR M C 1
ATOM 3898 O O . THR C 3 83 ? 16.954 42.979 34.341 1.00 70.11 53 THR M O 1
ATOM 3902 N N . GLN C 3 84 ? 17.005 41.878 36.327 1.00 71.57 54 GLN M N 1
ATOM 3903 C CA . GLN C 3 84 ? 17.715 42.903 37.079 1.00 72.40 54 GLN M CA 1
ATOM 3904 C C . GLN C 3 84 ? 19.196 43.016 36.718 1.00 69.60 54 GLN M C 1
ATOM 3905 O O . GLN C 3 84 ? 19.786 44.095 36.844 1.00 77.16 54 GLN M O 1
ATOM 3911 N N . LEU C 3 85 ? 19.806 41.910 36.304 1.00 66.48 55 LEU M N 1
ATOM 3912 C CA . LEU C 3 85 ? 21.180 41.948 35.798 1.00 64.53 55 LEU M CA 1
ATOM 3913 C C . LEU C 3 85 ? 21.187 42.636 34.437 1.00 65.62 55 LEU M C 1
ATOM 3914 O O . LEU C 3 85 ? 22.049 43.454 34.174 1.00 66.29 55 LEU M O 1
ATOM 3919 N N . ASN C 3 86 ? 20.198 42.300 33.604 1.00 71.93 56 ASN M N 1
ATOM 3920 C CA . ASN C 3 86 ? 19.999 42.892 32.271 1.00 76.51 56 ASN M CA 1
ATOM 3921 C C . ASN C 3 86 ? 19.545 44.333 32.336 1.00 81.54 56 ASN M C 1
ATOM 3922 O O . ASN C 3 86 ? 19.840 45.122 31.441 1.00 90.52 56 ASN M O 1
ATOM 3927 N N . THR C 3 87 ? 18.818 44.676 33.387 1.00 78.65 57 THR M N 1
ATOM 3928 C CA . THR C 3 87 ? 18.591 46.069 33.679 1.00 74.49 57 THR M CA 1
ATOM 3929 C C . THR C 3 87 ? 19.938 46.751 33.928 1.00 70.84 57 THR M C 1
ATOM 3930 O O . THR C 3 87 ? 20.306 47.666 33.202 1.00 76.93 57 THR M O 1
ATOM 3934 N N . LEU C 3 88 ? 20.686 46.245 34.895 1.00 67.01 58 LEU M N 1
ATOM 3935 C CA . LEU C 3 88 ? 21.968 46.801 35.303 1.00 69.65 58 LEU M CA 1
ATOM 3936 C C . LEU C 3 88 ? 23.021 46.952 34.187 1.00 72.03 58 LEU M C 1
ATOM 3937 O O . LEU C 3 88 ? 23.837 47.865 34.250 1.00 80.26 58 LEU M O 1
ATOM 3942 N N . ALA C 3 89 ? 23.010 46.052 33.196 1.00 73.57 59 ALA M N 1
ATOM 3943 C CA . ALA C 3 89 ? 23.899 46.132 32.021 1.00 73.42 59 ALA M CA 1
ATOM 3944 C C . ALA C 3 89 ? 23.479 47.230 30.976 1.00 73.75 59 ALA M C 1
ATOM 3945 O O . ALA C 3 89 ? 24.326 47.980 30.494 1.00 72.45 59 ALA M O 1
ATOM 3947 N N . SER C 3 90 ? 22.181 47.341 30.679 1.00 68.43 60 SER M N 1
ATOM 3948 C CA . SER C 3 90 ? 21.610 48.384 29.804 1.00 68.44 60 SER M CA 1
ATOM 3949 C C . SER C 3 90 ? 21.847 49.842 30.220 1.00 70.93 60 SER M C 1
ATOM 3950 O O . SER C 3 90 ? 21.638 50.766 29.424 1.00 70.85 60 SER M O 1
ATOM 3953 N N . GLU C 3 91 ? 22.239 50.039 31.476 1.00 77.94 61 GLU M N 1
ATOM 3954 C CA . GLU C 3 91 ? 22.808 51.306 31.932 1.00 80.49 61 GLU M CA 1
ATOM 3955 C C . GLU C 3 91 ? 24.078 51.625 31.094 1.00 78.62 61 GLU M C 1
ATOM 3956 O O . GLU C 3 91 ? 24.225 52.745 30.583 1.00 78.72 61 GLU M O 1
ATOM 3958 N N . LEU C 3 92 ? 24.952 50.633 30.914 1.00 72.35 62 LEU M N 1
ATOM 3959 C CA . LEU C 3 92 ? 26.173 50.800 30.123 1.00 75.98 62 LEU M CA 1
ATOM 3960 C C . LEU C 3 92 ? 25.938 50.824 28.600 1.00 88.49 62 LEU M C 1
ATOM 3961 O O . LEU C 3 92 ? 24.797 50.696 28.118 1.00 89.61 62 LEU M O 1
ATOM 3966 N N . GLY C 3 93 ? 27.051 50.973 27.871 1.00 92.12 63 GLY M N 1
ATOM 3967 C CA . GLY C 3 93 ? 27.103 51.315 26.438 1.00 91.75 63 GLY M CA 1
ATOM 3968 C C . GLY C 3 93 ? 28.557 51.513 26.008 1.00 91.87 63 GLY M C 1
ATOM 3969 O O . GLY C 3 93 ? 29.463 51.548 26.858 1.00 88.68 63 GLY M O 1
ATOM 3970 N N . VAL C 3 94 ? 28.798 51.622 24.700 1.00 87.52 64 VAL M N 1
ATOM 3971 C CA . VAL C 3 94 ? 30.167 51.846 24.197 1.00 91.81 64 VAL M CA 1
ATOM 3972 C C . VAL C 3 94 ? 30.715 53.240 24.520 1.00 93.09 64 VAL M C 1
ATOM 3973 O O . VAL C 3 94 ? 31.908 53.377 24.807 1.00 84.68 64 VAL M O 1
ATOM 3977 N N . ASP C 3 95 ? 29.835 54.249 24.438 1.00 100.38 65 ASP M N 1
ATOM 3978 C CA . ASP C 3 95 ? 30.105 55.637 24.851 1.00 97.45 65 ASP M CA 1
ATOM 3979 C C . ASP C 3 95 ? 29.619 55.776 26.285 1.00 93.99 65 ASP M C 1
ATOM 3980 O O . ASP C 3 95 ? 28.425 55.978 26.554 1.00 86.16 65 ASP M O 1
ATOM 3985 N N . THR C 3 96 ? 30.572 55.634 27.197 1.00 95.97 66 THR M N 1
ATOM 3986 C CA . THR C 3 96 ? 30.335 55.582 28.636 1.00 93.47 66 THR M CA 1
ATOM 3987 C C . THR C 3 96 ? 31.707 55.946 29.212 1.00 95.94 66 THR M C 1
ATOM 3988 O O . THR C 3 96 ? 32.716 55.261 28.916 1.00 81.94 66 THR M O 1
ATOM 3992 N N . GLU C 3 97 ? 31.747 57.053 29.967 1.00 93.11 67 GLU M N 1
ATOM 3993 C CA . GLU C 3 97 ? 33.009 57.571 30.527 1.00 99.27 67 GLU M CA 1
ATOM 3994 C C . GLU C 3 97 ? 33.123 57.341 32.056 1.00 97.19 67 GLU M C 1
ATOM 3995 O O . GLU C 3 97 ? 33.996 56.595 32.502 1.00 79.71 67 GLU M O 1
ATOM 3997 N N . GLU C 3 98 ? 32.244 57.974 32.841 1.00 105.30 68 GLU M N 1
ATOM 3998 C CA . GLU C 3 98 ? 32.174 57.763 34.301 1.00 100.25 68 GLU M CA 1
ATOM 3999 C C . GLU C 3 98 ? 31.017 56.786 34.597 1.00 91.33 68 GLU M C 1
ATOM 4000 O O . GLU C 3 98 ? 29.902 56.956 34.084 1.00 81.49 68 GLU M O 1
ATOM 4002 N N . SER C 3 99 ? 31.306 55.742 35.380 1.00 87.72 69 SER M N 1
ATOM 4003 C CA . SER C 3 99 ? 30.302 54.736 35.773 1.00 83.38 69 SER M CA 1
ATOM 4004 C C . SER C 3 99 ? 30.643 54.013 37.051 1.00 80.68 69 SER M C 1
ATOM 4005 O O . SER C 3 99 ? 31.826 53.834 37.394 1.00 88.27 69 SER M O 1
ATOM 4008 N N . ALA C 3 100 ? 29.575 53.537 37.689 1.00 74.29 70 ALA M N 1
ATOM 4009 C CA . ALA C 3 100 ? 29.616 52.679 38.879 1.00 74.90 70 ALA M CA 1
ATOM 4010 C C . ALA C 3 100 ? 30.538 51.442 38.800 1.00 69.95 70 ALA M C 1
ATOM 4011 O O . ALA C 3 100 ? 31.034 50.990 39.833 1.00 69.28 70 ALA M O 1
ATOM 4013 N N . HIS C 3 101 ? 30.790 50.941 37.583 1.00 71.28 71 HIS M N 1
ATOM 4014 C CA . HIS C 3 101 ? 31.424 49.622 37.332 1.00 68.08 71 HIS M CA 1
ATOM 4015 C C . HIS C 3 101 ? 32.863 49.687 36.820 1.00 67.79 71 HIS M C 1
ATOM 4016 O O . HIS C 3 101 ? 33.299 50.733 36.328 1.00 85.28 71 HIS M O 1
ATOM 4023 N N . HIS C 3 102 ? 33.588 48.573 36.954 1.00 65.92 72 HIS M N 1
ATOM 4024 C CA . HIS C 3 102 ? 35.014 48.453 36.585 1.00 72.79 72 HIS M CA 1
ATOM 4025 C C . HIS C 3 102 ? 35.210 47.783 35.199 1.00 84.49 72 HIS M C 1
ATOM 4026 O O . HIS C 3 102 ? 34.936 46.588 35.044 1.00 97.81 72 HIS M O 1
ATOM 4033 N N . GLU C 3 103 ? 35.668 48.558 34.201 1.00 83.24 73 GLU M N 1
ATOM 4034 C CA . GLU C 3 103 ? 36.042 48.030 32.861 1.00 76.79 73 GLU M CA 1
ATOM 4035 C C . GLU C 3 103 ? 37.231 47.056 32.925 1.00 66.73 73 GLU M C 1
ATOM 4036 O O . GLU C 3 103 ? 38.019 47.073 33.891 1.00 54.75 73 GLU M O 1
ATOM 4038 N N . VAL C 3 104 ? 37.335 46.206 31.902 1.00 65.21 74 VAL M N 1
ATOM 4039 C CA . VAL C 3 104 ? 38.384 45.177 31.837 1.00 72.17 74 VAL M CA 1
ATOM 4040 C C . VAL C 3 104 ? 39.048 45.165 30.469 1.00 79.38 74 VAL M C 1
ATOM 4041 O O . VAL C 3 104 ? 38.391 45.352 29.427 1.00 76.73 74 VAL M O 1
ATOM 4045 N N . GLU C 3 105 ? 40.363 44.950 30.492 1.00 90.18 75 GLU M N 1
ATOM 4046 C CA . GLU C 3 105 ? 41.191 45.080 29.303 1.00 92.43 75 GLU M CA 1
ATOM 4047 C C . GLU C 3 105 ? 41.046 43.836 28.465 1.00 89.00 75 GLU M C 1
ATOM 4048 O O . GLU C 3 105 ? 41.481 42.761 28.890 1.00 89.65 75 GLU M O 1
ATOM 4054 N N . LEU C 3 106 ? 40.435 43.982 27.285 1.00 87.00 76 LEU M N 1
ATOM 4055 C CA . LEU C 3 106 ? 40.310 42.856 26.344 1.00 90.16 76 LEU M CA 1
ATOM 4056 C C . LEU C 3 106 ? 40.916 43.067 24.944 1.00 81.32 76 LEU M C 1
ATOM 4057 O O . LEU C 3 106 ? 40.513 43.982 24.239 1.00 83.02 76 LEU M O 1
ATOM 4062 N N . GLU C 3 107 ? 41.865 42.218 24.538 1.00 80.60 77 GLU M N 1
ATOM 4063 C CA . GLU C 3 107 ? 42.383 42.254 23.150 1.00 93.17 77 GLU M CA 1
ATOM 4064 C C . GLU C 3 107 ? 41.409 41.475 22.248 1.00 90.29 77 GLU M C 1
ATOM 4065 O O . GLU C 3 107 ? 41.197 40.286 22.477 1.00 94.21 77 GLU M O 1
ATOM 4067 N N . SER C 3 108 ? 40.800 42.146 21.258 1.00 95.65 78 SER M N 1
ATOM 4068 C CA . SER C 3 108 ? 39.704 41.543 20.424 1.00 88.19 78 SER M CA 1
ATOM 4069 C C . SER C 3 108 ? 40.122 40.842 19.121 1.00 80.69 78 SER M C 1
ATOM 4070 O O . SER C 3 108 ? 41.017 41.304 18.405 1.00 81.72 78 SER M O 1
ATOM 4073 N N . ASP C 3 109 ? 39.439 39.739 18.816 1.00 80.46 79 ASP M N 1
ATOM 4074 C CA . ASP C 3 109 ? 39.797 38.864 17.692 1.00 80.36 79 ASP M CA 1
ATOM 4075 C C . ASP C 3 109 ? 38.577 38.495 16.833 1.00 82.20 79 ASP M C 1
ATOM 4076 O O . ASP C 3 109 ? 37.792 37.619 17.206 1.00 83.08 79 ASP M O 1
ATOM 4081 N N . LEU C 3 110 ? 38.422 39.160 15.685 1.00 84.32 80 LEU M N 1
ATOM 4082 C CA . LEU C 3 110 ? 37.191 39.019 14.893 1.00 84.85 80 LEU M CA 1
ATOM 4083 C C . LEU C 3 110 ? 37.304 37.995 13.749 1.00 81.74 80 LEU M C 1
ATOM 4084 O O . LEU C 3 110 ? 37.642 36.827 13.974 1.00 78.42 80 LEU M O 1
ATOM 4086 N N . SER C 3 114 ? 33.615 34.307 9.588 1.00 70.85 84 SER M N 1
ATOM 4087 C CA . SER C 3 114 ? 34.075 35.503 10.331 1.00 87.85 84 SER M CA 1
ATOM 4088 C C . SER C 3 114 ? 33.031 36.253 11.214 1.00 85.15 84 SER M C 1
ATOM 4089 O O . SER C 3 114 ? 33.135 37.482 11.446 1.00 75.85 84 SER M O 1
ATOM 4092 N N . ALA C 3 115 ? 32.042 35.510 11.717 1.00 74.66 85 ALA M N 1
ATOM 4093 C CA . ALA C 3 115 ? 30.989 36.088 12.575 1.00 63.94 85 ALA M CA 1
ATOM 4094 C C . ALA C 3 115 ? 31.149 35.863 14.109 1.00 62.88 85 ALA M C 1
ATOM 4095 O O . ALA C 3 115 ? 30.391 36.441 14.896 1.00 59.12 85 ALA M O 1
ATOM 4097 N N . GLU C 3 116 ? 32.125 35.039 14.510 1.00 59.42 86 GLU M N 1
ATOM 4098 C CA . GLU C 3 116 ? 32.437 34.796 15.902 1.00 54.64 86 GLU M CA 1
ATOM 4099 C C . GLU C 3 116 ? 33.475 35.816 16.334 1.00 53.84 86 GLU M C 1
ATOM 4100 O O . GLU C 3 116 ? 34.423 36.059 15.617 1.00 55.90 86 GLU M O 1
ATOM 4102 N N . VAL C 3 117 ? 33.262 36.437 17.492 1.00 58.32 87 VAL M N 1
ATOM 4103 C CA . VAL C 3 117 ? 34.247 37.320 18.134 1.00 56.76 87 VAL M CA 1
ATOM 4104 C C . VAL C 3 117 ? 34.686 36.683 19.438 1.00 57.15 87 VAL M C 1
ATOM 4105 O O . VAL C 3 117 ? 33.860 36.231 20.226 1.00 56.79 87 VAL M O 1
ATOM 4109 N N . THR C 3 118 ? 35.985 36.673 19.680 1.00 57.25 88 THR M N 1
ATOM 4110 C CA . THR C 3 118 ? 36.483 36.219 20.954 1.00 63.17 88 THR M CA 1
ATOM 4111 C C . THR C 3 118 ? 37.224 37.384 21.567 1.00 67.23 88 THR M C 1
ATOM 4112 O O . THR C 3 118 ? 38.240 37.819 21.034 1.00 81.04 88 THR M O 1
ATOM 4116 N N . LEU C 3 119 ? 36.665 37.928 22.643 1.00 63.97 89 LEU M N 1
ATOM 4117 C CA . LEU C 3 119 ? 37.331 38.937 23.427 1.00 61.29 89 LEU M CA 1
ATOM 4118 C C . LEU C 3 119 ? 38.279 38.194 24.354 1.00 66.99 89 LEU M C 1
ATOM 4119 O O . LEU C 3 119 ? 37.887 37.195 24.946 1.00 71.50 89 LEU M O 1
ATOM 4124 N N . HIS C 3 120 ? 39.538 38.643 24.428 1.00 76.04 90 HIS M N 1
ATOM 4125 C CA . HIS C 3 120 ? 40.588 38.003 25.257 1.00 82.34 90 HIS M CA 1
ATOM 4126 C C . HIS C 3 120 ? 41.060 38.896 26.409 1.00 95.28 90 HIS M C 1
ATOM 4127 O O . HIS C 3 120 ? 41.195 40.111 26.250 1.00 102.38 90 HIS M O 1
ATOM 4134 N N . SER C 3 121 ? 41.320 38.297 27.565 1.00 95.80 91 SER M N 1
ATOM 4135 C CA . SER C 3 121 ? 42.130 38.956 28.585 1.00 92.07 91 SER M CA 1
ATOM 4136 C C . SER C 3 121 ? 43.371 38.099 28.859 1.00 101.87 91 SER M C 1
ATOM 4137 O O . SER C 3 121 ? 43.314 36.849 28.764 1.00 98.17 91 SER M O 1
ATOM 4140 N N . ASP C 3 122 ? 44.492 38.760 29.171 1.00 101.82 92 ASP M N 1
ATOM 4141 C CA . ASP C 3 122 ? 45.737 38.035 29.492 1.00 110.82 92 ASP M CA 1
ATOM 4142 C C . ASP C 3 122 ? 45.537 37.318 30.845 1.00 109.53 92 ASP M C 1
ATOM 4143 O O . ASP C 3 122 ? 45.643 36.072 30.936 1.00 96.66 92 ASP M O 1
ATOM 4145 N N . GLU C 3 123 ? 45.187 38.127 31.855 1.00 100.95 93 GLU M N 1
ATOM 4146 C CA . GLU C 3 123 ? 44.856 37.690 33.208 1.00 101.59 93 GLU M CA 1
ATOM 4147 C C . GLU C 3 123 ? 43.507 36.918 33.226 1.00 111.36 93 GLU M C 1
ATOM 4148 O O . GLU C 3 123 ? 42.581 37.294 32.480 1.00 107.18 93 GLU M O 1
ATOM 4150 N N . PRO C 3 124 ? 43.394 35.827 34.049 1.00 109.69 94 PRO M N 1
ATOM 4151 C CA . PRO C 3 124 ? 42.077 35.189 34.145 1.00 93.48 94 PRO M CA 1
ATOM 4152 C C . PRO C 3 124 ? 41.133 36.112 34.898 1.00 85.51 94 PRO M C 1
ATOM 4153 O O . PRO C 3 124 ? 41.540 36.766 35.848 1.00 85.04 94 PRO M O 1
ATOM 4157 N N . LEU C 3 125 ? 39.892 36.199 34.444 1.00 88.32 95 LEU M N 1
ATOM 4158 C CA . LEU C 3 125 ? 38.918 37.076 35.077 1.00 83.45 95 LEU M CA 1
ATOM 4159 C C . LEU C 3 125 ? 38.545 36.628 36.514 1.00 86.20 95 LEU M C 1
ATOM 4160 O O . LEU C 3 125 ? 38.359 35.418 36.783 1.00 76.08 95 LEU M O 1
ATOM 4165 N N . PRO C 3 126 ? 38.451 37.604 37.448 1.00 87.64 96 PRO M N 1
ATOM 4166 C CA . PRO C 3 126 ? 37.964 37.280 38.787 1.00 81.75 96 PRO M CA 1
ATOM 4167 C C . PRO C 3 126 ? 36.444 37.135 38.779 1.00 78.78 96 PRO M C 1
ATOM 4168 O O . PRO C 3 126 ? 35.768 37.639 37.859 1.00 78.06 96 PRO M O 1
ATOM 4172 N N . ALA C 3 127 ? 35.921 36.492 39.815 1.00 61.27 97 ALA M N 1
ATOM 4173 C CA . ALA C 3 127 ? 34.504 36.441 40.051 1.00 50.20 97 ALA M CA 1
ATOM 4174 C C . ALA C 3 127 ? 33.763 37.771 39.858 1.00 50.61 97 ALA M C 1
ATOM 4175 O O . ALA C 3 127 ? 34.236 38.832 40.287 1.00 55.41 97 ALA M O 1
ATOM 4177 N N . GLY C 3 128 ? 32.594 37.704 39.213 1.00 46.07 98 GLY M N 1
ATOM 4178 C CA . GLY C 3 128 ? 31.707 38.863 39.124 1.00 48.03 98 GLY M CA 1
ATOM 4179 C C . GLY C 3 128 ? 30.482 38.734 38.229 1.00 53.84 98 GLY M C 1
ATOM 4180 O O . GLY C 3 128 ? 30.393 37.829 37.390 1.00 56.79 98 GLY M O 1
ATOM 4181 N N . ALA C 3 129 ? 29.516 39.631 38.430 1.00 51.39 99 ALA M N 1
ATOM 4182 C CA . ALA C 3 129 ? 28.489 39.830 37.432 1.00 52.81 99 ALA M CA 1
ATOM 4183 C C . ALA C 3 129 ? 29.139 40.639 36.295 1.00 61.89 99 ALA M C 1
ATOM 4184 O O . ALA C 3 129 ? 29.690 41.721 36.536 1.00 66.46 99 ALA M O 1
ATOM 4186 N N . TYR C 3 130 ? 29.109 40.110 35.071 1.00 59.28 100 TYR M N 1
ATOM 4187 C CA . TYR C 3 130 ? 29.700 40.820 33.948 1.00 54.52 100 TYR M CA 1
ATOM 4188 C C . TYR C 3 130 ? 28.705 41.338 32.889 1.00 57.79 100 TYR M C 1
ATOM 4189 O O . TYR C 3 130 ? 27.599 40.793 32.709 1.00 54.49 100 TYR M O 1
ATOM 4198 N N . ALA C 3 131 ? 29.107 42.433 32.228 1.00 60.43 101 ALA M N 1
ATOM 4199 C CA . ALA C 3 131 ? 28.427 42.987 31.040 1.00 53.37 101 ALA M CA 1
ATOM 4200 C C . ALA C 3 131 ? 29.459 43.137 29.933 1.00 53.89 101 ALA M C 1
ATOM 4201 O O . ALA C 3 131 ? 30.625 43.509 30.181 1.00 53.91 101 ALA M O 1
ATOM 4203 N N . VAL C 3 132 ? 29.042 42.757 28.732 1.00 50.45 102 VAL M N 1
ATOM 4204 C CA . VAL C 3 132 ? 29.799 42.985 27.520 1.00 48.68 102 VAL M CA 1
ATOM 4205 C C . VAL C 3 132 ? 28.884 43.831 26.683 1.00 54.13 102 VAL M C 1
ATOM 4206 O O . VAL C 3 132 ? 27.661 43.609 26.607 1.00 57.35 102 VAL M O 1
ATOM 4210 N N . VAL C 3 133 ? 29.463 44.841 26.074 1.00 58.11 103 VAL M N 1
ATOM 4211 C CA . VAL C 3 133 ? 28.653 45.821 25.376 1.00 57.66 103 VAL M CA 1
ATOM 4212 C C . VAL C 3 133 ? 29.362 46.130 24.037 1.00 54.57 103 VAL M C 1
ATOM 4213 O O . VAL C 3 133 ? 30.622 46.082 23.958 1.00 48.66 103 VAL M O 1
ATOM 4217 N N . TRP C 3 134 ? 28.573 46.375 22.986 1.00 48.61 104 TRP M N 1
ATOM 4218 C CA . TRP C 3 134 ? 29.146 46.538 21.641 1.00 52.92 104 TRP M CA 1
ATOM 4219 C C . TRP C 3 134 ? 28.409 47.566 20.773 1.00 59.10 104 TRP M C 1
ATOM 4220 O O . TRP C 3 134 ? 27.186 47.795 20.916 1.00 54.02 104 TRP M O 1
ATOM 4231 N N . ARG C 3 135 ? 29.188 48.203 19.896 1.00 67.81 105 ARG M N 1
ATOM 4232 C CA . ARG C 3 135 ? 28.669 48.855 18.685 1.00 68.58 105 ARG M CA 1
ATOM 4233 C C . ARG C 3 135 ? 29.391 48.148 17.538 1.00 67.78 105 ARG M C 1
ATOM 4234 O O . ARG C 3 135 ? 30.647 48.008 17.521 1.00 62.89 105 ARG M O 1
ATOM 4242 N N . VAL C 3 136 ? 28.572 47.675 16.606 1.00 62.07 106 VAL M N 1
ATOM 4243 C CA . VAL C 3 136 ? 28.970 46.653 15.651 1.00 62.04 106 VAL M CA 1
ATOM 4244 C C . VAL C 3 136 ? 28.414 46.985 14.240 1.00 65.10 106 VAL M C 1
ATOM 4245 O O . VAL C 3 136 ? 27.204 47.226 14.074 1.00 60.80 106 VAL M O 1
ATOM 4249 N N . LEU C 3 137 ? 29.326 47.042 13.257 1.00 62.40 107 LEU M N 1
ATOM 4250 C CA . LEU C 3 137 ? 29.031 47.401 11.862 1.00 53.86 107 LEU M CA 1
ATOM 4251 C C . LEU C 3 137 ? 28.979 46.172 10.971 1.00 55.88 107 LEU M C 1
ATOM 4252 O O . LEU C 3 137 ? 29.986 45.480 10.819 1.00 60.49 107 LEU M O 1
ATOM 4257 N N . SER C 3 138 ? 27.820 45.893 10.381 1.00 57.16 108 SER M N 1
ATOM 4258 C CA . SER C 3 138 ? 27.747 44.881 9.329 1.00 59.37 108 SER M CA 1
ATOM 4259 C C . SER C 3 138 ? 28.266 45.438 7.978 1.00 62.06 108 SER M C 1
ATOM 4260 O O . SER C 3 138 ? 28.539 46.649 7.862 1.00 56.89 108 SER M O 1
ATOM 4263 N N . VAL C 3 139 ? 28.418 44.542 6.992 1.00 67.10 109 VAL M N 1
ATOM 4264 C CA . VAL C 3 139 ? 28.950 44.856 5.633 1.00 70.53 109 VAL M CA 1
ATOM 4265 C C . VAL C 3 139 ? 27.982 45.623 4.712 1.00 73.55 109 VAL M C 1
ATOM 4266 O O . VAL C 3 139 ? 28.401 46.132 3.668 1.00 78.23 109 VAL M O 1
ATOM 4270 N N . ASP C 3 140 ? 26.709 45.698 5.124 1.00 71.62 110 ASP M N 1
ATOM 4271 C CA . ASP C 3 140 ? 25.664 46.537 4.516 1.00 68.80 110 ASP M CA 1
ATOM 4272 C C . ASP C 3 140 ? 25.654 47.973 5.063 1.00 66.34 110 ASP M C 1
ATOM 4273 O O . ASP C 3 140 ? 24.778 48.772 4.709 1.00 76.93 110 ASP M O 1
ATOM 4278 N N . GLY C 3 141 ? 26.600 48.280 5.948 1.00 60.62 111 GLY M N 1
ATOM 4279 C CA . GLY C 3 141 ? 26.716 49.591 6.576 1.00 65.01 111 GLY M CA 1
ATOM 4280 C C . GLY C 3 141 ? 25.778 49.909 7.736 1.00 70.04 111 GLY M C 1
ATOM 4281 O O . GLY C 3 141 ? 25.770 51.061 8.216 1.00 64.24 111 GLY M O 1
ATOM 4282 N N . HIS C 3 142 ? 24.977 48.926 8.175 1.00 71.16 112 HIS M N 1
ATOM 4283 C CA . HIS C 3 142 ? 24.101 49.127 9.347 1.00 78.64 112 HIS M CA 1
ATOM 4284 C C . HIS C 3 142 ? 24.844 48.882 10.647 1.00 70.31 112 HIS M C 1
ATOM 4285 O O . HIS C 3 142 ? 25.693 47.989 10.730 1.00 68.11 112 HIS M O 1
ATOM 4292 N N . THR C 3 143 ? 24.573 49.740 11.628 1.00 70.10 113 THR M N 1
ATOM 4293 C CA . THR C 3 143 ? 25.063 49.542 13.007 1.00 75.32 113 THR M CA 1
ATOM 4294 C C . THR C 3 143 ? 23.982 48.938 13.935 1.00 72.91 113 THR M C 1
ATOM 4295 O O . THR C 3 143 ? 22.765 49.141 13.759 1.00 67.77 113 THR M O 1
ATOM 4299 N N . THR C 3 144 ? 24.459 48.122 14.870 1.00 77.62 114 THR M N 1
ATOM 4300 C CA . THR C 3 144 ? 23.640 47.467 15.893 1.00 66.87 114 THR M CA 1
ATOM 4301 C C . THR C 3 144 ? 24.462 47.525 17.147 1.00 62.66 114 THR M C 1
ATOM 4302 O O . THR C 3 144 ? 25.687 47.262 17.131 1.00 52.96 114 THR M O 1
ATOM 4306 N N . THR C 3 145 ? 23.790 47.950 18.210 1.00 65.91 115 THR M N 1
ATOM 4307 C CA . THR C 3 145 ? 24.338 47.896 19.561 1.00 68.17 115 THR M CA 1
ATOM 4308 C C . THR C 3 145 ? 23.568 46.857 20.360 1.00 63.72 115 THR M C 1
ATOM 4309 O O . THR C 3 145 ? 22.402 46.529 20.050 1.00 60.81 115 THR M O 1
ATOM 4313 N N . GLY C 3 146 ? 24.237 46.345 21.381 1.00 60.92 116 GLY M N 1
ATOM 4314 C CA . GLY C 3 146 ? 23.631 45.443 22.354 1.00 60.21 116 GLY M CA 1
ATOM 4315 C C . GLY C 3 146 ? 24.553 45.110 23.517 1.00 61.38 116 GLY M C 1
ATOM 4316 O O . GLY C 3 146 ? 25.714 45.604 23.606 1.00 53.13 116 GLY M O 1
ATOM 4317 N N . PHE C 3 147 ? 24.027 44.267 24.411 1.00 60.47 117 PHE M N 1
ATOM 4318 C CA . PHE C 3 147 ? 24.773 43.800 25.582 1.00 64.76 117 PHE M CA 1
ATOM 4319 C C . PHE C 3 147 ? 24.510 42.305 25.832 1.00 61.37 117 PHE M C 1
ATOM 4320 O O . PHE C 3 147 ? 23.490 41.750 25.418 1.00 61.62 117 PHE M O 1
ATOM 4328 N N . HIS C 3 148 ? 25.428 41.668 26.543 1.00 57.03 118 HIS M N 1
ATOM 4329 C CA . HIS C 3 148 ? 25.229 40.320 27.002 1.00 50.93 118 HIS M CA 1
ATOM 4330 C C . HIS C 3 148 ? 25.789 40.246 28.404 1.00 48.96 118 HIS M C 1
ATOM 4331 O O . HIS C 3 148 ? 26.970 40.467 28.601 1.00 50.43 118 HIS M O 1
ATOM 4338 N N . ALA C 3 149 ? 24.960 39.927 29.384 1.00 54.82 119 ALA M N 1
ATOM 4339 C CA . ALA C 3 149 ? 25.421 39.893 30.795 1.00 51.87 119 ALA M CA 1
ATOM 4340 C C . ALA C 3 149 ? 25.459 38.473 31.300 1.00 51.08 119 ALA M C 1
ATOM 4341 O O . ALA C 3 149 ? 24.710 37.636 30.830 1.00 59.29 119 ALA M O 1
ATOM 4343 N N . PHE C 3 150 ? 26.341 38.202 32.244 1.00 51.75 120 PHE M N 1
ATOM 4344 C CA . PHE C 3 150 ? 26.444 36.884 32.877 1.00 52.64 120 PHE M CA 1
ATOM 4345 C C . PHE C 3 150 ? 26.979 36.998 34.311 1.00 53.53 120 PHE M C 1
ATOM 4346 O O . PHE C 3 150 ? 27.441 38.064 34.717 1.00 49.95 120 PHE M O 1
ATOM 4354 N N . VAL C 3 151 ? 26.901 35.911 35.080 1.00 50.61 121 VAL M N 1
ATOM 4355 C CA . VAL C 3 151 ? 27.518 35.882 36.391 1.00 47.09 121 VAL M CA 1
ATOM 4356 C C . VAL C 3 151 ? 28.523 34.747 36.506 1.00 49.27 121 VAL M C 1
ATOM 4357 O O . VAL C 3 151 ? 28.180 33.585 36.297 1.00 55.48 121 VAL M O 1
ATOM 4361 N N . HIS C 3 152 ? 29.771 35.128 36.795 1.00 46.98 122 HIS M N 1
ATOM 4362 C CA . HIS C 3 152 ? 30.928 34.244 36.954 1.00 50.22 122 HIS M CA 1
ATOM 4363 C C . HIS C 3 152 ? 31.084 34.203 38.443 1.00 59.08 122 HIS M C 1
ATOM 4364 O O . HIS C 3 152 ? 31.290 35.243 39.080 1.00 75.01 122 HIS M O 1
ATOM 4371 N N . ALA C 3 153 ? 30.946 33.010 39.002 1.00 55.21 123 ALA M N 1
ATOM 4372 C CA . ALA C 3 153 ? 30.778 32.853 40.433 1.00 53.12 123 ALA M CA 1
ATOM 4373 C C . ALA C 3 153 ? 32.011 32.221 41.009 1.00 51.83 123 ALA M C 1
ATOM 4374 O O . ALA C 3 153 ? 31.959 31.702 42.100 1.00 53.71 123 ALA M O 1
ATOM 4376 N N . GLY C 3 154 ? 33.116 32.267 40.270 1.00 53.00 124 GLY M N 1
ATOM 4377 C CA . GLY C 3 154 ? 34.395 31.737 40.743 1.00 50.52 124 GLY M CA 1
ATOM 4378 C C . GLY C 3 154 ? 34.596 30.267 40.485 1.00 51.62 124 GLY M C 1
ATOM 4379 O O . GLY C 3 154 ? 34.305 29.784 39.391 1.00 63.60 124 GLY M O 1
ATOM 4380 N N . GLY C 3 155 ? 35.088 29.549 41.495 1.00 60.50 125 GLY M N 1
ATOM 4381 C CA . GLY C 3 155 ? 35.508 28.137 41.349 1.00 65.14 125 GLY M CA 1
ATOM 4382 C C . GLY C 3 155 ? 37.005 28.036 41.107 1.00 76.73 125 GLY M C 1
ATOM 4383 O O . GLY C 3 155 ? 37.691 29.069 41.026 1.00 78.79 125 GLY M O 1
ATOM 4384 N N . THR C 3 156 ? 37.514 26.807 40.968 1.00 80.81 126 THR M N 1
ATOM 4385 C CA . THR C 3 156 ? 38.963 26.551 40.800 1.00 86.16 126 THR M CA 1
ATOM 4386 C C . THR C 3 156 ? 39.260 25.727 39.517 1.00 92.24 126 THR M C 1
ATOM 4387 O O . THR C 3 156 ? 38.368 25.016 39.030 1.00 94.75 126 THR M O 1
ATOM 4391 N N . ALA C 3 157 ? 40.502 25.827 39.001 1.00 92.83 127 ALA M N 1
ATOM 4392 C CA . ALA C 3 157 ? 40.982 25.197 37.732 1.00 84.24 127 ALA M CA 1
ATOM 4393 C C . ALA C 3 157 ? 40.645 23.715 37.569 1.00 82.34 127 ALA M C 1
ATOM 4394 O O . ALA C 3 157 ? 40.461 23.234 36.447 1.00 83.13 127 ALA M O 1
ATOM 4396 N N . HIS D 3 31 ? 8.049 25.651 66.270 1.00 82.73 1 HIS W N 1
ATOM 4397 C CA . HIS D 3 31 ? 8.950 25.468 65.078 1.00 73.00 1 HIS W CA 1
ATOM 4398 C C . HIS D 3 31 ? 9.823 26.685 64.825 1.00 69.13 1 HIS W C 1
ATOM 4399 O O . HIS D 3 31 ? 9.337 27.823 64.763 1.00 62.75 1 HIS W O 1
ATOM 4406 N N . ALA D 3 32 ? 11.123 26.437 64.729 1.00 67.36 2 ALA W N 1
ATOM 4407 C CA . ALA D 3 32 ? 12.081 27.499 64.467 1.00 68.10 2 ALA W CA 1
ATOM 4408 C C . ALA D 3 32 ? 12.343 27.668 62.946 1.00 69.47 2 ALA W C 1
ATOM 4409 O O . ALA D 3 32 ? 13.180 26.973 62.368 1.00 77.81 2 ALA W O 1
ATOM 4411 N N . HIS D 3 33 ? 11.606 28.580 62.310 1.00 69.00 3 HIS W N 1
ATOM 4412 C CA . HIS D 3 33 ? 11.761 28.865 60.869 1.00 70.00 3 HIS W CA 1
ATOM 4413 C C . HIS D 3 33 ? 12.655 30.082 60.586 1.00 69.12 3 HIS W C 1
ATOM 4414 O O . HIS D 3 33 ? 12.716 31.003 61.420 1.00 62.80 3 HIS W O 1
ATOM 4421 N N . LEU D 3 34 ? 13.349 30.076 59.430 1.00 65.67 4 LEU W N 1
ATOM 4422 C CA . LEU D 3 34 ? 14.157 31.229 59.001 1.00 62.70 4 LEU W CA 1
ATOM 4423 C C . LEU D 3 34 ? 13.218 32.388 58.603 1.00 62.39 4 LEU W C 1
ATOM 4424 O O . LEU D 3 34 ? 12.290 32.225 57.800 1.00 54.23 4 LEU W O 1
ATOM 4429 N N . ARG D 3 35 ? 13.420 33.529 59.255 1.00 59.93 5 ARG W N 1
ATOM 4430 C CA . ARG D 3 35 ? 12.616 34.708 58.999 1.00 64.53 5 ARG W CA 1
ATOM 4431 C C . ARG D 3 35 ? 13.472 35.723 58.215 1.00 64.57 5 ARG W C 1
ATOM 4432 O O . ARG D 3 35 ? 12.929 36.478 57.413 1.00 59.02 5 ARG W O 1
ATOM 4434 N N . ALA D 3 36 ? 14.802 35.691 58.429 1.00 64.44 6 ALA W N 1
ATOM 4435 C CA . ALA D 3 36 ? 15.790 36.594 57.795 1.00 58.80 6 ALA W CA 1
ATOM 4436 C C . ALA D 3 36 ? 17.265 36.106 57.862 1.00 59.03 6 ALA W C 1
ATOM 4437 O O . ALA D 3 36 ? 17.651 35.357 58.761 1.00 56.53 6 ALA W O 1
ATOM 4439 N N . ALA D 3 37 ? 18.083 36.559 56.904 1.00 57.97 7 ALA W N 1
ATOM 4440 C CA . ALA D 3 37 ? 19.457 36.101 56.755 1.00 54.68 7 ALA W CA 1
ATOM 4441 C C . ALA D 3 37 ? 20.339 37.116 56.006 1.00 57.77 7 ALA W C 1
ATOM 4442 O O . ALA D 3 37 ? 19.843 37.909 55.189 1.00 55.40 7 ALA W O 1
ATOM 4444 N N . ASP D 3 38 ? 21.646 37.042 56.276 1.00 50.33 8 ASP W N 1
ATOM 4445 C CA . ASP D 3 38 ? 22.633 37.870 55.652 1.00 55.93 8 ASP W CA 1
ATOM 4446 C C . ASP D 3 38 ? 23.935 37.104 55.466 1.00 54.80 8 ASP W C 1
ATOM 4447 O O . ASP D 3 38 ? 24.559 36.760 56.473 1.00 53.65 8 ASP W O 1
ATOM 4452 N N . PRO D 3 39 ? 24.400 36.895 54.221 1.00 54.07 9 PRO W N 1
ATOM 4453 C CA . PRO D 3 39 ? 23.829 37.442 52.987 1.00 51.16 9 PRO W CA 1
ATOM 4454 C C . PRO D 3 39 ? 22.371 37.063 52.763 1.00 56.50 9 PRO W C 1
ATOM 4455 O O . PRO D 3 39 ? 21.983 35.985 53.200 1.00 61.26 9 PRO W O 1
ATOM 4459 N N . PRO D 3 40 ? 21.561 37.926 52.085 1.00 54.63 10 PRO W N 1
ATOM 4460 C CA . PRO D 3 40 ? 20.181 37.500 51.808 1.00 54.86 10 PRO W CA 1
ATOM 4461 C C . PRO D 3 40 ? 20.097 36.571 50.559 1.00 58.19 10 PRO W C 1
ATOM 4462 O O . PRO D 3 40 ? 21.135 36.189 49.976 1.00 56.10 10 PRO W O 1
ATOM 4466 N N . GLU D 3 41 ? 18.876 36.223 50.159 1.00 56.64 11 GLU W N 1
ATOM 4467 C CA . GLU D 3 41 ? 18.676 35.342 49.036 1.00 53.34 11 GLU W CA 1
ATOM 4468 C C . GLU D 3 41 ? 18.771 36.137 47.736 1.00 58.49 11 GLU W C 1
ATOM 4469 O O . GLU D 3 41 ? 17.737 36.568 47.163 1.00 61.59 11 GLU W O 1
ATOM 4475 N N . ALA D 3 42 ? 20.025 36.311 47.283 1.00 57.59 12 ALA W N 1
ATOM 4476 C CA . ALA D 3 42 ? 20.372 37.107 46.101 1.00 55.77 12 ALA W CA 1
ATOM 4477 C C . ALA D 3 42 ? 21.828 36.928 45.639 1.00 59.07 12 ALA W C 1
ATOM 4478 O O . ALA D 3 42 ? 22.616 36.155 46.216 1.00 47.80 12 ALA W O 1
ATOM 4480 N N . ILE D 3 43 ? 22.147 37.651 44.561 1.00 58.90 13 ILE W N 1
ATOM 4481 C CA . ILE D 3 43 ? 23.498 37.748 44.061 1.00 53.92 13 ILE W CA 1
ATOM 4482 C C . ILE D 3 43 ? 24.068 39.039 44.574 1.00 51.68 13 ILE W C 1
ATOM 4483 O O . ILE D 3 43 ? 23.489 40.115 44.338 1.00 54.00 13 ILE W O 1
ATOM 4488 N N . VAL D 3 44 ? 25.193 38.918 45.275 1.00 44.88 14 VAL W N 1
ATOM 4489 C CA . VAL D 3 44 ? 25.771 40.036 46.012 1.00 46.73 14 VAL W CA 1
ATOM 4490 C C . VAL D 3 44 ? 27.266 40.005 45.881 1.00 53.84 14 VAL W C 1
ATOM 4491 O O . VAL D 3 44 ? 27.873 38.907 45.860 1.00 55.86 14 VAL W O 1
ATOM 4495 N N . ASP D 3 45 ? 27.843 41.213 45.799 1.00 59.76 15 ASP W N 1
ATOM 4496 C CA . ASP D 3 45 ? 29.289 41.428 45.918 1.00 68.85 15 ASP W CA 1
ATOM 4497 C C . ASP D 3 45 ? 29.580 41.470 47.408 1.00 74.60 15 ASP W C 1
ATOM 4498 O O . ASP D 3 45 ? 28.990 42.289 48.132 1.00 70.74 15 ASP W O 1
ATOM 4503 N N . ALA D 3 46 ? 30.463 40.581 47.864 1.00 77.78 16 ALA W N 1
ATOM 4504 C CA . ALA D 3 46 ? 30.819 40.488 49.279 1.00 81.93 16 ALA W CA 1
ATOM 4505 C C . ALA D 3 46 ? 32.293 40.133 49.407 1.00 92.10 16 ALA W C 1
ATOM 4506 O O . ALA D 3 46 ? 32.651 38.983 49.688 1.00 96.40 16 ALA W O 1
ATOM 4508 N N . ALA D 3 47 ? 33.132 41.147 49.203 1.00 101.60 17 ALA W N 1
ATOM 4509 C CA . ALA D 3 47 ? 34.587 40.995 49.063 1.00 120.30 17 ALA W CA 1
ATOM 4510 C C . ALA D 3 47 ? 35.210 40.005 50.069 1.00 120.74 17 ALA W C 1
ATOM 4511 O O . ALA D 3 47 ? 35.614 38.887 49.693 1.00 112.13 17 ALA W O 1
ATOM 4513 N N . GLY D 3 48 ? 35.261 40.424 51.333 1.00 110.46 18 GLY W N 1
ATOM 4514 C CA . GLY D 3 48 ? 35.664 39.570 52.437 1.00 107.93 18 GLY W CA 1
ATOM 4515 C C . GLY D 3 48 ? 34.411 39.192 53.198 1.00 105.55 18 GLY W C 1
ATOM 4516 O O . GLY D 3 48 ? 33.877 39.991 53.969 1.00 101.59 18 GLY W O 1
ATOM 4517 N N . LEU D 3 49 ? 33.914 37.991 52.925 1.00 95.93 19 LEU W N 1
ATOM 4518 C CA . LEU D 3 49 ? 32.811 37.432 53.671 1.00 81.44 19 LEU W CA 1
ATOM 4519 C C . LEU D 3 49 ? 33.410 36.434 54.643 1.00 79.57 19 LEU W C 1
ATOM 4520 O O . LEU D 3 49 ? 34.080 35.467 54.227 1.00 63.12 19 LEU W O 1
ATOM 4525 N N . ARG D 3 50 ? 33.197 36.709 55.933 1.00 72.18 20 ARG W N 1
ATOM 4526 C CA . ARG D 3 50 ? 33.657 35.840 57.025 1.00 79.02 20 ARG W CA 1
ATOM 4527 C C . ARG D 3 50 ? 32.485 35.436 57.983 1.00 75.24 20 ARG W C 1
ATOM 4528 O O . ARG D 3 50 ? 32.521 34.377 58.634 1.00 67.03 20 ARG W O 1
ATOM 4530 N N . GLU D 3 51 ? 31.445 36.279 57.984 1.00 72.35 21 GLU W N 1
ATOM 4531 C CA . GLU D 3 51 ? 30.240 36.184 58.802 1.00 66.43 21 GLU W CA 1
ATOM 4532 C C . GLU D 3 51 ? 28.954 35.865 58.000 1.00 72.57 21 GLU W C 1
ATOM 4533 O O . GLU D 3 51 ? 28.539 36.674 57.132 1.00 65.80 21 GLU W O 1
ATOM 4539 N N . ILE D 3 52 ? 28.316 34.716 58.295 1.00 71.50 22 ILE W N 1
ATOM 4540 C CA . ILE D 3 52 ? 26.929 34.426 57.823 1.00 70.61 22 ILE W CA 1
ATOM 4541 C C . ILE D 3 52 ? 25.955 34.499 59.010 1.00 72.63 22 ILE W C 1
ATOM 4542 O O . ILE D 3 52 ? 26.127 33.777 59.996 1.00 82.84 22 ILE W O 1
ATOM 4547 N N . ARG D 3 53 ? 24.938 35.356 58.890 1.00 64.24 23 ARG W N 1
ATOM 4548 C CA . ARG D 3 53 ? 23.921 35.540 59.913 1.00 62.41 23 ARG W CA 1
ATOM 4549 C C . ARG D 3 53 ? 22.562 34.918 59.584 1.00 59.13 23 ARG W C 1
ATOM 4550 O O . ARG D 3 53 ? 21.991 35.161 58.517 1.00 54.30 23 ARG W O 1
ATOM 4558 N N . LEU D 3 54 ? 22.040 34.135 60.531 1.00 57.15 24 LEU W N 1
ATOM 4559 C CA . LEU D 3 54 ? 20.681 33.604 60.448 1.00 54.60 24 LEU W CA 1
ATOM 4560 C C . LEU D 3 54 ? 19.813 34.179 61.551 1.00 56.42 24 LEU W C 1
ATOM 4561 O O . LEU D 3 54 ? 20.248 34.249 62.695 1.00 61.81 24 LEU W O 1
ATOM 4566 N N . VAL D 3 55 ? 18.608 34.614 61.200 1.00 53.49 25 VAL W N 1
ATOM 4567 C CA . VAL D 3 55 ? 17.592 34.981 62.186 1.00 55.67 25 VAL W CA 1
ATOM 4568 C C . VAL D 3 55 ? 16.395 34.045 62.066 1.00 59.04 25 VAL W C 1
ATOM 4569 O O . VAL D 3 55 ? 15.728 33.974 61.007 1.00 59.05 25 VAL W O 1
ATOM 4573 N N . PHE D 3 56 ? 16.116 33.353 63.176 1.00 61.21 26 PHE W N 1
ATOM 4574 C CA . PHE D 3 56 ? 15.038 32.365 63.257 1.00 52.42 26 PHE W CA 1
ATOM 4575 C C . PHE D 3 56 ? 13.790 32.896 63.948 1.00 55.13 26 PHE W C 1
ATOM 4576 O O . PHE D 3 56 ? 13.906 33.799 64.778 1.00 61.01 26 PHE W O 1
ATOM 4584 N N . SER D 3 57 ? 12.610 32.358 63.603 1.00 59.86 27 SER W N 1
ATOM 4585 C CA . SER D 3 57 ? 11.302 32.845 64.148 1.00 65.35 27 SER W CA 1
ATOM 4586 C C . SER D 3 57 ? 11.057 32.606 65.651 1.00 72.67 27 SER W C 1
ATOM 4587 O O . SER D 3 57 ? 10.232 33.297 66.274 1.00 73.36 27 SER W O 1
ATOM 4590 N N . GLU D 3 58 ? 11.759 31.611 66.199 1.00 75.95 28 GLU W N 1
ATOM 4591 C CA . GLU D 3 58 ? 11.801 31.321 67.632 1.00 73.34 28 GLU W CA 1
ATOM 4592 C C . GLU D 3 58 ? 13.273 31.172 68.023 1.00 70.92 28 GLU W C 1
ATOM 4593 O O . GLU D 3 58 ? 14.123 30.995 67.129 1.00 65.33 28 GLU W O 1
ATOM 4599 N N . PRO D 3 59 ? 13.592 31.240 69.343 1.00 62.18 29 PRO W N 1
ATOM 4600 C CA . PRO D 3 59 ? 14.953 30.854 69.731 1.00 54.95 29 PRO W CA 1
ATOM 4601 C C . PRO D 3 59 ? 15.241 29.362 69.500 1.00 55.84 29 PRO W C 1
ATOM 4602 O O . PRO D 3 59 ? 14.334 28.571 69.194 1.00 57.52 29 PRO W O 1
ATOM 4606 N N . VAL D 3 60 ? 16.515 29.008 69.652 1.00 51.88 30 VAL W N 1
ATOM 4607 C CA . VAL D 3 60 ? 17.093 27.800 69.115 1.00 51.58 30 VAL W CA 1
ATOM 4608 C C . VAL D 3 60 ? 18.169 27.301 70.105 1.00 64.68 30 VAL W C 1
ATOM 4609 O O . VAL D 3 60 ? 18.967 28.101 70.640 1.00 64.71 30 VAL W O 1
ATOM 4613 N N . VAL D 3 61 ? 18.174 25.987 70.359 1.00 70.05 31 VAL W N 1
ATOM 4614 C CA . VAL D 3 61 ? 19.031 25.393 71.387 1.00 66.26 31 VAL W CA 1
ATOM 4615 C C . VAL D 3 61 ? 20.437 25.067 70.823 1.00 68.51 31 VAL W C 1
ATOM 4616 O O . VAL D 3 61 ? 20.590 24.173 69.977 1.00 62.71 31 VAL W O 1
ATOM 4620 N N . ASP D 3 62 ? 21.449 25.786 71.320 1.00 70.54 32 ASP W N 1
ATOM 4621 C CA . ASP D 3 62 ? 22.852 25.621 70.880 1.00 73.96 32 ASP W CA 1
ATOM 4622 C C . ASP D 3 62 ? 23.361 24.194 70.971 1.00 71.92 32 ASP W C 1
ATOM 4623 O O . ASP D 3 62 ? 23.923 23.654 70.007 1.00 74.43 32 ASP W O 1
ATOM 4628 N N . ARG D 3 63 ? 23.187 23.603 72.147 1.00 74.65 33 ARG W N 1
ATOM 4629 C CA . ARG D 3 63 ? 23.680 22.259 72.412 1.00 74.65 33 ARG W CA 1
ATOM 4630 C C . ARG D 3 63 ? 23.119 21.250 71.384 1.00 68.02 33 ARG W C 1
ATOM 4631 O O . ARG D 3 63 ? 23.843 20.360 70.964 1.00 67.77 33 ARG W O 1
ATOM 4639 N N . PHE D 3 64 ? 21.879 21.446 70.928 1.00 67.76 34 PHE W N 1
ATOM 4640 C CA . PHE D 3 64 ? 21.261 20.510 69.968 1.00 67.98 34 PHE W CA 1
ATOM 4641 C C . PHE D 3 64 ? 20.926 21.056 68.583 1.00 65.10 34 PHE W C 1
ATOM 4642 O O . PHE D 3 64 ? 20.014 20.564 67.927 1.00 69.80 34 PHE W O 1
ATOM 4650 N N . SER D 3 65 ? 21.688 22.049 68.132 1.00 68.39 35 SER W N 1
ATOM 4651 C CA . SER D 3 65 ? 21.547 22.598 66.778 1.00 64.34 35 SER W CA 1
ATOM 4652 C C . SER D 3 65 ? 22.836 22.451 65.963 1.00 65.28 35 SER W C 1
ATOM 4653 O O . SER D 3 65 ? 23.915 22.776 66.470 1.00 76.41 35 SER W O 1
ATOM 4656 N N . THR D 3 66 ? 22.738 21.944 64.725 1.00 67.17 36 THR W N 1
ATOM 4657 C CA . THR D 3 66 ? 23.904 21.927 63.801 1.00 63.94 36 THR W CA 1
ATOM 4658 C C . THR D 3 66 ? 23.700 22.757 62.536 1.00 58.26 36 THR W C 1
ATOM 4659 O O . THR D 3 66 ? 22.603 22.820 61.979 1.00 52.05 36 THR W O 1
ATOM 4663 N N . PHE D 3 67 ? 24.800 23.384 62.123 1.00 54.30 37 PHE W N 1
ATOM 4664 C CA . PHE D 3 67 ? 24.890 24.230 60.951 1.00 51.52 37 PHE W CA 1
ATOM 4665 C C . PHE D 3 67 ? 26.061 2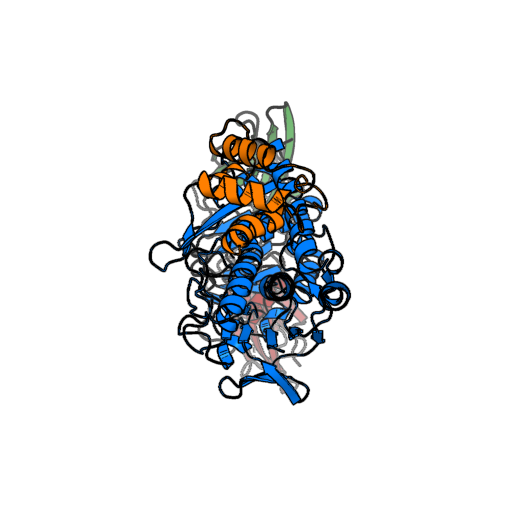3.772 60.070 1.00 54.46 37 PHE W C 1
ATOM 4666 O O . PHE D 3 67 ? 27.165 23.521 60.564 1.00 53.93 37 PHE W O 1
ATOM 4674 N N . ARG D 3 68 ? 25.807 23.623 58.772 1.00 57.08 38 ARG W N 1
ATOM 4675 C CA . ARG D 3 68 ? 26.868 23.340 57.810 1.00 58.66 38 ARG W CA 1
ATOM 4676 C C . ARG D 3 68 ? 26.716 24.253 56.596 1.00 63.70 38 ARG W C 1
ATOM 4677 O O . ARG D 3 68 ? 25.645 24.858 56.368 1.00 57.24 38 ARG W O 1
ATOM 4685 N N . ALA D 3 69 ? 27.801 24.371 55.835 1.00 62.22 39 ALA W N 1
ATOM 4686 C CA . ALA D 3 69 ? 27.828 25.299 54.721 1.00 64.22 39 ALA W CA 1
ATOM 4687 C C . ALA D 3 69 ? 28.709 24.787 53.583 1.00 69.02 39 ALA W C 1
ATOM 4688 O O . ALA D 3 69 ? 29.804 24.260 53.827 1.00 74.76 39 ALA W O 1
ATOM 4690 N N . PHE D 3 70 ? 28.229 24.946 52.344 1.00 60.51 40 PHE W N 1
ATOM 4691 C CA . PHE D 3 70 ? 28.909 24.403 51.157 1.00 53.11 40 PHE W CA 1
ATOM 4692 C C . PHE D 3 70 ? 28.939 25.428 50.067 1.00 52.61 40 PHE W C 1
ATOM 4693 O O . PHE D 3 70 ? 27.959 26.150 49.880 1.00 51.02 40 PHE W O 1
ATOM 4701 N N . ARG D 3 71 ? 30.067 25.501 49.361 1.00 52.03 41 ARG W N 1
ATOM 4702 C CA . ARG D 3 71 ? 30.098 26.132 48.070 1.00 50.46 41 ARG W CA 1
ATOM 4703 C C . ARG D 3 71 ? 29.481 25.144 47.092 1.00 50.46 41 ARG W C 1
ATOM 4704 O O . ARG D 3 71 ? 29.942 24.011 46.984 1.00 57.18 41 ARG W O 1
ATOM 4712 N N . LEU D 3 72 ? 28.423 25.566 46.404 1.00 51.21 42 LEU W N 1
ATOM 4713 C CA . LEU D 3 72 ? 27.744 24.747 45.374 1.00 52.80 42 LEU W CA 1
ATOM 4714 C C . LEU D 3 72 ? 28.575 24.715 44.084 1.00 53.18 42 LEU W C 1
ATOM 4715 O O . LEU D 3 72 ? 29.000 25.779 43.598 1.00 57.78 42 LEU W O 1
ATOM 4720 N N . SER D 3 73 ? 28.855 23.515 43.565 1.00 48.20 43 SER W N 1
ATOM 4721 C CA . SER D 3 73 ? 29.470 23.394 42.242 1.00 48.49 43 SER W CA 1
ATOM 4722 C C . SER D 3 73 ? 28.371 23.295 41.213 1.00 46.74 43 SER W C 1
ATOM 4723 O O . SER D 3 73 ? 27.709 22.252 41.073 1.00 47.96 43 SER W O 1
ATOM 4726 N N . LEU D 3 74 ? 28.182 24.411 40.513 1.00 44.15 44 LEU W N 1
ATOM 4727 C CA . LEU D 3 74 ? 27.043 24.631 39.633 1.00 45.41 44 LEU W CA 1
ATOM 4728 C C . LEU D 3 74 ? 27.058 23.697 38.410 1.00 45.01 44 LEU W C 1
ATOM 4729 O O . LEU D 3 74 ? 28.078 23.107 38.114 1.00 52.04 44 LEU W O 1
ATOM 4734 N N . PRO D 3 75 ? 25.912 23.494 37.740 1.00 44.92 45 PRO W N 1
ATOM 4735 C CA . PRO D 3 75 ? 26.002 22.748 36.478 1.00 48.07 45 PRO W CA 1
ATOM 4736 C C . PRO D 3 75 ? 26.896 23.439 35.456 1.00 48.83 45 PRO W C 1
ATOM 4737 O O . PRO D 3 75 ? 27.038 24.656 35.497 1.00 48.66 45 PRO W O 1
ATOM 4741 N N . GLU D 3 76 ? 27.496 22.664 34.559 1.00 49.00 46 GLU W N 1
ATOM 4742 C CA . GLU D 3 76 ? 28.283 23.206 33.427 1.00 47.74 46 GLU W CA 1
ATOM 4743 C C . GLU D 3 76 ? 27.679 24.382 32.672 1.00 45.31 46 GLU W C 1
ATOM 4744 O O . GLU D 3 76 ? 28.416 25.256 32.257 1.00 43.13 46 GLU W O 1
ATOM 4750 N N . ASN D 3 77 ? 26.357 24.393 32.486 1.00 45.52 47 ASN W N 1
ATOM 4751 C CA . ASN D 3 77 ? 25.663 25.445 31.710 1.00 44.86 47 ASN W CA 1
ATOM 4752 C C . ASN D 3 77 ? 24.911 26.383 32.672 1.00 46.00 47 ASN W C 1
ATOM 4753 O O . ASN D 3 77 ? 24.075 27.204 32.264 1.00 46.02 47 ASN W O 1
ATOM 4758 N N . GLY D 3 78 ? 25.206 26.212 33.964 1.00 44.70 48 GLY W N 1
ATOM 4759 C CA . GLY D 3 78 ? 24.797 27.119 35.025 1.00 41.30 48 GLY W CA 1
ATOM 4760 C C . GLY D 3 78 ? 23.322 27.171 35.345 1.00 43.90 48 GLY W C 1
ATOM 4761 O O . GLY D 3 78 ? 22.504 26.495 34.718 1.00 46.43 48 GLY W O 1
ATOM 4762 N N . ILE D 3 79 ? 22.988 28.018 36.310 1.00 41.12 49 ILE W N 1
ATOM 4763 C CA . ILE D 3 79 ? 21.620 28.240 36.687 1.00 39.41 49 ILE W CA 1
ATOM 4764 C C . ILE D 3 79 ? 21.173 29.614 36.194 1.00 45.00 49 ILE W C 1
ATOM 4765 O O . ILE D 3 79 ? 21.997 30.479 35.920 1.00 47.20 49 ILE W O 1
ATOM 4770 N N . ARG D 3 80 ? 19.855 29.800 36.101 1.00 51.27 50 ARG W N 1
ATOM 4771 C CA . ARG D 3 80 ? 19.240 30.974 35.491 1.00 49.51 50 ARG W CA 1
ATOM 4772 C C . ARG D 3 80 ? 18.413 31.784 36.467 1.00 48.55 50 ARG W C 1
ATOM 4773 O O . ARG D 3 80 ? 18.035 32.912 36.165 1.00 57.96 50 ARG W O 1
ATOM 4781 N N . ASN D 3 81 ? 18.127 31.228 37.633 1.00 46.18 51 ASN W N 1
ATOM 4782 C CA . ASN D 3 81 ? 17.470 31.998 38.700 1.00 48.22 51 ASN W CA 1
ATOM 4783 C C . ASN D 3 81 ? 17.659 31.355 40.076 1.00 48.46 51 ASN W C 1
ATOM 4784 O O . ASN D 3 81 ? 18.359 30.346 40.223 1.00 50.01 51 ASN W O 1
ATOM 4789 N N . LEU D 3 82 ? 16.959 31.919 41.049 1.00 47.91 52 LEU W N 1
ATOM 4790 C CA . LEU D 3 82 ? 17.073 31.536 42.428 1.00 48.76 52 LEU W CA 1
ATOM 4791 C C . LEU D 3 82 ? 16.303 30.275 42.789 1.00 52.47 52 LEU W C 1
ATOM 4792 O O . LEU D 3 82 ? 16.649 29.602 43.767 1.00 52.87 52 LEU W O 1
ATOM 4797 N N . THR D 3 83 ? 15.266 29.949 42.015 1.00 51.78 53 THR W N 1
ATOM 4798 C CA . THR D 3 83 ? 14.537 28.690 42.223 1.00 54.52 53 THR W CA 1
ATOM 4799 C C . THR D 3 83 ? 15.507 27.523 42.010 1.00 56.86 53 THR W C 1
ATOM 4800 O O . THR D 3 83 ? 15.535 26.562 42.796 1.00 66.52 53 THR W O 1
ATOM 4804 N N . GLN D 3 84 ? 16.326 27.655 40.972 1.00 58.27 54 GLN W N 1
ATOM 4805 C CA . GLN D 3 84 ? 17.359 26.663 40.635 1.00 57.97 54 GLN W CA 1
ATOM 4806 C C . GLN D 3 84 ? 18.509 26.635 41.652 1.00 54.49 54 GLN W C 1
ATOM 4807 O O . GLN D 3 84 ? 19.089 25.555 41.889 1.00 54.27 54 GLN W O 1
ATOM 4813 N N . LEU D 3 85 ? 18.821 27.790 42.266 1.00 48.62 55 LEU W N 1
ATOM 4814 C CA . LEU D 3 85 ? 19.767 27.814 43.395 1.00 46.20 55 LEU W CA 1
ATOM 4815 C C . LEU D 3 85 ? 19.235 26.926 44.494 1.00 48.01 55 LEU W C 1
ATOM 4816 O O . LEU D 3 85 ? 19.891 25.947 44.880 1.00 54.52 55 LEU W O 1
ATOM 4821 N N . ASN D 3 86 ? 18.022 27.241 44.936 1.00 46.79 56 ASN W N 1
ATOM 4822 C CA . ASN D 3 86 ? 17.316 26.479 45.959 1.00 47.95 56 ASN W CA 1
ATOM 4823 C C . ASN D 3 86 ? 17.187 24.966 45.680 1.00 51.20 56 ASN W C 1
ATOM 4824 O O . ASN D 3 86 ? 17.547 24.122 46.545 1.00 48.92 56 ASN W O 1
ATOM 4829 N N . THR D 3 87 ? 16.730 24.608 44.479 1.00 45.41 57 THR W N 1
ATOM 4830 C CA . THR D 3 87 ? 16.616 23.196 44.176 1.00 47.13 57 THR W CA 1
ATOM 4831 C C . THR D 3 87 ? 17.956 22.536 44.474 1.00 50.04 57 THR W C 1
ATOM 4832 O O . THR D 3 87 ? 18.020 21.576 45.229 1.00 54.07 57 THR W O 1
ATOM 4836 N N . LEU D 3 88 ? 19.020 23.094 43.900 1.00 49.56 58 LEU W N 1
ATOM 4837 C CA . LEU D 3 88 ? 20.335 22.502 43.962 1.00 48.24 58 LEU W CA 1
ATOM 4838 C C . LEU D 3 88 ? 20.785 22.461 45.417 1.00 48.89 58 LEU W C 1
ATOM 4839 O O . LEU D 3 88 ? 21.267 21.422 45.890 1.00 48.21 58 LEU W O 1
ATOM 4844 N N . ALA D 3 89 ? 20.564 23.559 46.142 1.00 48.35 59 ALA W N 1
ATOM 4845 C CA . ALA D 3 89 ? 20.948 23.625 47.550 1.00 50.18 59 ALA W CA 1
ATOM 4846 C C . ALA D 3 89 ? 20.245 22.562 48.402 1.00 53.96 59 ALA W C 1
ATOM 4847 O O . ALA D 3 89 ? 20.875 21.954 49.273 1.00 58.98 59 ALA W O 1
ATOM 4849 N N . SER D 3 90 ? 18.978 22.285 48.101 1.00 53.70 60 SER W N 1
ATOM 4850 C CA . SER D 3 90 ? 18.182 21.336 48.889 1.00 57.25 60 SER W CA 1
ATOM 4851 C C . SER D 3 90 ? 18.571 19.839 48.839 1.00 60.84 60 SER W C 1
ATOM 4852 O O . SER D 3 90 ? 18.031 19.055 49.621 1.00 67.15 60 SER W O 1
ATOM 4855 N N . GLU D 3 91 ? 19.484 19.436 47.950 1.00 62.17 61 GLU W N 1
ATOM 4856 C CA . GLU D 3 91 ? 19.984 18.049 47.947 1.00 60.08 61 GLU W CA 1
ATOM 4857 C C . GLU D 3 91 ? 20.900 17.804 49.141 1.00 66.10 61 GLU W C 1
ATOM 4858 O O . GLU D 3 91 ? 21.169 16.647 49.516 1.00 70.98 61 GLU W O 1
ATOM 4864 N N . LEU D 3 92 ? 21.400 18.907 49.705 1.00 64.06 62 LEU W N 1
ATOM 4865 C CA . LEU D 3 92 ? 22.177 18.890 50.942 1.00 61.29 62 LEU W CA 1
ATOM 4866 C C . LEU D 3 92 ? 21.274 19.063 52.185 1.00 62.97 62 LEU W C 1
ATOM 4867 O O . LEU D 3 92 ? 20.061 19.358 52.087 1.00 65.25 62 LEU W O 1
ATOM 4872 N N . GLY D 3 93 ? 21.888 18.895 53.346 1.00 58.33 63 GLY W N 1
ATOM 4873 C CA . GLY D 3 93 ? 21.193 18.897 54.616 1.00 66.14 63 GLY W CA 1
ATOM 4874 C C . GLY D 3 93 ? 22.258 18.502 55.603 1.00 73.10 63 GLY W C 1
ATOM 4875 O O . GLY D 3 93 ? 23.318 17.991 55.207 1.00 63.26 63 GLY W O 1
ATOM 4876 N N . VAL D 3 94 ? 21.985 18.739 56.885 1.00 81.93 64 VAL W N 1
ATOM 4877 C CA . VAL D 3 94 ? 22.990 18.577 57.950 1.00 77.03 64 VAL W CA 1
ATOM 4878 C C . VAL D 3 94 ? 23.605 17.180 57.989 1.00 77.25 64 VAL W C 1
ATOM 4879 O O . VAL D 3 94 ? 24.738 16.998 58.417 1.00 74.22 64 VAL W O 1
ATOM 4883 N N . ASP D 3 95 ? 22.848 16.221 57.471 1.00 86.85 65 ASP W N 1
ATOM 4884 C CA . ASP D 3 95 ? 23.233 14.829 57.448 1.00 91.34 65 ASP W CA 1
ATOM 4885 C C . ASP D 3 95 ? 24.295 14.479 56.386 1.00 98.01 65 ASP W C 1
ATOM 4886 O O . ASP D 3 95 ? 25.205 13.700 56.691 1.00 107.00 65 ASP W O 1
ATOM 4891 N N . THR D 3 96 ? 24.212 15.077 55.186 1.00 93.32 66 THR W N 1
ATOM 4892 C CA . THR D 3 96 ? 25.000 14.641 53.993 1.00 80.93 66 THR W CA 1
ATOM 4893 C C . THR D 3 96 ? 26.503 14.366 54.186 1.00 77.72 66 THR W C 1
ATOM 4894 O O . THR D 3 96 ? 27.173 15.018 55.013 1.00 65.73 66 THR W O 1
ATOM 4898 N N . GLU D 3 97 ? 26.992 13.433 53.355 1.00 79.93 67 GLU W N 1
ATOM 4899 C CA . GLU D 3 97 ? 28.299 12.770 53.466 1.00 87.46 67 GLU W CA 1
ATOM 4900 C C . GLU D 3 97 ? 29.292 13.215 52.388 1.00 85.52 67 GLU W C 1
ATOM 4901 O O . GLU D 3 97 ? 29.857 14.293 52.485 1.00 79.27 67 GLU W O 1
ATOM 4907 N N . GLU D 3 98 ? 29.528 12.359 51.389 1.00 94.06 68 GLU W N 1
ATOM 4908 C CA . GLU D 3 98 ? 30.198 12.747 50.138 1.00 92.71 68 GLU W CA 1
ATOM 4909 C C . GLU D 3 98 ? 29.110 13.331 49.247 1.00 86.40 68 GLU W C 1
ATOM 4910 O O . GLU D 3 98 ? 27.975 12.830 49.236 1.00 85.08 68 GLU W O 1
ATOM 4912 N N . SER D 3 99 ? 29.442 14.418 48.551 1.00 78.41 69 SER W N 1
ATOM 4913 C CA . SER D 3 99 ? 28.557 15.019 47.537 1.00 73.11 69 SER W CA 1
ATOM 4914 C C . SER D 3 99 ? 29.387 15.806 46.532 1.00 68.70 69 SER W C 1
ATOM 4915 O O . SER D 3 99 ? 30.583 16.046 46.746 1.00 66.09 69 SER W O 1
ATOM 4918 N N . ALA D 3 100 ? 28.725 16.234 45.455 1.00 68.18 70 ALA W N 1
ATOM 4919 C CA . ALA D 3 100 ? 29.296 17.129 44.429 1.00 61.63 70 ALA W CA 1
ATOM 4920 C C . ALA D 3 100 ? 29.893 18.426 44.985 1.00 58.65 70 ALA W C 1
ATOM 4921 O O . ALA D 3 100 ? 30.766 19.030 44.368 1.00 56.57 70 ALA W O 1
ATOM 4923 N N . HIS D 3 101 ? 29.433 18.843 46.155 1.00 54.94 71 HIS W N 1
ATOM 4924 C CA . HIS D 3 101 ? 29.781 20.149 46.668 1.00 54.95 71 HIS W CA 1
ATOM 4925 C C . HIS D 3 101 ? 30.960 20.131 47.680 1.00 59.67 71 HIS W C 1
ATOM 4926 O O . HIS D 3 101 ? 31.457 19.060 48.068 1.00 61.35 71 HIS W O 1
ATOM 4933 N N . HIS D 3 102 ? 31.429 21.319 48.049 1.00 56.85 72 HIS W N 1
ATOM 4934 C CA . HIS D 3 102 ? 32.641 21.473 48.804 1.00 59.20 72 HIS W CA 1
ATOM 4935 C C . HIS D 3 102 ? 32.356 22.245 50.089 1.00 62.05 72 HIS W C 1
ATOM 4936 O O . HIS D 3 102 ? 31.967 23.422 50.047 1.00 59.40 72 HIS W O 1
ATOM 4943 N N . GLU D 3 103 ? 32.589 21.581 51.224 1.00 67.90 73 GLU W N 1
ATOM 4944 C CA . GLU D 3 103 ? 32.282 22.125 52.563 1.00 67.93 73 GLU W CA 1
ATOM 4945 C C . GLU D 3 103 ? 33.246 23.242 52.989 1.00 65.13 73 GLU W C 1
ATOM 4946 O O . GLU D 3 103 ? 34.436 23.201 52.678 1.00 63.94 73 GLU W O 1
ATOM 4952 N N . VAL D 3 104 ? 32.700 24.245 53.667 1.00 62.35 74 VAL W N 1
ATOM 4953 C CA . VAL D 3 104 ? 33.467 25.326 54.239 1.00 71.90 74 VAL W CA 1
ATOM 4954 C C . VAL D 3 104 ? 33.321 25.201 55.770 1.00 74.95 74 VAL W C 1
ATOM 4955 O O . VAL D 3 104 ? 32.205 25.347 56.271 1.00 82.01 74 VAL W O 1
ATOM 4959 N N . GLU D 3 105 ? 34.420 24.889 56.489 1.00 79.14 75 GLU W N 1
ATOM 4960 C CA . GLU D 3 105 ? 34.418 24.749 57.981 1.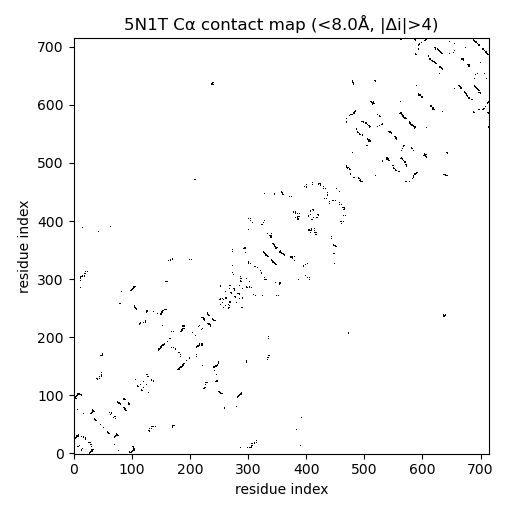00 75.61 75 GLU W CA 1
ATOM 4961 C C . GLU D 3 105 ? 33.916 26.041 58.657 1.00 76.63 75 GLU W C 1
ATOM 4962 O O . GLU D 3 105 ? 34.401 27.156 58.331 1.00 71.90 75 GLU W O 1
ATOM 4964 N N . LEU D 3 106 ? 32.918 25.892 59.547 1.00 70.97 76 LEU W N 1
ATOM 4965 C CA . LEU D 3 106 ? 32.336 27.051 60.256 1.00 75.05 76 LEU W CA 1
ATOM 4966 C C . LEU D 3 106 ? 32.375 26.975 61.791 1.00 73.66 76 LEU W C 1
ATOM 4967 O O . LEU D 3 106 ? 32.468 25.872 62.344 1.00 84.51 76 LEU W O 1
ATOM 4972 N N . GLU D 3 107 ? 32.336 28.143 62.458 1.00 72.98 77 GLU W N 1
ATOM 4973 C CA . GLU D 3 107 ? 32.235 28.247 63.937 1.00 70.14 77 GLU W CA 1
ATOM 4974 C C . GLU D 3 107 ? 30.923 28.925 64.358 1.00 69.95 77 GLU W C 1
ATOM 4975 O O . GLU D 3 107 ? 30.677 30.094 64.014 1.00 61.34 77 GLU W O 1
ATOM 4977 N N . SER D 3 108 ? 30.085 28.166 65.079 1.00 70.63 78 SER W N 1
ATOM 4978 C CA . SER D 3 108 ? 28.815 28.658 65.615 1.00 69.51 78 SER W CA 1
ATOM 4979 C C . SER D 3 108 ? 29.076 29.693 66.715 1.00 76.81 78 SER W C 1
ATOM 4980 O O . SER D 3 108 ? 30.050 29.603 67.462 1.00 81.16 78 SER W O 1
ATOM 4982 N N . ASP D 3 109 ? 28.202 30.684 66.795 1.00 83.58 79 ASP W N 1
ATOM 4983 C CA . ASP D 3 109 ? 28.277 31.697 67.836 1.00 83.93 79 ASP W CA 1
ATOM 4984 C C . ASP D 3 109 ? 26.867 31.954 68.341 1.00 79.81 79 ASP W C 1
ATOM 4985 O O . ASP D 3 109 ? 26.062 32.597 67.646 1.00 68.08 79 ASP W O 1
ATOM 4990 N N . LEU D 3 110 ? 26.573 31.446 69.540 1.00 78.58 80 LEU W N 1
ATOM 4991 C CA . LEU D 3 110 ? 25.184 31.431 70.007 1.00 91.95 80 LEU W CA 1
ATOM 4992 C C . LEU D 3 110 ? 24.882 31.896 71.461 1.00 85.15 80 LEU W C 1
ATOM 4993 O O . LEU D 3 110 ? 24.986 31.127 72.419 1.00 82.94 80 LEU W O 1
ATOM 4998 N N . SER D 3 112 ? 23.637 29.640 74.133 1.00 80.74 82 SER W N 1
ATOM 4999 C CA . SER D 3 112 ? 22.690 28.732 74.787 1.00 83.80 82 SER W CA 1
ATOM 5000 C C . SER D 3 112 ? 21.354 28.653 74.043 1.00 79.79 82 SER W C 1
ATOM 5001 O O . SER D 3 112 ? 21.021 27.612 73.473 1.00 77.24 82 SER W O 1
ATOM 5004 N N . GLN D 3 113 ? 20.597 29.750 74.081 1.00 76.19 83 GLN W N 1
ATOM 5005 C CA . GLN D 3 113 ? 19.347 29.919 73.336 1.00 73.85 83 GLN W CA 1
ATOM 5006 C C . GLN D 3 113 ? 19.395 31.276 72.707 1.00 76.80 83 GLN W C 1
ATOM 5007 O O . GLN D 3 113 ? 19.907 32.229 73.312 1.00 83.31 83 GLN W O 1
ATOM 5013 N N . SER D 3 114 ? 18.876 31.364 71.488 1.00 74.95 84 SER W N 1
ATOM 5014 C CA . SER D 3 114 ? 18.961 32.591 70.681 1.00 73.30 84 SER W CA 1
ATOM 5015 C C . SER D 3 114 ? 18.223 32.410 69.380 1.00 66.94 84 SER W C 1
ATOM 5016 O O . SER D 3 114 ? 18.297 31.340 68.776 1.00 75.01 84 SER W O 1
ATOM 5019 N N . ALA D 3 115 ? 17.510 33.444 68.947 1.00 57.92 85 ALA W N 1
ATOM 5020 C CA . ALA D 3 115 ? 16.899 33.421 67.618 1.00 60.51 85 ALA W CA 1
ATOM 5021 C C . ALA D 3 115 ? 17.909 33.924 66.574 1.00 65.13 85 ALA W C 1
ATOM 5022 O O . ALA D 3 115 ? 17.694 33.732 65.363 1.00 69.36 85 ALA W O 1
ATOM 5024 N N . GLU D 3 116 ? 19.015 34.517 67.052 1.00 60.16 86 GLU W N 1
ATOM 5025 C CA . GLU D 3 116 ? 20.042 35.093 66.187 1.00 62.54 86 GLU W CA 1
ATOM 5026 C C . GLU D 3 116 ? 21.400 34.276 66.140 1.00 65.14 86 GLU W C 1
ATOM 5027 O O . GLU D 3 116 ? 22.290 34.478 66.971 1.00 68.80 86 GLU W O 1
ATOM 5029 N N . VAL D 3 117 ? 21.536 33.381 65.144 1.00 63.11 87 VAL W N 1
ATOM 5030 C CA . VAL D 3 117 ? 22.749 32.557 64.907 1.00 61.61 87 VAL W CA 1
ATOM 5031 C C . VAL D 3 117 ? 23.728 33.242 63.961 1.00 61.29 87 VAL W C 1
ATOM 5032 O O . VAL D 3 117 ? 23.329 33.694 62.895 1.00 67.29 87 VAL W O 1
ATOM 5036 N N . THR D 3 118 ? 25.008 33.248 64.328 1.00 62.46 88 THR W N 1
ATOM 5037 C CA . THR D 3 118 ? 26.081 33.885 63.545 1.00 64.03 88 THR W CA 1
ATOM 5038 C C . THR D 3 118 ? 27.213 32.884 63.246 1.00 64.59 88 THR W C 1
ATOM 5039 O O . THR D 3 118 ? 27.745 32.273 64.166 1.00 70.14 88 THR W O 1
ATOM 5043 N N . LEU D 3 119 ? 27.576 32.736 61.967 1.00 62.87 89 LEU W N 1
ATOM 5044 C CA . LEU D 3 119 ? 28.524 31.707 61.523 1.00 70.55 89 LEU W CA 1
ATOM 5045 C C . LEU D 3 119 ? 29.856 32.299 61.034 1.00 73.92 89 LEU W C 1
ATOM 5046 O O . LEU D 3 119 ? 29.848 33.216 60.223 1.00 87.79 89 LEU W O 1
ATOM 5051 N N . HIS D 3 120 ? 30.984 31.784 61.525 1.00 74.87 90 HIS W N 1
ATOM 5052 C CA . HIS D 3 120 ? 32.306 32.385 61.248 1.00 80.08 90 HIS W CA 1
ATOM 5053 C C . HIS D 3 120 ? 33.211 31.491 60.436 1.00 80.69 90 HIS W C 1
ATOM 5054 O O . HIS D 3 120 ? 33.144 30.274 60.563 1.00 87.30 90 HIS W O 1
ATOM 5061 N N . SER D 3 121 ? 34.046 32.095 59.597 1.00 79.30 91 SER W N 1
ATOM 5062 C CA . SER D 3 121 ? 35.273 31.424 59.152 1.00 87.40 91 SER W CA 1
ATOM 5063 C C . SER D 3 121 ? 36.436 32.399 59.322 1.00 86.30 91 SER W C 1
ATOM 5064 O O . SER D 3 121 ? 36.275 33.600 59.070 1.00 88.93 91 SER W O 1
ATOM 5067 N N . ASP D 3 122 ? 37.586 31.879 59.770 1.00 90.05 92 ASP W N 1
ATOM 5068 C CA . ASP D 3 122 ? 38.815 32.675 60.002 1.00 91.54 92 ASP W CA 1
ATOM 5069 C C . ASP D 3 122 ? 39.197 33.510 58.760 1.00 90.28 92 ASP W C 1
ATOM 5070 O O . ASP D 3 122 ? 39.178 34.749 58.807 1.00 85.14 92 ASP W O 1
ATOM 5072 N N . GLU D 3 123 ? 39.485 32.814 57.653 1.00 96.83 93 GLU W N 1
ATOM 5073 C CA . GLU D 3 123 ? 39.750 33.420 56.336 1.00 96.61 93 GLU W CA 1
ATOM 5074 C C . GLU D 3 123 ? 38.425 33.811 55.624 1.00 94.00 93 GLU W C 1
ATOM 5075 O O . GLU D 3 123 ? 37.375 33.239 55.939 1.00 92.35 93 GLU W O 1
ATOM 5077 N N . PRO D 3 124 ? 38.451 34.801 54.684 1.00 95.77 94 PRO W N 1
ATOM 5078 C CA . PRO D 3 124 ? 37.192 35.054 53.965 1.00 91.24 94 PRO W CA 1
ATOM 5079 C C . PRO D 3 124 ? 36.823 33.921 52.999 1.00 86.81 94 PRO W C 1
ATOM 5080 O O . PRO D 3 124 ? 37.626 33.008 52.742 1.00 90.95 94 PRO W O 1
ATOM 5084 N N . LEU D 3 125 ? 35.599 33.983 52.496 1.00 79.33 95 LEU W N 1
ATOM 5085 C CA . LEU D 3 125 ? 35.055 32.947 51.635 1.00 69.19 95 LEU W CA 1
ATOM 5086 C C . LEU D 3 125 ? 35.346 33.238 50.158 1.00 61.32 95 LEU W C 1
ATOM 5087 O O . LEU D 3 125 ? 35.111 34.365 49.699 1.00 59.72 95 LEU W O 1
ATOM 5092 N N . PRO D 3 126 ? 35.846 32.232 49.395 1.00 55.89 96 PRO W N 1
ATOM 5093 C CA . PRO D 3 126 ? 35.865 32.439 47.917 1.00 58.87 96 PRO W CA 1
ATOM 5094 C C . PRO D 3 126 ? 34.457 32.752 47.330 1.00 64.42 96 PRO W C 1
ATOM 5095 O O . PRO D 3 126 ? 33.420 32.405 47.935 1.00 63.65 96 PRO W O 1
ATOM 5099 N N . ALA D 3 127 ? 34.406 33.421 46.179 1.00 69.07 97 ALA W N 1
ATOM 5100 C CA . ALA D 3 127 ? 33.113 33.620 45.517 1.00 64.86 97 ALA W CA 1
ATOM 5101 C C . ALA D 3 127 ? 32.457 32.267 45.194 1.00 59.72 97 ALA W C 1
ATOM 5102 O O . ALA D 3 127 ? 33.155 31.248 44.958 1.00 56.93 97 ALA W O 1
ATOM 5104 N N . GLY D 3 128 ? 31.131 32.253 45.246 1.00 46.81 98 GLY W N 1
ATOM 5105 C CA . GLY D 3 128 ? 30.398 31.087 44.801 1.00 48.47 98 GLY W CA 1
ATOM 5106 C C . GLY D 3 128 ? 28.925 31.181 45.101 1.00 53.00 98 GLY W C 1
ATOM 5107 O O . GLY D 3 128 ? 28.459 32.158 45.726 1.00 54.68 98 GLY W O 1
ATOM 5108 N N . ALA D 3 129 ? 28.194 30.170 44.637 1.00 49.15 99 ALA W N 1
ATOM 5109 C CA . ALA D 3 129 ? 26.874 29.864 45.182 1.00 51.06 99 ALA W CA 1
ATOM 5110 C C . ALA D 3 129 ? 27.103 29.056 46.453 1.00 55.52 99 ALA W C 1
ATOM 5111 O O . ALA D 3 129 ? 27.847 28.067 46.444 1.00 56.90 99 ALA W O 1
ATOM 5113 N N . TYR D 3 130 ? 26.465 29.476 47.542 1.00 55.70 100 TYR W N 1
ATOM 5114 C CA . TYR D 3 130 ? 26.565 28.777 48.821 1.00 49.29 100 TYR W CA 1
ATOM 5115 C C . TYR D 3 130 ? 25.206 28.275 49.318 1.00 46.90 100 TYR W C 1
ATOM 5116 O O . TYR D 3 130 ? 24.174 28.915 49.073 1.00 44.81 100 TYR W O 1
ATOM 5125 N N . ALA D 3 131 ? 25.225 27.119 49.993 1.00 42.93 101 ALA W N 1
ATOM 5126 C CA . ALA D 3 131 ? 24.096 26.635 50.782 1.00 43.64 101 ALA W CA 1
ATOM 5127 C C . ALA D 3 131 ? 24.473 26.465 52.267 1.00 46.04 101 ALA W C 1
ATOM 5128 O O . ALA D 3 131 ? 25.484 25.839 52.615 1.00 46.66 101 ALA W O 1
ATOM 5130 N N . VAL D 3 132 ? 23.678 27.074 53.136 1.00 50.31 102 VAL W N 1
ATOM 5131 C CA . VAL D 3 132 ? 23.763 26.861 54.581 1.00 50.73 102 VAL W CA 1
ATOM 5132 C C . VAL D 3 132 ? 22.616 25.882 54.856 1.00 51.75 102 VAL W C 1
ATOM 5133 O O . VAL D 3 132 ? 21.464 26.134 54.468 1.00 46.58 102 VAL W O 1
ATOM 5137 N N . VAL D 3 133 ? 22.936 24.753 55.483 1.00 54.03 103 VAL W N 1
ATOM 5138 C CA . VAL D 3 133 ? 21.909 23.776 55.894 1.00 55.60 103 VAL W CA 1
ATOM 5139 C C . VAL D 3 133 ? 21.941 23.563 57.406 1.00 58.85 103 VAL W C 1
ATOM 5140 O O . VAL D 3 133 ? 23.020 23.539 58.020 1.00 67.03 103 VAL W O 1
ATOM 5144 N N . TRP D 3 134 ? 20.768 23.412 58.010 1.00 55.47 104 TRP W N 1
ATOM 5145 C CA . TRP D 3 134 ? 20.716 23.173 59.447 1.00 56.24 104 TRP W CA 1
ATOM 5146 C C . TRP D 3 134 ? 19.801 22.053 59.886 1.00 53.98 104 TRP W C 1
ATOM 5147 O O . TRP D 3 134 ? 18.972 21.605 59.101 1.00 57.43 104 TRP W O 1
ATOM 5158 N N . ARG D 3 135 ? 20.028 21.583 61.122 1.00 59.86 105 ARG W N 1
ATOM 5159 C CA . ARG D 3 135 ? 19.038 20.913 62.001 1.00 59.78 105 ARG W CA 1
ATOM 5160 C C . ARG D 3 135 ? 19.031 21.734 63.288 1.00 61.91 105 ARG W C 1
ATOM 5161 O O . ARG D 3 135 ? 20.091 21.898 63.920 1.00 56.39 105 ARG W O 1
ATOM 5169 N N . VAL D 3 136 ? 17.850 22.246 63.660 1.00 60.50 106 VAL W N 1
ATOM 5170 C CA . VAL D 3 136 ? 17.685 23.080 64.862 1.00 56.98 106 VAL W CA 1
ATOM 5171 C C . VAL D 3 136 ? 16.548 22.649 65.814 1.00 65.14 106 VAL W C 1
ATOM 5172 O O . VAL D 3 136 ? 15.388 22.397 65.404 1.00 65.07 106 VAL W O 1
ATOM 5176 N N . LEU D 3 137 ? 16.906 22.577 67.094 1.00 63.20 107 LEU W N 1
ATOM 5177 C CA . LEU D 3 137 ? 15.941 22.446 68.178 1.00 60.01 107 LEU W CA 1
ATOM 5178 C C . LEU D 3 137 ? 15.411 23.805 68.617 1.00 58.81 107 LEU W C 1
ATOM 5179 O O . LEU D 3 137 ? 16.177 24.641 69.147 1.00 61.60 107 LEU W O 1
ATOM 5184 N N . SER D 3 138 ? 14.105 24.006 68.427 1.00 48.19 108 SER W N 1
ATOM 5185 C CA . SER D 3 138 ? 13.439 25.184 68.966 1.00 50.72 108 SER W CA 1
ATOM 5186 C C . SER D 3 138 ? 13.319 25.103 70.495 1.00 55.05 108 SER W C 1
ATOM 5187 O O . SER D 3 138 ? 13.498 24.029 71.082 1.00 57.37 108 SER W O 1
ATOM 5190 N N . VAL D 3 139 ? 13.036 26.237 71.137 1.00 58.17 109 VAL W N 1
ATOM 5191 C CA . VAL D 3 139 ? 12.744 26.241 72.593 1.00 61.67 109 VAL W CA 1
ATOM 5192 C C . VAL D 3 139 ? 11.362 25.641 72.874 1.00 64.22 109 VAL W C 1
ATOM 5193 O O . VAL D 3 139 ? 11.133 25.126 73.966 1.00 64.26 109 VAL W O 1
ATOM 5197 N N . ASP D 3 140 ? 10.491 25.668 71.858 1.00 67.32 110 ASP W N 1
ATOM 5198 C CA . ASP D 3 140 ? 9.192 24.995 71.877 1.00 71.41 110 ASP W CA 1
ATOM 5199 C C . ASP D 3 140 ? 9.351 23.455 71.829 1.00 70.33 110 ASP W C 1
ATOM 5200 O O . ASP D 3 140 ? 8.360 22.729 71.904 1.00 75.17 110 ASP W O 1
ATOM 5205 N N . GLY D 3 141 ? 10.586 22.975 71.672 1.00 63.28 111 GLY W N 1
ATOM 5206 C CA . GLY D 3 141 ? 10.884 21.541 71.704 1.00 63.84 111 GLY W CA 1
ATOM 5207 C C . GLY D 3 141 ? 10.956 20.833 70.363 1.00 63.71 111 GLY W C 1
ATOM 5208 O O . GLY D 3 141 ? 11.418 19.690 70.286 1.00 57.95 111 GLY W O 1
ATOM 5209 N N . HIS D 3 142 ? 10.515 21.517 69.308 1.00 68.04 112 HIS W N 1
ATOM 5210 C CA . HIS D 3 142 ? 10.512 20.963 67.960 1.00 69.97 112 HIS W CA 1
ATOM 5211 C C . HIS D 3 142 ? 11.839 21.051 67.166 1.00 78.23 112 HIS W C 1
ATOM 5212 O O . HIS D 3 142 ? 12.579 22.054 67.249 1.00 74.78 112 HIS W O 1
ATOM 5219 N N . THR D 3 143 ? 12.125 19.977 66.416 1.00 74.08 113 THR W N 1
ATOM 5220 C CA . THR D 3 143 ? 13.262 19.907 65.517 1.00 64.57 113 THR W CA 1
ATOM 5221 C C . THR D 3 143 ? 12.756 20.238 64.120 1.00 71.26 113 THR W C 1
ATOM 5222 O O . THR D 3 143 ? 11.745 19.713 63.674 1.00 79.86 113 THR W O 1
ATOM 5226 N N . THR D 3 144 ? 13.452 21.154 63.463 1.00 68.24 114 THR W N 1
ATOM 5227 C CA . THR D 3 144 ? 13.267 21.416 62.054 1.00 63.71 114 THR W CA 1
ATOM 5228 C C . THR D 3 144 ? 14.606 21.322 61.311 1.00 63.90 114 THR W C 1
ATOM 5229 O O . THR D 3 144 ? 15.695 21.392 61.910 1.00 62.66 114 THR W O 1
ATOM 5233 N N . THR D 3 145 ? 14.505 21.124 60.002 1.00 58.44 115 THR W N 1
ATOM 5234 C CA . THR D 3 145 ? 15.638 21.297 59.122 1.00 57.90 115 THR W CA 1
ATOM 5235 C C . THR D 3 145 ? 15.282 22.304 58.030 1.00 59.96 115 THR W C 1
ATOM 5236 O O . THR D 3 145 ? 14.101 22.580 57.754 1.00 61.43 115 THR W O 1
ATOM 5240 N N . GLY D 3 146 ? 16.313 22.886 57.433 1.00 59.14 116 GLY W N 1
ATOM 5241 C CA . GLY D 3 146 ? 16.103 23.882 56.390 1.00 56.23 116 GLY W CA 1
ATOM 5242 C C . GLY D 3 146 ? 17.428 24.267 55.788 1.00 56.20 116 GLY W C 1
ATOM 5243 O O . GLY D 3 146 ? 18.488 23.775 56.211 1.00 50.32 116 GLY W O 1
ATOM 5244 N N . PHE D 3 147 ? 17.357 25.153 54.796 1.00 58.14 117 PHE W N 1
ATOM 5245 C CA . PHE D 3 147 ? 18.543 25.662 54.113 1.00 56.59 117 PHE W CA 1
ATOM 5246 C C . PHE D 3 147 ? 18.363 27.132 53.707 1.00 55.24 117 PHE W C 1
ATOM 5247 O O . PHE D 3 147 ? 17.244 27.604 53.489 1.00 51.58 117 PHE W O 1
ATOM 5255 N N . HIS D 3 148 ? 19.491 27.818 53.558 1.00 52.67 118 HIS W N 1
ATOM 5256 C CA . HIS D 3 148 ? 19.528 29.136 52.941 1.00 50.50 118 HIS W CA 1
ATOM 5257 C C . HIS D 3 148 ? 20.639 29.208 51.851 1.00 47.92 118 HIS W C 1
ATOM 5258 O O . HIS D 3 148 ? 21.757 28.731 52.060 1.00 47.82 118 HIS W O 1
ATOM 5265 N N . ALA D 3 149 ? 20.312 29.784 50.690 1.00 44.17 119 ALA W N 1
ATOM 5266 C CA . ALA D 3 149 ? 21.250 29.845 49.549 1.00 41.60 119 ALA W CA 1
ATOM 5267 C C . ALA D 3 149 ? 21.385 31.258 49.038 1.00 42.62 119 ALA W C 1
ATOM 5268 O O . ALA D 3 149 ? 20.404 32.027 49.022 1.00 46.02 119 ALA W O 1
ATOM 5270 N N . PHE D 3 150 ? 22.588 31.599 48.602 1.00 42.21 120 PHE W N 1
ATOM 5271 C CA . PHE D 3 150 ? 22.873 32.936 48.066 1.00 45.58 120 PHE W CA 1
ATOM 5272 C C . PHE D 3 150 ? 24.002 32.745 47.088 1.00 48.02 120 PHE W C 1
ATOM 5273 O O . PHE D 3 150 ? 24.591 31.654 47.035 1.00 48.77 120 PHE W O 1
ATOM 5281 N N . VAL D 3 151 ? 24.284 33.786 46.294 1.00 52.20 121 VAL W N 1
ATOM 5282 C CA . VAL D 3 151 ? 25.416 33.765 45.373 1.00 47.15 121 VAL W CA 1
ATOM 5283 C C . VAL D 3 151 ? 26.336 34.906 45.741 1.00 54.07 121 VAL W C 1
ATOM 5284 O O . VAL D 3 151 ? 25.965 36.101 45.728 1.00 59.15 121 VAL W O 1
ATOM 5288 N N . HIS D 3 152 ? 27.551 34.521 46.090 1.00 58.01 122 HIS W N 1
ATOM 5289 C CA . HIS D 3 152 ? 28.557 35.486 46.459 1.00 55.45 122 HIS W CA 1
ATOM 5290 C C . HIS D 3 152 ? 29.398 35.738 45.217 1.00 50.78 122 HIS W C 1
ATOM 5291 O O . HIS D 3 152 ? 30.210 34.882 44.791 1.00 42.59 122 HIS W O 1
ATOM 5298 N N . ALA D 3 153 ? 29.175 36.922 44.646 1.00 48.57 123 ALA W N 1
ATOM 5299 C CA . ALA D 3 153 ? 29.814 37.297 43.374 1.00 60.53 123 ALA W CA 1
ATOM 5300 C C . ALA D 3 153 ? 31.295 37.767 43.454 1.00 65.90 123 ALA W C 1
ATOM 5301 O O . ALA D 3 153 ? 31.928 37.927 42.413 1.00 72.93 123 ALA W O 1
ATOM 5303 N N . GLY D 3 154 ? 31.843 37.949 44.667 1.00 66.38 124 GLY W N 1
ATOM 5304 C CA . GLY D 3 154 ? 33.197 38.517 44.878 1.00 62.10 124 GLY W CA 1
ATOM 5305 C C . GLY D 3 154 ? 33.065 40.019 45.133 1.00 73.36 124 GLY W C 1
ATOM 5306 O O . GLY D 3 154 ? 32.071 40.444 45.738 1.00 70.96 124 GLY W O 1
ATOM 5307 N N . GLY D 3 155 ? 34.048 40.825 44.692 1.00 74.67 125 GLY W N 1
ATOM 5308 C CA . GLY D 3 155 ? 33.973 42.304 44.813 1.00 77.41 125 GLY W CA 1
ATOM 5309 C C . GLY D 3 155 ? 35.279 43.079 44.894 1.00 84.23 125 GLY W C 1
ATOM 5310 O O . GLY D 3 155 ? 36.209 42.681 45.607 1.00 91.88 125 GLY W O 1
#

InterPro domains:
  IPR006311 Twin-arginine translocation pathway, signal sequence [PS51318] (1-29)
  IPR015323 Flavocytochrome c sulphide dehydrogenase, flavin-binding [PF09242] (361-427)
  IPR016156 FAD/NAD-linked reductase, dimerisation domain superfamily [SSF55424] (360-429)
  IPR023753 FAD/NAD(P)-binding domain [PF07992] (39-145)
  IPR036188 FAD/NAD(P)-binding domain superfamily [G3DSA:3.50.50.60] (39-350)
  IPR036188 FAD/NAD(P)-binding domain superfamily [G3DSA:3.50.50.60] (153-286)
  IPR036188 FAD/NAD(P)-binding domain superfamily [SSF51905] (39-357)
  IPR036188 FAD/NAD(P)-binding domain superfamily [SSF51905] (151-286)
  IPR037092 Flavocytochrome c sulphide dehydrogenase, flavin-binding domain superfamily [G3DSA:3.90.760.10] (359-429)
  IPR049386 Sulfide dehydrogenase [flavocytochrome c] flavoprotein chain, central [PF21706] (170-285)
  IPR052541 Sulfide-quinone oxidoreductase [PTHR43755] (37-383)

Organism: NCBI:txid713585